Protein AF-A0A7C3E659-F1 (afdb_monomer_lite)

Foldseek 3Di:
DVPVVVVVVVVVDDDDDDDDDDAAFEAEEEDEDEQVCPDDPPPLQQPVVVCVRRVPDPDDPDYDYDYAHAPDPAWAWDWAAPDVQKIKIKIAGQDPDDVPDDPPPQKDDDPFKIKGWPDDDNVRSITMIMIGTDCVRRVRGPYYFYWYDRLAAIAGNVRDGPPVPQVVQQFWAKFQQFKAKPPFAFAAAWDCPLLDTDGDPVRVPGDRDDDQQDKMKIWTKIFGLGNAWWQWWKKFKDWLNHTQDIDIDHTAGHGGMDIDIGMDGDDQAFIKIKMAIRPVPPGDHQFRQRRMDIGTPQAFEEEEEEEPLLQVLQLVAQAQRSGRGPSVLCCVQAQVVLQVQQQLLDDPLRNRGARHGHGHHYYHYDNADDPCPVVVDPCSSGLYYDYHGNVCNVVSRSCRHHHDLVVNLVRLQSLQEALQCLQWAQLVQEPPRSDTDAAPCAESSRHAHSDPGDPNHHHLLSRLQSRLLPSHRTNHHQLLLLQFAQKEKEQEDEPNQGLAFWWKFKWWQDLPPRHTDDGGLDTDTAHPRNIDIQFFAAQFDCPPDDVPRNDDPPPPDQWDADPSGRIRHGDNQHHARSNQNGQKMWMWIQGPNFIWIDMDGSSVRSSCVSSVNRHYDYHYDHTGGD

Structure (mmCIF, N/CA/C/O backbone):
data_AF-A0A7C3E659-F1
#
_entry.id   AF-A0A7C3E659-F1
#
loop_
_atom_site.group_PDB
_atom_site.id
_atom_site.type_symbol
_atom_site.label_atom_id
_atom_site.label_alt_id
_atom_site.label_comp_id
_atom_site.label_asym_id
_atom_site.label_entity_id
_atom_site.label_seq_id
_atom_site.pdbx_PDB_ins_code
_atom_site.Cartn_x
_atom_site.Cartn_y
_atom_site.Cartn_z
_atom_site.occupancy
_atom_site.B_iso_or_equiv
_atom_site.auth_seq_id
_atom_site.auth_comp_id
_atom_site.auth_asym_id
_atom_site.auth_atom_id
_atom_site.pdbx_PDB_model_num
ATOM 1 N N . MET A 1 1 ? -46.452 -7.196 33.146 1.00 40.09 1 MET A N 1
ATOM 2 C CA . MET A 1 1 ? -45.922 -7.590 31.820 1.00 40.09 1 MET A CA 1
ATOM 3 C C . MET A 1 1 ? -46.922 -8.238 30.856 1.00 40.09 1 MET A C 1
ATOM 5 O O . MET A 1 1 ? -46.860 -7.879 29.694 1.00 40.09 1 MET A O 1
ATOM 9 N N . ARG A 1 2 ? -47.847 -9.146 31.237 1.00 34.19 2 ARG A N 1
ATOM 10 C CA . ARG A 1 2 ? -48.834 -9.702 30.265 1.00 34.19 2 ARG A CA 1
ATOM 11 C C . ARG A 1 2 ? -50.147 -8.916 30.109 1.00 34.19 2 ARG A C 1
ATOM 13 O O . ARG A 1 2 ? -50.860 -9.147 29.143 1.00 34.19 2 ARG A O 1
ATOM 20 N N . LYS A 1 3 ? -50.465 -7.994 31.025 1.00 30.64 3 LYS A N 1
ATOM 21 C CA . LYS A 1 3 ? -51.720 -7.219 30.995 1.00 30.64 3 LYS A CA 1
ATOM 22 C C . LYS A 1 3 ? -51.609 -5.940 30.147 1.00 30.64 3 LYS A C 1
ATOM 24 O O . LYS A 1 3 ? -52.456 -5.705 29.303 1.00 30.64 3 LYS A O 1
ATOM 29 N N . GLU A 1 4 ? -50.487 -5.224 30.243 1.00 35.94 4 GLU A N 1
ATOM 30 C CA . GLU A 1 4 ? -50.241 -3.978 29.488 1.00 35.94 4 GLU A CA 1
ATOM 31 C C . GLU A 1 4 ? -50.156 -4.189 27.965 1.00 35.94 4 GLU A C 1
ATOM 33 O O . GLU A 1 4 ? -50.593 -3.335 27.201 1.00 35.94 4 GLU A O 1
ATOM 38 N N . LEU A 1 5 ? -49.670 -5.351 27.506 1.00 34.53 5 LEU A N 1
ATOM 39 C CA . LEU A 1 5 ? -49.639 -5.694 26.078 1.00 34.53 5 LEU A CA 1
ATOM 40 C C . LEU A 1 5 ? -51.034 -6.062 25.540 1.00 34.53 5 LEU A C 1
ATOM 42 O O . LEU A 1 5 ? -51.356 -5.767 24.395 1.00 34.53 5 LEU A O 1
ATOM 46 N N . ALA A 1 6 ? -51.878 -6.681 26.371 1.00 33.44 6 ALA A N 1
ATOM 47 C CA . ALA A 1 6 ? -53.247 -7.029 25.997 1.00 33.44 6 ALA A CA 1
ATOM 48 C C . ALA A 1 6 ? -54.164 -5.794 25.966 1.00 33.44 6 ALA A C 1
ATOM 50 O O . ALA A 1 6 ? -55.054 -5.720 25.119 1.00 33.44 6 ALA A O 1
ATOM 51 N N . ASP A 1 7 ? -53.922 -4.817 26.843 1.00 35.72 7 ASP A N 1
ATOM 52 C CA . ASP A 1 7 ? -54.676 -3.561 26.889 1.00 35.72 7 ASP A CA 1
ATOM 53 C C . ASP A 1 7 ? -54.293 -2.623 25.721 1.00 35.72 7 ASP A C 1
ATOM 55 O O . ASP A 1 7 ? -55.166 -1.960 25.163 1.00 35.72 7 ASP A O 1
ATOM 59 N N . ALA A 1 8 ? -53.033 -2.655 25.257 1.00 35.81 8 ALA A N 1
ATOM 60 C CA . ALA A 1 8 ? -52.576 -1.935 24.058 1.00 35.81 8 ALA A CA 1
ATOM 61 C C . ALA A 1 8 ? -53.114 -2.515 22.733 1.00 35.81 8 ALA A C 1
ATOM 63 O O . ALA A 1 8 ? -53.212 -1.801 21.740 1.00 35.81 8 ALA A O 1
ATOM 64 N N . ILE A 1 9 ? -53.471 -3.805 22.709 1.00 35.28 9 ILE A N 1
ATOM 65 C CA . ILE A 1 9 ? -54.057 -4.466 21.531 1.00 35.28 9 ILE A CA 1
ATOM 66 C C . ILE A 1 9 ? -55.580 -4.258 21.486 1.00 35.28 9 ILE A C 1
ATOM 68 O O . ILE A 1 9 ? -56.143 -4.078 20.409 1.00 35.28 9 ILE A O 1
ATOM 72 N N . ARG A 1 10 ? -56.264 -4.204 22.641 1.00 35.50 10 ARG A N 1
ATOM 73 C CA . ARG A 1 10 ? -57.715 -3.930 22.698 1.00 35.50 10 ARG A CA 1
ATOM 74 C C . ARG A 1 10 ? -58.087 -2.499 22.306 1.00 35.50 10 ARG A C 1
ATOM 76 O O . ARG A 1 10 ? -59.191 -2.296 21.810 1.00 35.50 10 ARG A O 1
ATOM 83 N N . SER A 1 11 ? -57.196 -1.521 22.487 1.00 33.25 11 SER A N 1
ATOM 84 C CA . SER A 1 11 ? -57.446 -0.124 22.092 1.00 33.25 11 SER A CA 1
ATOM 85 C C . SER A 1 11 ? -57.416 0.115 20.575 1.00 33.25 11 SER A C 1
ATOM 87 O O . SER A 1 11 ? -57.802 1.193 20.129 1.00 33.25 11 SER A O 1
ATOM 89 N N . LEU A 1 12 ? -57.004 -0.882 19.782 1.00 33.12 12 LEU A N 1
ATOM 90 C CA . LEU A 1 12 ? -56.896 -0.795 18.322 1.00 33.12 12 LEU A CA 1
ATOM 91 C C . LEU A 1 12 ? -58.041 -1.480 17.559 1.00 33.12 12 LEU A C 1
ATOM 93 O O . LEU A 1 12 ? -57.966 -1.568 16.341 1.00 33.12 12 LEU A O 1
ATOM 97 N N . GLY A 1 13 ? -59.110 -1.902 18.247 1.00 31.86 13 GLY A N 1
ATOM 98 C CA . GLY A 1 13 ? -60.388 -2.276 17.628 1.00 31.86 13 GLY A CA 1
ATOM 99 C C . GLY A 1 13 ? -60.304 -3.397 16.584 1.00 31.86 13 GLY A C 1
ATOM 100 O O . GLY A 1 13 ? -60.205 -3.141 15.390 1.00 31.86 13 GLY A O 1
ATOM 101 N N . GLY A 1 14 ? -60.433 -4.650 17.020 1.00 30.55 14 GLY A N 1
ATOM 102 C CA . GLY A 1 14 ? -60.622 -5.785 16.114 1.00 30.55 14 GLY A CA 1
ATOM 103 C C . GLY A 1 14 ? -60.819 -7.090 16.877 1.00 30.55 14 GLY A C 1
ATOM 104 O O . GLY A 1 14 ? -59.927 -7.537 17.594 1.00 30.55 14 GLY A O 1
ATOM 105 N N . GLU A 1 15 ? -62.011 -7.670 16.763 1.00 31.94 15 GLU A N 1
ATOM 106 C CA . GLU A 1 15 ? -62.431 -8.894 17.444 1.00 31.94 15 GLU A CA 1
ATOM 107 C C . GLU A 1 15 ? -61.746 -10.158 16.882 1.00 31.94 15 GLU A C 1
ATOM 109 O O . GLU A 1 15 ? -61.698 -10.382 15.680 1.00 31.94 15 GLU A O 1
ATOM 114 N N . CYS A 1 16 ? -61.227 -10.973 17.807 1.00 28.27 16 CYS A N 1
ATOM 115 C CA . CYS A 1 16 ? -61.310 -12.438 17.908 1.00 28.27 16 CYS A CA 1
ATOM 116 C C . CYS A 1 16 ? -61.356 -13.309 16.620 1.00 28.27 16 CYS A C 1
ATOM 118 O O . CYS A 1 16 ? -62.343 -13.294 15.898 1.00 28.27 16 CYS A O 1
ATOM 120 N N . LEU A 1 17 ? -60.417 -14.259 16.456 1.00 28.39 17 LEU A N 1
ATOM 121 C CA . LEU A 1 17 ? -60.602 -15.677 16.845 1.00 28.39 17 LEU A CA 1
ATOM 122 C C . LEU A 1 17 ? -59.466 -16.604 16.363 1.00 28.39 17 LEU A C 1
ATOM 124 O O . LEU A 1 17 ? -58.655 -16.298 15.499 1.00 28.39 17 LEU A O 1
ATOM 128 N N . SER A 1 18 ? -59.429 -17.743 17.041 1.00 29.52 18 SER A N 1
ATOM 129 C CA . SER A 1 18 ? -58.435 -18.805 17.138 1.00 29.52 18 SER A CA 1
ATOM 130 C C . SER A 1 18 ? -58.222 -19.712 15.917 1.00 29.52 18 SER A C 1
ATOM 132 O O . SER A 1 18 ? -59.144 -19.960 15.151 1.00 29.52 18 SER A O 1
ATOM 134 N N . ALA A 1 19 ? -57.067 -20.392 15.978 1.00 28.95 19 ALA A N 1
ATOM 135 C CA . ALA A 1 19 ? -56.712 -21.708 15.425 1.00 28.95 19 ALA A CA 1
ATOM 136 C C . ALA A 1 19 ? -56.002 -21.742 14.054 1.00 28.95 19 ALA A C 1
ATOM 138 O O . ALA A 1 19 ? -56.523 -21.327 13.028 1.00 28.95 19 ALA A O 1
ATOM 139 N N . SER A 1 20 ? -54.808 -22.355 14.083 1.00 28.73 20 SER A N 1
ATOM 140 C CA . SER A 1 20 ? -53.802 -22.543 13.022 1.00 28.73 20 SER A CA 1
ATOM 141 C C . SER A 1 20 ? -53.059 -21.266 12.596 1.00 28.73 20 SER A C 1
ATOM 143 O O . SER A 1 20 ? -53.609 -20.358 11.994 1.00 28.73 20 SER A O 1
ATOM 145 N N . CYS A 1 21 ? -51.782 -21.187 12.972 1.00 27.91 21 CYS A N 1
ATOM 146 C CA . CYS A 1 21 ? -50.899 -20.048 12.731 1.00 27.91 21 CYS A CA 1
ATOM 147 C C . CYS A 1 21 ? -50.283 -20.146 11.317 1.00 27.91 21 CYS A C 1
ATOM 149 O O . CYS A 1 21 ? -49.530 -21.098 11.089 1.00 27.91 21 CYS A O 1
ATOM 151 N N . PRO A 1 22 ? -50.544 -19.218 10.372 1.00 32.50 22 PRO A N 1
ATOM 152 C CA . PRO A 1 22 ? -49.800 -19.132 9.121 1.00 32.50 22 PRO A CA 1
ATOM 153 C C . PRO A 1 22 ? -48.551 -18.260 9.312 1.00 32.50 22 PRO A C 1
ATOM 155 O O . PRO A 1 22 ? -48.605 -17.192 9.920 1.00 32.50 22 PRO A O 1
ATOM 158 N N . ALA A 1 23 ? -47.422 -18.724 8.776 1.00 35.28 23 ALA A N 1
ATOM 159 C CA . ALA A 1 23 ? -46.165 -17.984 8.714 1.00 35.28 23 ALA A CA 1
ATOM 160 C C . ALA A 1 23 ? -46.336 -16.604 8.031 1.00 35.28 23 ALA A C 1
ATOM 162 O O . ALA A 1 23 ? -47.146 -16.439 7.122 1.00 35.28 23 ALA A O 1
ATOM 163 N N . SER A 1 24 ? -45.571 -15.615 8.500 1.00 42.47 24 SER A N 1
ATOM 164 C CA . SER A 1 24 ? -45.672 -14.172 8.221 1.00 42.47 24 SER A CA 1
ATOM 165 C C . SER A 1 24 ? -45.795 -13.774 6.739 1.00 42.47 24 SER A C 1
ATOM 167 O O . SER A 1 24 ? -44.925 -14.085 5.931 1.00 42.47 24 SER A O 1
ATOM 169 N N . SER A 1 25 ? -46.821 -12.989 6.402 1.00 46.47 25 SER A N 1
ATOM 170 C CA . SER A 1 25 ? -47.197 -12.596 5.033 1.00 46.47 25 SER A CA 1
ATOM 171 C C . SER A 1 25 ? -46.901 -11.118 4.720 1.00 46.47 25 SER A C 1
ATOM 173 O O . SER A 1 25 ? -47.822 -10.312 4.589 1.00 46.47 25 SER A O 1
ATOM 175 N N . SER A 1 26 ? -45.631 -10.741 4.587 1.00 43.00 26 SER A N 1
ATOM 176 C CA . SER A 1 26 ? -45.222 -9.380 4.190 1.00 43.00 26 SER A CA 1
ATOM 177 C C . SER A 1 26 ? -44.296 -9.418 2.967 1.00 43.00 26 SER A C 1
ATOM 179 O O . SER A 1 26 ? -43.478 -10.326 2.859 1.00 43.00 26 SER A O 1
ATOM 181 N N . ALA A 1 27 ? -44.401 -8.437 2.065 1.00 45.00 27 ALA A N 1
ATOM 182 C CA . ALA A 1 27 ? -43.519 -8.249 0.908 1.00 45.00 27 ALA A CA 1
ATOM 183 C C . ALA A 1 27 ? -42.834 -6.872 0.938 1.00 45.00 27 ALA A C 1
ATOM 185 O O . ALA A 1 27 ? -43.450 -5.876 1.321 1.00 45.00 27 ALA A O 1
ATOM 186 N N . PHE A 1 28 ? -41.575 -6.810 0.494 1.00 49.12 28 PHE A N 1
ATOM 187 C CA . PHE A 1 28 ? -40.779 -5.581 0.394 1.00 49.12 28 PHE A CA 1
ATOM 188 C C . PHE A 1 28 ? -40.398 -5.320 -1.065 1.00 49.12 28 PHE A C 1
ATOM 190 O O . PHE A 1 28 ? -39.848 -6.188 -1.740 1.00 49.12 28 PHE A O 1
ATOM 197 N N . VAL A 1 29 ? -40.685 -4.117 -1.555 1.00 54.53 29 VAL A N 1
ATOM 198 C CA . VAL A 1 29 ? -40.465 -3.711 -2.946 1.00 54.53 29 VAL A CA 1
ATOM 199 C C . VAL A 1 29 ? -39.544 -2.497 -2.966 1.00 54.53 29 VAL A C 1
ATOM 201 O O . VAL A 1 29 ? -39.902 -1.437 -2.453 1.00 54.53 29 VAL A O 1
ATOM 204 N N . PHE A 1 30 ? -38.371 -2.636 -3.582 1.00 55.94 30 PHE A N 1
ATOM 205 C CA . PHE A 1 30 ? -37.431 -1.533 -3.762 1.00 55.94 30 PHE A CA 1
ATOM 206 C C . PHE A 1 30 ? -37.589 -0.948 -5.169 1.00 55.94 30 PHE A C 1
ATOM 208 O O . PHE A 1 30 ? -37.721 -1.671 -6.152 1.00 55.94 30 PHE A O 1
ATOM 215 N N . LEU A 1 31 ? -37.638 0.377 -5.280 1.00 52.12 31 LEU A N 1
ATOM 216 C CA . LEU A 1 31 ? -37.867 1.039 -6.568 1.00 52.12 31 LEU A CA 1
ATOM 217 C C . LEU A 1 31 ? -36.585 1.594 -7.209 1.00 52.12 31 LEU A C 1
ATOM 219 O O . LEU A 1 31 ? -36.635 1.915 -8.387 1.00 52.12 31 LEU A O 1
ATOM 223 N N . CYS A 1 32 ? -35.461 1.707 -6.479 1.00 51.00 32 CYS A N 1
ATOM 224 C CA . CYS A 1 32 ? -34.195 2.303 -6.956 1.00 51.00 32 CYS A CA 1
ATOM 225 C C . CYS A 1 32 ? -32.981 1.954 -6.077 1.00 51.00 32 CYS A C 1
ATOM 227 O O . CYS A 1 32 ? -33.106 2.080 -4.859 1.00 51.00 32 CYS A O 1
ATOM 229 N N . LEU A 1 33 ? -31.813 1.637 -6.672 1.00 45.50 33 LEU A N 1
ATOM 230 C CA . LEU A 1 33 ? -30.503 1.564 -5.994 1.00 45.50 33 LEU A CA 1
ATOM 231 C C . LEU A 1 33 ? -29.329 2.094 -6.865 1.00 45.50 33 LEU A C 1
ATOM 233 O O . LEU A 1 33 ? -29.355 1.944 -8.087 1.00 45.50 33 LEU A O 1
ATOM 237 N N . PRO A 1 34 ? -28.252 2.650 -6.271 1.00 41.44 34 PRO A N 1
ATOM 238 C CA . PRO A 1 34 ? -27.010 2.974 -6.991 1.00 41.44 34 PRO A CA 1
ATOM 239 C C . PRO A 1 34 ? -26.211 1.716 -7.402 1.00 41.44 34 PRO A C 1
ATOM 241 O O . PRO A 1 34 ? -26.138 0.754 -6.639 1.00 41.44 34 PRO A O 1
ATOM 244 N N . SER A 1 35 ? -25.536 1.720 -8.564 1.00 37.41 35 SER A N 1
ATOM 245 C CA . SER A 1 35 ? -24.742 0.562 -9.053 1.00 37.41 35 SER A CA 1
ATOM 246 C C . SER A 1 35 ? -23.475 0.219 -8.272 1.00 37.41 35 SER A C 1
ATOM 248 O O . SER A 1 35 ? -22.944 -0.870 -8.472 1.00 37.41 35 SER A O 1
ATOM 250 N N . HIS A 1 36 ? -22.983 1.098 -7.397 1.00 38.22 36 HIS A N 1
ATOM 251 C CA . HIS A 1 36 ? -21.741 0.862 -6.645 1.00 38.22 36 HIS A CA 1
ATOM 252 C C . HIS A 1 36 ? -21.895 -0.178 -5.527 1.00 38.22 36 HIS A C 1
ATOM 254 O O . HIS A 1 36 ? -20.909 -0.555 -4.900 1.00 38.22 36 HIS A O 1
ATOM 260 N N . PHE A 1 37 ? -23.119 -0.644 -5.259 1.00 38.12 37 PHE A N 1
ATOM 261 C CA . PHE A 1 37 ? -23.380 -1.722 -4.312 1.00 38.12 37 PHE A CA 1
ATOM 262 C C . PHE A 1 37 ? -23.001 -3.074 -4.933 1.00 38.12 37 PHE A C 1
ATOM 264 O O . PHE A 1 37 ? -23.842 -3.844 -5.384 1.00 38.12 37 PHE A O 1
ATOM 271 N N . THR A 1 38 ? -21.706 -3.386 -4.940 1.00 31.25 38 THR A N 1
ATOM 272 C CA . THR A 1 38 ? -21.191 -4.728 -5.261 1.00 31.25 38 THR A CA 1
ATOM 273 C C . THR A 1 38 ? -21.311 -5.708 -4.084 1.00 31.25 38 THR A C 1
ATOM 275 O O . THR A 1 38 ? -20.723 -6.788 -4.128 1.00 31.25 38 THR A O 1
ATOM 278 N N . HIS A 1 39 ? -22.032 -5.361 -3.010 1.00 33.66 39 HIS A N 1
ATOM 279 C CA . HIS A 1 39 ? -22.240 -6.207 -1.831 1.00 33.66 39 HIS A CA 1
ATOM 280 C C . HIS A 1 39 ? -23.728 -6.411 -1.539 1.00 33.66 39 HIS A C 1
ATOM 282 O O . HIS A 1 39 ? -24.534 -5.489 -1.647 1.00 33.66 39 HIS A O 1
ATOM 288 N N . ASP A 1 40 ? -24.058 -7.653 -1.182 1.00 36.53 40 ASP A N 1
ATOM 289 C CA . ASP A 1 40 ? -25.395 -8.129 -0.842 1.00 36.53 40 ASP A CA 1
ATOM 290 C C . ASP A 1 40 ? -26.035 -7.244 0.242 1.00 36.53 40 ASP A C 1
ATOM 292 O O . ASP A 1 40 ? -25.496 -7.096 1.344 1.00 36.53 40 ASP A O 1
ATOM 296 N N . LEU A 1 41 ? -27.205 -6.680 -0.079 1.00 35.94 41 LEU A N 1
ATOM 297 C CA . LEU A 1 41 ? -28.032 -5.844 0.797 1.00 35.94 41 LEU A CA 1
ATOM 298 C C . LEU A 1 41 ? -28.316 -6.519 2.155 1.00 35.94 41 LEU A C 1
ATOM 300 O O . LEU A 1 41 ? -28.600 -5.841 3.142 1.00 35.94 41 LEU A O 1
ATOM 304 N N . PHE A 1 42 ? -28.227 -7.851 2.206 1.00 35.94 42 PHE A N 1
ATOM 305 C CA . PHE A 1 42 ? -28.505 -8.678 3.375 1.00 35.94 42 PHE A CA 1
ATOM 306 C C . PHE A 1 42 ? -27.253 -9.141 4.137 1.00 35.94 42 PHE A C 1
ATOM 308 O O . PHE A 1 42 ? -27.387 -9.620 5.260 1.00 35.94 42 PHE A O 1
ATOM 315 N N . ALA A 1 43 ? -26.039 -8.969 3.597 1.00 32.97 43 ALA A N 1
ATOM 316 C CA . ALA A 1 43 ? -24.800 -9.399 4.266 1.00 32.97 43 ALA A CA 1
ATOM 317 C C . ALA A 1 43 ? -24.342 -8.445 5.392 1.00 32.97 43 ALA A C 1
ATOM 319 O O . ALA A 1 43 ? -23.609 -8.847 6.307 1.00 32.97 43 ALA A O 1
ATOM 320 N N . ASN A 1 44 ? -24.783 -7.183 5.337 1.00 33.91 44 ASN A N 1
ATOM 321 C CA . ASN A 1 44 ? -24.423 -6.126 6.292 1.00 33.91 44 ASN A CA 1
ATOM 322 C C . ASN A 1 44 ? -25.614 -5.544 7.058 1.00 33.91 44 ASN A C 1
ATOM 324 O O . ASN A 1 44 ? -25.424 -4.717 7.945 1.00 33.91 44 ASN A O 1
ATOM 328 N N . ALA A 1 45 ? -26.829 -6.024 6.787 1.00 32.28 45 ALA A N 1
ATOM 329 C CA . ALA A 1 45 ? -27.926 -5.826 7.715 1.00 32.28 45 ALA A CA 1
ATOM 330 C C . ALA A 1 45 ? -27.538 -6.501 9.051 1.00 32.28 45 ALA A C 1
ATOM 332 O O . ALA A 1 45 ? -27.037 -7.630 9.020 1.00 32.28 45 ALA A O 1
ATOM 333 N N . PRO A 1 46 ? -27.730 -5.852 10.218 1.00 33.50 46 PRO A N 1
ATOM 334 C CA . PRO A 1 46 ? -27.542 -6.503 11.511 1.00 33.50 46 PRO A CA 1
ATOM 335 C C . PRO A 1 46 ? -28.229 -7.868 11.489 1.00 33.50 46 PRO A C 1
ATOM 337 O O . PRO A 1 46 ? -29.318 -7.987 10.932 1.00 33.50 46 PRO A O 1
ATOM 340 N N . GLU A 1 47 ? -27.639 -8.897 12.091 1.00 30.94 47 GLU A N 1
ATOM 341 C CA . GLU A 1 47 ? -28.156 -10.278 12.049 1.00 30.94 47 GLU A CA 1
ATOM 342 C C . GLU A 1 47 ? -29.624 -10.382 12.539 1.00 30.94 47 GLU A C 1
ATOM 344 O O . GLU A 1 47 ? -30.329 -11.331 12.217 1.00 30.94 47 GLU A O 1
ATOM 349 N N . ALA A 1 48 ? -30.117 -9.363 13.259 1.00 30.39 48 ALA A N 1
ATOM 350 C CA . ALA A 1 48 ? -31.508 -9.188 13.686 1.00 30.39 48 ALA A CA 1
ATOM 351 C C . ALA A 1 48 ? -32.453 -8.532 12.648 1.00 30.39 48 ALA A C 1
ATOM 353 O O . ALA A 1 48 ? -33.669 -8.693 12.747 1.00 30.39 48 ALA A O 1
ATOM 354 N N . ALA A 1 49 ? -31.940 -7.814 11.649 1.00 30.67 49 ALA A N 1
ATOM 355 C CA . ALA A 1 49 ? -32.730 -7.155 10.609 1.00 30.67 49 ALA A CA 1
ATOM 356 C C . ALA A 1 49 ? -33.261 -8.152 9.563 1.00 30.67 49 ALA A C 1
ATOM 358 O O . ALA A 1 49 ? -34.408 -8.030 9.141 1.00 30.67 49 ALA A O 1
ATOM 359 N N . VAL A 1 50 ? -32.497 -9.195 9.218 1.00 31.98 50 VAL A N 1
ATOM 360 C CA . VAL A 1 50 ? -32.952 -10.243 8.284 1.00 31.98 50 VAL A CA 1
ATOM 361 C C . VAL A 1 50 ? -34.127 -11.053 8.870 1.00 31.98 50 VAL A C 1
ATOM 363 O O . VAL A 1 50 ? -35.146 -11.177 8.188 1.00 31.98 50 VAL A O 1
ATOM 366 N N . PRO A 1 51 ? -34.099 -11.516 10.139 1.00 30.45 51 PRO A N 1
ATOM 367 C CA . PRO A 1 51 ? -35.257 -12.107 10.810 1.00 30.45 51 PRO A CA 1
ATOM 368 C C . PRO A 1 51 ? -36.419 -11.136 11.031 1.00 30.45 51 PRO A C 1
ATOM 370 O O . PRO A 1 51 ? -37.565 -11.563 10.983 1.00 30.45 51 PRO A O 1
ATOM 373 N N . PHE A 1 52 ? -36.163 -9.842 11.245 1.00 32.38 52 PHE A N 1
ATOM 374 C CA . PHE A 1 52 ? -37.228 -8.838 11.358 1.00 32.38 52 PHE A CA 1
ATOM 375 C C . PHE A 1 52 ? -37.960 -8.625 10.022 1.00 32.38 52 PHE A C 1
ATOM 377 O O . PHE A 1 52 ? -39.176 -8.450 10.007 1.00 32.38 52 PHE A O 1
ATOM 384 N N . TRP A 1 53 ? -37.247 -8.697 8.893 1.00 32.97 53 TRP A N 1
ATOM 385 C CA . TRP A 1 53 ? -37.825 -8.521 7.554 1.00 32.97 53 TRP A CA 1
ATOM 386 C C . TRP A 1 53 ? -38.482 -9.801 7.019 1.00 32.97 53 TRP A C 1
ATOM 388 O O . TRP A 1 53 ? -39.344 -9.730 6.149 1.00 32.97 53 TRP A O 1
ATOM 398 N N . THR A 1 54 ? -38.101 -10.973 7.537 1.00 33.16 54 THR A N 1
ATOM 399 C CA . THR A 1 54 ? -38.505 -12.285 6.987 1.00 33.16 54 THR A CA 1
ATOM 400 C C . THR A 1 54 ? -39.127 -13.245 8.009 1.00 33.16 54 THR A C 1
ATOM 402 O O . THR A 1 54 ? -39.428 -14.388 7.680 1.00 33.16 54 THR A O 1
ATOM 405 N N . GLY A 1 55 ? -39.302 -12.823 9.263 1.00 31.97 55 GLY A N 1
ATOM 406 C CA . GLY A 1 55 ? -39.805 -13.678 10.344 1.00 31.97 55 GLY A CA 1
ATOM 407 C C . GLY A 1 55 ? -38.834 -14.775 10.811 1.00 31.97 55 GLY A C 1
ATOM 408 O O . GLY A 1 55 ? -39.263 -15.720 11.465 1.00 31.97 55 GLY A O 1
ATOM 409 N N . GLY A 1 56 ? -37.538 -14.682 10.493 1.00 30.17 56 GLY A N 1
ATOM 410 C CA . GLY A 1 56 ? -36.522 -15.669 10.901 1.00 30.17 56 GLY A CA 1
ATOM 411 C C . GLY A 1 56 ? -36.371 -16.870 9.961 1.00 30.17 56 GLY A C 1
ATOM 412 O O . GLY A 1 56 ? -35.631 -17.800 10.272 1.00 30.17 56 GLY A O 1
ATOM 413 N N . THR A 1 57 ? -37.019 -16.840 8.796 1.00 30.72 57 THR A N 1
ATOM 414 C CA . THR A 1 57 ? -36.871 -17.829 7.721 1.00 30.72 57 THR A CA 1
ATOM 415 C C . THR A 1 57 ? -36.849 -17.105 6.378 1.00 30.72 57 THR A C 1
ATOM 417 O O . THR A 1 57 ? -37.850 -16.504 5.999 1.00 30.72 57 THR A O 1
ATOM 420 N N . SER A 1 58 ? -35.750 -17.165 5.617 1.00 29.23 58 SER A N 1
ATOM 421 C CA . SER A 1 58 ? -35.704 -16.606 4.257 1.00 29.23 58 SER A CA 1
ATOM 422 C C . SER A 1 58 ? -36.493 -17.480 3.270 1.00 29.23 58 SER A C 1
ATOM 424 O O . SER A 1 58 ? -35.952 -18.254 2.486 1.00 29.23 58 SER A O 1
ATOM 426 N N . ARG A 1 59 ? -37.820 -17.367 3.314 1.00 32.97 59 ARG A N 1
ATOM 427 C CA . ARG A 1 59 ? -38.737 -17.821 2.260 1.00 32.97 59 ARG A CA 1
ATOM 428 C C . ARG A 1 59 ? -39.798 -16.745 2.033 1.00 32.97 59 ARG A C 1
ATOM 430 O O . ARG A 1 59 ? -40.962 -16.927 2.362 1.00 32.97 59 ARG A O 1
ATOM 437 N N . GLY A 1 60 ? -39.360 -15.593 1.530 1.00 31.98 60 GLY A N 1
ATOM 438 C CA . GLY A 1 60 ? -40.230 -14.560 0.970 1.00 31.98 60 GLY A CA 1
ATOM 439 C C . GLY A 1 60 ? -40.012 -14.486 -0.539 1.00 31.98 60 GLY A C 1
ATOM 440 O O . GLY A 1 60 ? -38.889 -14.268 -0.989 1.00 31.98 60 GLY A O 1
ATOM 441 N N . ASP A 1 61 ? -41.069 -14.689 -1.320 1.00 31.44 61 ASP A N 1
ATOM 442 C CA . ASP A 1 61 ? -41.011 -14.620 -2.779 1.00 31.44 61 ASP A CA 1
ATOM 443 C C . ASP A 1 61 ? -41.022 -13.151 -3.262 1.00 31.44 61 ASP A C 1
ATOM 445 O O . ASP A 1 61 ? -42.078 -12.541 -3.445 1.00 31.44 61 ASP A O 1
ATOM 449 N N . SER A 1 62 ? -39.811 -12.654 -3.540 1.00 34.22 62 SER A N 1
ATOM 450 C CA . SER A 1 62 ? -39.423 -11.557 -4.454 1.00 34.22 62 SER A CA 1
ATOM 451 C C . SER A 1 62 ? -39.264 -10.110 -3.952 1.00 34.22 62 SER A C 1
ATOM 453 O O . SER A 1 62 ? -40.095 -9.543 -3.248 1.00 34.22 62 SER A O 1
ATOM 455 N N . VAL A 1 63 ? -38.177 -9.537 -4.496 1.00 41.56 63 VAL A N 1
ATOM 456 C CA . VAL A 1 63 ? -37.523 -8.216 -4.412 1.00 41.56 63 VAL A CA 1
ATOM 457 C C . VAL A 1 63 ? -37.424 -7.663 -5.851 1.00 41.56 63 VAL A C 1
ATOM 459 O O . VAL A 1 63 ? -37.286 -8.471 -6.766 1.00 41.56 63 VAL A O 1
ATOM 462 N N . PHE A 1 64 ? -37.422 -6.339 -6.081 1.00 38.09 64 PHE A N 1
ATOM 463 C CA . PHE A 1 64 ? -36.943 -5.750 -7.354 1.00 38.09 64 PHE A CA 1
ATOM 464 C C . PHE A 1 64 ? -36.012 -4.551 -7.117 1.00 38.09 64 PHE A C 1
ATOM 466 O O . PHE A 1 64 ? -36.170 -3.868 -6.116 1.00 38.09 64 PHE A O 1
ATOM 473 N N . PHE A 1 65 ? -35.030 -4.338 -8.008 1.00 46.25 65 PHE A N 1
ATOM 474 C CA . PHE A 1 65 ? -33.990 -3.293 -7.967 1.00 46.25 65 PHE A CA 1
ATOM 475 C C . PHE A 1 65 ? -33.831 -2.619 -9.345 1.00 46.25 65 PHE A C 1
ATOM 477 O O . PHE A 1 65 ? -34.053 -3.261 -10.370 1.00 46.25 65 PHE A O 1
ATOM 484 N N . PHE A 1 66 ? -33.361 -1.368 -9.373 1.00 38.09 66 PHE A N 1
ATOM 485 C CA . PHE A 1 66 ? -32.725 -0.752 -10.549 1.00 38.09 66 PHE A CA 1
ATOM 486 C C . PHE A 1 66 ? -31.236 -0.582 -10.254 1.00 38.09 66 PHE A C 1
ATOM 488 O O . PHE A 1 66 ? -30.893 -0.228 -9.131 1.00 38.09 66 PHE A O 1
ATOM 495 N N . GLN A 1 67 ? -30.379 -0.814 -11.249 1.00 36.00 67 GLN A N 1
ATOM 496 C CA . GLN A 1 67 ? -28.938 -0.572 -11.183 1.00 36.00 67 GLN A CA 1
ATOM 497 C C . GLN A 1 67 ? -28.593 0.500 -12.233 1.00 36.00 67 GLN A C 1
ATOM 499 O O . GLN A 1 67 ? -28.883 0.308 -13.412 1.00 36.00 67 GLN A O 1
ATOM 504 N N . TRP A 1 68 ? -28.002 1.632 -11.833 1.00 41.59 68 TRP A N 1
ATOM 505 C CA . TRP A 1 68 ? -27.453 2.639 -12.762 1.00 41.59 68 TRP A CA 1
ATOM 506 C C . TRP A 1 68 ? -26.032 3.028 -12.372 1.00 41.59 68 TRP A C 1
ATOM 508 O O . TRP A 1 68 ? -25.726 3.128 -11.183 1.00 41.59 68 TRP A O 1
ATOM 518 N N . ALA A 1 69 ? -25.175 3.307 -13.352 1.00 35.34 69 ALA A N 1
ATOM 519 C CA . ALA A 1 69 ? -23.874 3.940 -13.140 1.00 35.34 69 ALA A CA 1
ATOM 520 C C . ALA A 1 69 ? -24.041 5.468 -13.153 1.00 35.34 69 ALA A C 1
ATOM 522 O O . ALA A 1 69 ? -24.350 6.021 -14.211 1.00 35.34 69 ALA A O 1
ATOM 523 N N . PRO A 1 70 ? -23.887 6.175 -12.019 1.00 37.28 70 PRO A N 1
ATOM 524 C CA . PRO A 1 70 ? -23.856 7.625 -12.039 1.00 37.28 70 PRO A CA 1
ATOM 525 C C . PRO A 1 70 ? -22.460 8.112 -12.453 1.00 37.28 70 PRO A C 1
ATOM 527 O O . PRO A 1 70 ? -21.455 7.729 -11.862 1.00 37.28 70 PRO A O 1
ATOM 530 N N . LEU A 1 71 ? -22.416 8.991 -13.456 1.00 38.44 71 LEU A N 1
ATOM 531 C CA . LEU A 1 71 ? -21.256 9.837 -13.775 1.00 38.44 71 LEU A CA 1
ATOM 532 C C . LEU A 1 71 ? -21.400 11.258 -13.186 1.00 38.44 71 LEU A C 1
ATOM 534 O O . LEU A 1 71 ? -20.546 12.109 -13.421 1.00 38.44 71 LEU A O 1
ATOM 538 N N . ARG A 1 72 ? -22.454 11.533 -12.397 1.00 38.66 72 ARG A N 1
ATOM 539 C CA . ARG A 1 72 ? -22.679 12.836 -11.741 1.00 38.66 72 ARG A CA 1
ATOM 540 C C . ARG A 1 72 ? -22.840 12.723 -10.230 1.00 38.66 72 ARG A C 1
ATOM 542 O O . ARG A 1 72 ? -23.386 11.746 -9.730 1.00 38.66 72 ARG A O 1
ATOM 549 N N . LYS A 1 73 ? -22.411 13.791 -9.547 1.00 39.34 73 LYS A N 1
ATOM 550 C CA . LYS A 1 73 ? -22.507 14.012 -8.094 1.00 39.34 73 LYS A CA 1
ATOM 551 C C . LYS A 1 73 ? -23.941 14.164 -7.561 1.00 39.34 73 LYS A C 1
ATOM 553 O O . LYS A 1 73 ? -24.144 13.912 -6.382 1.00 39.34 73 LYS A O 1
ATOM 558 N N . ASP A 1 74 ? -24.913 14.499 -8.414 1.00 45.66 74 ASP A N 1
ATOM 559 C CA . ASP A 1 74 ? -26.278 14.850 -7.996 1.00 45.66 74 ASP A CA 1
ATOM 560 C C . ASP A 1 74 ? -27.311 13.930 -8.670 1.00 45.66 74 ASP A C 1
ATOM 562 O O . ASP A 1 74 ? -27.881 14.248 -9.719 1.00 45.66 74 ASP A O 1
ATOM 566 N N . VAL A 1 75 ? -27.533 12.744 -8.099 1.00 46.97 75 VAL A N 1
ATOM 567 C CA . VAL A 1 75 ? -28.620 11.850 -8.528 1.00 46.97 75 VAL A CA 1
ATOM 568 C C . VAL A 1 75 ? -29.864 12.185 -7.715 1.00 46.97 75 VAL A C 1
ATOM 570 O O . VAL A 1 75 ? -29.900 11.954 -6.513 1.00 46.97 75 VAL A O 1
ATOM 573 N N . HIS A 1 76 ? -30.904 12.700 -8.370 1.00 52.75 76 HIS A N 1
ATOM 574 C CA . HIS A 1 76 ? -32.203 12.925 -7.737 1.00 52.75 76 HIS A CA 1
ATOM 575 C C . HIS A 1 76 ? -33.194 11.859 -8.180 1.00 52.75 76 HIS A C 1
ATOM 577 O O . HIS A 1 76 ? -33.527 11.774 -9.364 1.00 52.75 76 HIS A O 1
ATOM 583 N N . VAL A 1 77 ? -33.687 11.074 -7.222 1.00 50.19 77 VAL A N 1
ATOM 584 C CA . VAL A 1 77 ? -34.759 10.096 -7.427 1.00 50.19 77 VAL A CA 1
ATOM 585 C C . VAL A 1 77 ? -35.963 10.512 -6.607 1.00 50.19 77 VAL A C 1
ATOM 587 O O . VAL A 1 77 ? -35.873 10.721 -5.401 1.00 50.19 77 VAL A O 1
ATOM 590 N N . ASN A 1 78 ? -37.108 10.611 -7.269 1.00 55.03 78 ASN A N 1
ATOM 591 C CA . ASN A 1 78 ? -38.373 10.941 -6.638 1.00 55.03 78 ASN A CA 1
ATOM 592 C C . ASN A 1 78 ? -39.409 9.877 -6.991 1.00 55.03 78 ASN A C 1
ATOM 594 O O . ASN A 1 78 ? -39.757 9.721 -8.164 1.00 55.03 78 ASN A O 1
ATOM 598 N N . ALA A 1 79 ? -39.910 9.167 -5.985 1.00 53.50 79 ALA A N 1
ATOM 599 C CA . ALA A 1 79 ? -40.986 8.203 -6.137 1.00 53.50 79 ALA A CA 1
ATOM 600 C C . ALA A 1 79 ? -42.235 8.691 -5.397 1.00 53.50 79 ALA A C 1
ATOM 602 O O . ALA A 1 79 ? -42.198 9.009 -4.214 1.00 53.50 79 ALA A O 1
ATOM 603 N N . ILE A 1 80 ? -43.362 8.728 -6.099 1.00 56.66 80 ILE A N 1
ATOM 604 C CA . ILE A 1 80 ? -44.646 9.174 -5.563 1.00 56.66 80 ILE A CA 1
ATOM 605 C C . ILE A 1 80 ? -45.657 8.057 -5.777 1.00 56.66 80 ILE A C 1
ATOM 607 O O . ILE A 1 80 ? -45.734 7.469 -6.856 1.00 56.66 80 ILE A O 1
ATOM 611 N N . LYS A 1 81 ? -46.463 7.758 -4.760 1.00 53.09 81 LYS A N 1
ATOM 612 C CA . LYS A 1 81 ? -47.588 6.835 -4.910 1.00 53.09 81 LYS A CA 1
ATOM 613 C C . LYS A 1 81 ? -48.689 7.506 -5.737 1.00 53.09 81 LYS A C 1
ATOM 615 O O . LYS A 1 81 ? -49.245 8.512 -5.316 1.00 53.09 81 LYS A O 1
ATOM 620 N N . GLU A 1 82 ? -48.998 6.944 -6.900 1.00 62.09 82 GLU A N 1
ATOM 621 C CA . GLU A 1 82 ? -50.081 7.426 -7.771 1.00 62.09 82 GLU A CA 1
ATOM 622 C C . GLU A 1 82 ? -51.431 6.868 -7.310 1.00 62.09 82 GLU A C 1
ATOM 624 O O . GLU A 1 82 ? -52.419 7.588 -7.223 1.00 62.09 82 GLU A O 1
ATOM 629 N N . ALA A 1 83 ? -51.462 5.573 -6.989 1.00 62.72 83 ALA A N 1
ATOM 630 C CA . ALA A 1 83 ? -52.645 4.855 -6.532 1.00 62.72 83 ALA A CA 1
ATOM 631 C 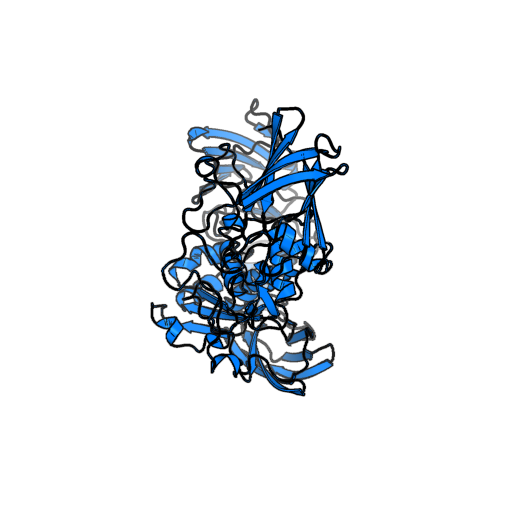C . ALA A 1 83 ? -52.229 3.638 -5.690 1.00 62.72 83 ALA A C 1
ATOM 633 O O . ALA A 1 83 ? -51.041 3.374 -5.477 1.00 62.72 83 ALA A O 1
ATOM 634 N N . PHE A 1 84 ? -53.195 2.868 -5.184 1.00 58.25 84 PHE A N 1
ATOM 635 C CA . PHE A 1 84 ? -52.883 1.592 -4.541 1.00 58.25 84 PHE A CA 1
ATOM 636 C C . PHE A 1 84 ? -52.058 0.718 -5.503 1.00 58.25 84 PHE A C 1
ATOM 638 O O . PHE A 1 84 ? -52.449 0.524 -6.653 1.00 58.25 84 PHE A O 1
ATOM 645 N N . LYS A 1 85 ? -50.878 0.266 -5.052 1.00 62.19 85 LYS A N 1
ATOM 646 C CA . LYS A 1 85 ? -49.931 -0.553 -5.832 1.00 62.19 85 LYS A CA 1
ATOM 647 C C . LYS A 1 85 ? -49.403 0.084 -7.129 1.00 62.19 85 LYS A C 1
ATOM 649 O O . LYS A 1 85 ? -48.808 -0.613 -7.944 1.00 62.19 85 LYS A O 1
ATOM 654 N N . THR A 1 86 ? -49.560 1.397 -7.306 1.00 61.84 86 THR A N 1
ATOM 655 C CA . THR A 1 86 ? -49.065 2.128 -8.480 1.00 61.84 86 THR A CA 1
ATOM 656 C C . THR A 1 86 ? -48.226 3.329 -8.063 1.00 61.84 86 THR A C 1
ATOM 658 O O . THR A 1 86 ? -48.648 4.127 -7.227 1.00 61.84 86 THR A O 1
ATOM 661 N N . TYR A 1 87 ? -47.048 3.475 -8.663 1.00 61.88 87 TYR A N 1
ATOM 662 C CA . TYR A 1 87 ? -46.032 4.451 -8.278 1.00 61.88 87 TYR A CA 1
ATOM 663 C C . TYR A 1 87 ? -45.481 5.166 -9.506 1.00 61.88 87 TYR A C 1
ATOM 665 O O . TYR A 1 87 ? -45.245 4.538 -10.532 1.00 61.88 87 TYR A O 1
ATOM 673 N N . ILE A 1 88 ? -45.241 6.468 -9.400 1.00 65.94 88 ILE A N 1
ATOM 674 C CA . ILE A 1 88 ? -44.494 7.249 -10.382 1.00 65.94 88 ILE A CA 1
ATOM 675 C C . ILE A 1 88 ? -43.085 7.455 -9.856 1.00 65.94 88 ILE A C 1
ATOM 677 O O . ILE A 1 88 ? -42.921 8.035 -8.790 1.00 65.94 88 ILE A O 1
ATOM 681 N N . VAL A 1 89 ? -42.081 7.038 -10.618 1.00 63.81 89 VAL A N 1
ATOM 682 C CA . VAL A 1 89 ? -40.667 7.237 -10.299 1.00 63.81 89 VAL A CA 1
ATOM 683 C C . VAL A 1 89 ? -40.058 8.165 -11.339 1.00 63.81 89 VAL A C 1
ATOM 685 O O . VAL A 1 89 ? -40.201 7.935 -12.537 1.00 63.81 89 VAL A O 1
ATOM 688 N N . SER A 1 90 ? -39.404 9.228 -10.887 1.00 66.88 90 SER A N 1
ATOM 689 C CA . SER A 1 90 ? -38.630 10.147 -11.724 1.00 66.88 90 SER A CA 1
ATOM 690 C C . SER A 1 90 ? -37.172 10.121 -11.287 1.00 66.88 90 SER A C 1
ATOM 692 O O . SER A 1 90 ? -36.911 10.136 -10.086 1.00 66.88 90 SER A O 1
ATOM 694 N N . PHE A 1 91 ? -36.238 10.090 -12.232 1.00 64.56 91 PHE A N 1
ATOM 695 C CA . PHE A 1 91 ? -34.807 10.026 -11.937 1.00 64.56 91 PHE A CA 1
ATOM 696 C C . PHE A 1 91 ? -33.956 10.699 -13.019 1.00 64.56 91 PHE A C 1
ATOM 698 O O . PHE A 1 91 ? -34.393 10.853 -14.162 1.00 64.56 91 PHE A O 1
ATOM 705 N N . HIS A 1 92 ? -32.736 11.091 -12.644 1.00 62.81 92 HIS A N 1
ATOM 706 C CA . HIS A 1 92 ? -31.717 11.631 -13.546 1.00 62.81 92 HIS A CA 1
ATOM 707 C C . HIS A 1 92 ? -30.544 10.643 -13.704 1.00 62.81 92 HIS A C 1
ATOM 709 O O . HIS A 1 92 ? -29.943 10.248 -12.709 1.00 62.81 92 HIS A O 1
ATOM 715 N N . THR A 1 93 ? -30.211 10.241 -14.935 1.00 54.81 93 THR A N 1
ATOM 716 C CA . THR A 1 93 ? -29.087 9.352 -15.279 1.00 54.81 93 THR A CA 1
ATOM 717 C C . THR A 1 93 ? -28.533 9.643 -16.683 1.00 54.81 93 THR A C 1
ATOM 719 O O . THR A 1 93 ? -29.290 9.858 -17.629 1.00 54.81 93 THR A O 1
ATOM 722 N N . ASP A 1 94 ? -27.203 9.612 -16.831 1.00 47.59 94 ASP A N 1
ATOM 723 C CA . ASP A 1 94 ? -26.508 9.764 -18.122 1.00 47.59 94 ASP A CA 1
ATOM 724 C C . ASP A 1 94 ? -26.446 8.439 -18.916 1.00 47.59 94 ASP A C 1
ATOM 726 O O . ASP A 1 94 ? -26.183 8.437 -20.118 1.00 47.59 94 ASP A O 1
ATOM 730 N N . THR A 1 95 ? -26.737 7.301 -18.271 1.00 44.50 95 THR A N 1
ATOM 731 C CA . THR A 1 95 ? -26.942 6.016 -18.952 1.00 44.50 95 THR A CA 1
ATOM 732 C C . THR A 1 95 ? -28.443 5.747 -19.082 1.00 44.50 95 THR A C 1
ATOM 734 O O . THR A 1 95 ? -29.121 5.611 -18.059 1.00 44.50 95 THR A O 1
ATOM 737 N N . PRO A 1 96 ? -29.009 5.647 -20.301 1.00 40.41 96 PRO A N 1
ATOM 738 C CA . PRO A 1 96 ? -30.353 5.114 -20.468 1.00 40.41 96 PRO A CA 1
ATOM 739 C C . PRO A 1 96 ? -30.298 3.629 -20.103 1.00 40.41 96 PRO A C 1
ATOM 741 O O . PRO A 1 96 ? -29.967 2.799 -20.948 1.00 40.41 96 PRO A O 1
ATOM 744 N N . PHE A 1 97 ? -30.560 3.258 -18.847 1.00 46.03 97 PHE A N 1
ATOM 745 C CA . PHE A 1 97 ? -30.647 1.837 -18.539 1.00 46.03 97 PHE A CA 1
ATOM 746 C C . PHE A 1 97 ? -31.942 1.285 -19.116 1.00 46.03 97 PHE A C 1
ATOM 748 O O . PHE A 1 97 ? -33.032 1.454 -18.568 1.00 46.03 97 PHE A O 1
ATOM 755 N N . VAL A 1 98 ? -31.775 0.593 -20.238 1.00 40.12 98 VAL A N 1
ATOM 756 C CA . VAL A 1 98 ? -32.732 -0.363 -20.757 1.00 40.12 98 VAL A CA 1
ATOM 757 C C . VAL A 1 98 ? -31.999 -1.649 -21.147 1.00 40.12 98 VAL A C 1
ATOM 759 O O . VAL A 1 98 ? -31.820 -1.958 -22.317 1.00 40.12 98 VAL A O 1
ATOM 762 N N . ALA A 1 99 ? -31.587 -2.435 -20.156 1.00 34.31 99 ALA A N 1
ATOM 763 C CA . ALA A 1 99 ? -31.592 -3.889 -20.306 1.00 34.31 99 ALA A CA 1
ATOM 764 C C . ALA A 1 99 ? -32.858 -4.362 -19.576 1.00 34.31 99 ALA A C 1
ATOM 766 O O . ALA A 1 99 ? -32.844 -4.561 -18.371 1.00 34.31 99 ALA A O 1
ATOM 767 N N . GLN A 1 100 ? -34.052 -4.308 -20.171 1.00 38.97 100 GLN A N 1
ATOM 768 C CA . GLN A 1 100 ? -34.603 -5.416 -20.966 1.00 38.97 100 GLN A CA 1
ATOM 769 C C . GLN A 1 100 ? -35.814 -5.007 -21.842 1.00 38.97 100 GLN A C 1
ATOM 771 O O . GLN A 1 100 ? -36.413 -5.861 -22.488 1.00 38.97 100 GLN A O 1
ATOM 776 N N . ALA A 1 101 ? -36.200 -3.728 -21.904 1.00 35.16 101 ALA A N 1
ATOM 777 C CA . ALA A 1 101 ? -37.252 -3.273 -22.818 1.00 35.16 101 ALA A CA 1
ATOM 778 C C . ALA A 1 101 ? -36.640 -2.803 -24.149 1.00 35.16 101 ALA A C 1
ATOM 780 O O . ALA A 1 101 ? -35.854 -1.866 -24.205 1.00 35.16 101 ALA A O 1
ATOM 781 N N . ARG A 1 102 ? -36.990 -3.420 -25.276 1.00 36.78 102 ARG A N 1
ATOM 782 C CA . ARG A 1 102 ? -36.687 -2.788 -26.569 1.00 36.78 102 ARG A CA 1
ATOM 783 C C . ARG A 1 102 ? -37.409 -1.433 -26.587 1.00 36.78 102 ARG A C 1
ATOM 785 O O . ARG A 1 102 ? -38.597 -1.380 -26.286 1.00 36.78 102 ARG A O 1
ATOM 792 N N . ILE A 1 103 ? -36.698 -0.354 -26.926 1.00 44.28 103 ILE A N 1
ATOM 793 C CA . ILE A 1 103 ? -37.138 1.063 -26.892 1.00 44.28 103 ILE A CA 1
ATOM 794 C C . ILE A 1 103 ? -38.416 1.354 -27.723 1.00 44.28 103 ILE A C 1
ATOM 796 O O . ILE A 1 103 ? -38.929 2.469 -27.716 1.00 44.28 103 ILE A O 1
ATOM 800 N N . ASN A 1 104 ? -39.009 0.357 -28.375 1.00 48.44 104 ASN A N 1
ATOM 801 C CA . ASN A 1 104 ? -40.140 0.550 -29.272 1.00 48.44 104 ASN A CA 1
ATOM 802 C C . ASN A 1 104 ? -41.510 0.588 -28.566 1.00 48.44 10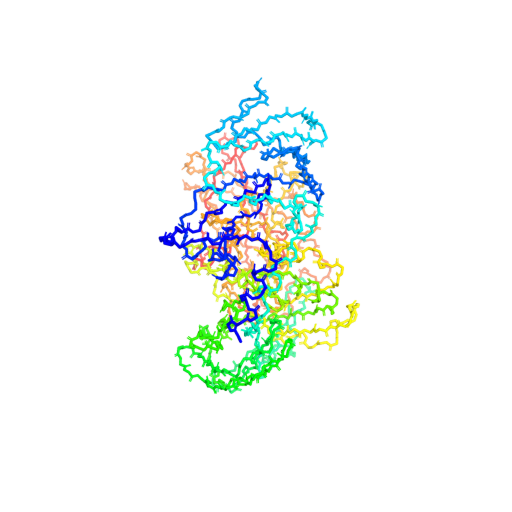4 ASN A C 1
ATOM 804 O O . ASN A 1 104 ? -42.384 1.304 -29.044 1.00 48.44 104 ASN A O 1
ATOM 808 N N . ASP A 1 105 ? -41.693 -0.061 -27.404 1.00 54.59 105 ASP A N 1
ATOM 809 C CA . ASP A 1 105 ? -43.054 -0.299 -26.872 1.00 54.59 105 ASP A CA 1
ATOM 810 C C . ASP A 1 105 ? -43.433 0.497 -25.609 1.00 54.59 105 ASP A C 1
ATOM 812 O O . ASP A 1 105 ? -44.535 0.332 -25.089 1.00 54.59 105 ASP A O 1
ATOM 816 N N . ARG A 1 106 ? -42.557 1.382 -25.100 1.00 64.88 106 ARG A N 1
ATOM 817 C CA . ARG A 1 106 ? -42.780 2.259 -23.914 1.00 64.88 106 ARG A CA 1
ATOM 818 C C . ARG A 1 106 ? -43.267 1.554 -22.630 1.00 64.88 106 ARG A C 1
ATOM 820 O O . ARG A 1 106 ? -43.526 2.225 -21.632 1.00 64.88 106 ARG A O 1
ATOM 827 N N . LYS A 1 107 ? -43.368 0.225 -22.619 1.00 66.88 107 LYS A N 1
ATOM 828 C CA . LYS A 1 107 ? -43.932 -0.582 -21.539 1.00 66.88 107 LYS A CA 1
ATOM 829 C C . LYS A 1 107 ? -43.149 -1.889 -21.398 1.00 66.88 107 LYS A C 1
ATOM 831 O O . LYS A 1 107 ? -42.907 -2.586 -22.376 1.00 66.88 107 LYS A O 1
ATOM 836 N N . LEU A 1 108 ? -42.781 -2.222 -20.168 1.00 60.91 108 LEU A N 1
ATOM 837 C CA . LEU A 1 108 ? -42.254 -3.511 -19.740 1.00 60.91 108 LEU A CA 1
ATOM 838 C C . LEU A 1 108 ? -43.322 -4.213 -18.908 1.00 60.91 108 LEU A C 1
ATOM 840 O O . LEU A 1 108 ? -43.939 -3.611 -18.026 1.00 60.91 108 LEU A O 1
ATOM 844 N N . GLU A 1 109 ? -43.507 -5.500 -19.154 1.00 67.25 109 GLU A N 1
ATOM 845 C CA . GLU A 1 109 ? -44.464 -6.319 -18.430 1.00 67.25 109 GLU A CA 1
ATOM 846 C C . GLU A 1 109 ? -43.771 -7.560 -17.867 1.00 67.25 109 GLU A C 1
ATOM 848 O O . GLU A 1 109 ? -43.104 -8.298 -18.584 1.00 67.25 109 GLU A O 1
ATOM 853 N N . SER A 1 110 ? -43.914 -7.755 -16.560 1.00 56.94 110 SER A N 1
ATOM 854 C CA . SER A 1 110 ? -43.417 -8.892 -15.789 1.00 56.94 110 SER A CA 1
ATOM 855 C C . SER A 1 110 ? -44.601 -9.638 -15.169 1.00 56.94 110 SER A C 1
ATOM 857 O O . SER A 1 110 ? -45.731 -9.137 -15.130 1.00 56.94 110 SER A O 1
ATOM 859 N N . THR A 1 111 ? -44.353 -10.840 -14.655 1.00 56.38 111 THR A N 1
ATOM 860 C CA . THR A 1 111 ? -45.321 -11.620 -13.874 1.00 56.38 111 THR A CA 1
ATOM 861 C C . THR A 1 111 ? -45.747 -10.886 -12.599 1.00 56.38 111 THR A C 1
ATOM 863 O O . THR A 1 111 ? -46.886 -11.026 -12.170 1.00 56.38 111 THR A O 1
ATOM 866 N N . ALA A 1 112 ? -44.865 -10.064 -12.019 1.00 52.62 112 ALA A N 1
ATOM 867 C CA . ALA A 1 112 ? -45.126 -9.361 -10.763 1.00 52.62 112 ALA A CA 1
ATOM 868 C C . ALA A 1 112 ? -45.496 -7.877 -10.946 1.00 52.62 112 ALA A C 1
ATOM 870 O O . ALA A 1 112 ? -46.193 -7.310 -10.113 1.00 52.62 112 ALA A O 1
ATOM 871 N N . TYR A 1 113 ? -45.079 -7.209 -12.022 1.00 67.19 113 TYR A N 1
ATOM 872 C CA . TYR A 1 113 ? -45.301 -5.765 -12.181 1.00 67.19 113 TYR A CA 1
ATOM 873 C C . TYR A 1 113 ? -45.309 -5.330 -13.646 1.00 67.19 113 TYR A C 1
ATOM 875 O O . TYR A 1 113 ? -44.950 -6.084 -14.547 1.00 67.19 113 TYR A O 1
ATOM 883 N N . THR A 1 114 ? -45.691 -4.080 -13.889 1.00 67.81 114 THR A N 1
ATOM 884 C CA . THR A 1 114 ? -45.514 -3.399 -15.174 1.00 67.81 114 THR A CA 1
ATOM 885 C C . THR A 1 114 ? -44.764 -2.093 -14.973 1.00 67.81 114 THR A C 1
ATOM 887 O O . THR A 1 114 ? -45.065 -1.378 -14.019 1.00 67.81 114 THR A O 1
ATOM 890 N N . VAL A 1 115 ? -43.860 -1.750 -15.887 1.00 69.50 115 VAL A N 1
ATOM 891 C CA . VAL A 1 115 ? -43.206 -0.436 -15.951 1.00 69.50 115 VAL A CA 1
ATOM 892 C C . VAL A 1 115 ? -43.629 0.247 -17.243 1.00 69.50 115 VAL A C 1
ATOM 894 O O . VAL A 1 115 ? -43.467 -0.316 -18.313 1.00 69.50 115 VAL A O 1
ATOM 897 N N . GLU A 1 116 ? -44.167 1.452 -17.164 1.00 76.81 116 GLU A N 1
ATOM 898 C CA . GLU A 1 116 ? -44.588 2.264 -18.303 1.00 76.81 116 GLU A CA 1
ATOM 899 C C . GLU A 1 116 ? -43.777 3.559 -18.298 1.00 76.81 116 GLU A C 1
ATOM 901 O O . GLU A 1 116 ? -43.809 4.312 -17.327 1.00 76.81 116 GLU A O 1
ATOM 906 N N . LEU A 1 117 ? -43.033 3.834 -19.364 1.00 70.94 117 LEU A N 1
ATOM 907 C CA . LEU A 1 117 ? -42.252 5.059 -19.476 1.00 70.94 117 LEU A CA 1
ATOM 908 C C . LEU A 1 117 ? -43.183 6.226 -19.833 1.00 70.94 117 LEU A C 1
ATOM 910 O O . LEU A 1 117 ? -43.782 6.253 -20.905 1.00 70.94 117 LEU A O 1
ATOM 914 N N . LEU A 1 118 ? -43.295 7.197 -18.926 1.00 79.31 118 LEU A N 1
ATOM 915 C CA . LEU A 1 118 ? -44.177 8.358 -19.059 1.00 79.31 118 LEU A CA 1
ATOM 916 C C . LEU A 1 118 ? -43.501 9.543 -19.747 1.00 79.31 118 LEU A C 1
ATOM 918 O O . LEU A 1 118 ? -44.159 10.284 -20.472 1.00 79.31 118 LEU A O 1
ATOM 922 N N . ALA A 1 119 ? -42.210 9.754 -19.490 1.00 77.38 119 ALA A N 1
ATOM 923 C CA . ALA A 1 119 ? -41.423 10.809 -20.119 1.00 77.38 119 ALA A CA 1
ATOM 924 C C . ALA A 1 119 ? -39.934 10.457 -20.109 1.00 77.38 119 ALA A C 1
ATOM 926 O O . ALA A 1 119 ? -39.459 9.779 -19.195 1.00 77.38 119 ALA A O 1
ATOM 927 N N . TRP A 1 120 ? -39.196 10.956 -21.098 1.00 73.69 120 TRP A N 1
ATOM 928 C CA . TRP A 1 120 ? -37.739 10.937 -21.091 1.00 73.69 120 TRP A CA 1
ATOM 929 C C . TRP A 1 120 ? -37.170 12.155 -21.826 1.00 73.69 120 TRP A C 1
ATOM 931 O O . TRP A 1 120 ? -37.704 12.586 -22.847 1.00 73.69 120 TRP A O 1
ATOM 941 N N . ASP A 1 121 ? -36.073 12.697 -21.310 1.00 72.50 121 ASP A N 1
ATOM 942 C CA . ASP A 1 121 ? -35.241 13.709 -21.954 1.00 72.50 121 ASP A CA 1
ATOM 943 C C . ASP A 1 121 ? -33.796 13.217 -21.897 1.00 72.50 121 ASP A C 1
ATOM 945 O O . ASP A 1 121 ? -33.101 13.374 -20.892 1.00 72.50 121 ASP A O 1
ATOM 949 N N . VAL A 1 122 ? -33.357 12.603 -22.996 1.00 64.94 122 VAL A N 1
ATOM 950 C CA . VAL A 1 122 ? -32.023 11.998 -23.105 1.00 64.94 122 VAL A CA 1
ATOM 951 C C . VAL A 1 122 ? -30.922 13.043 -22.920 1.00 64.94 122 VAL A C 1
ATOM 953 O O . VAL A 1 122 ? -29.895 12.745 -22.322 1.00 64.94 122 VAL A O 1
ATOM 956 N N . LYS A 1 123 ? -31.132 14.288 -23.375 1.00 65.44 123 LYS A N 1
ATOM 957 C CA . LYS A 1 123 ? -30.124 15.356 -23.261 1.00 65.44 123 LYS A CA 1
ATOM 958 C C . LYS A 1 123 ? -29.944 15.823 -21.819 1.00 65.44 123 LYS A C 1
ATOM 960 O O . LYS A 1 123 ? -28.857 16.259 -21.452 1.00 65.44 123 LYS A O 1
ATOM 965 N N . ARG A 1 124 ? -31.007 15.754 -21.014 1.00 67.62 124 ARG A N 1
ATOM 966 C CA . ARG A 1 124 ? -30.989 16.096 -19.581 1.00 67.62 124 ARG A CA 1
ATOM 967 C C . ARG A 1 124 ? -30.841 14.879 -18.665 1.00 67.62 124 ARG A C 1
ATOM 969 O O . ARG A 1 124 ? -30.888 15.041 -17.445 1.00 67.62 124 ARG A O 1
ATOM 976 N N . GLY A 1 125 ? -30.717 13.683 -19.242 1.00 63.75 125 GLY A N 1
ATOM 977 C CA . GLY A 1 125 ? -30.704 12.419 -18.512 1.00 63.75 125 GLY A CA 1
ATOM 978 C C . GLY A 1 125 ? -31.969 12.172 -17.686 1.00 63.75 125 GLY A C 1
ATOM 979 O O . GLY A 1 125 ? -31.922 11.403 -16.741 1.00 63.75 125 GLY A O 1
ATOM 980 N N . TYR A 1 126 ? -33.088 12.843 -17.967 1.00 74.62 126 TYR A N 1
ATOM 981 C CA . TYR A 1 126 ? -34.297 12.752 -17.145 1.00 74.62 126 TYR A CA 1
ATOM 982 C C . TYR A 1 126 ? -35.210 11.636 -17.639 1.00 74.62 126 TYR A C 1
ATOM 984 O O . TYR A 1 126 ? -35.502 11.559 -18.831 1.00 74.62 126 TYR A O 1
ATOM 992 N N . TYR A 1 127 ? -35.732 10.828 -16.722 1.00 69.62 127 TYR A N 1
ATOM 993 C CA . TYR A 1 127 ? -36.693 9.773 -17.021 1.00 69.62 127 TYR A CA 1
ATOM 994 C C . TYR A 1 127 ? -37.806 9.769 -15.981 1.00 69.62 127 TYR A C 1
ATOM 996 O O . TYR A 1 127 ? -37.578 10.020 -14.798 1.00 69.62 127 TYR A O 1
ATOM 1004 N N . LYS A 1 128 ? -39.023 9.458 -16.427 1.00 75.81 128 LYS A N 1
ATOM 1005 C CA . LYS A 1 128 ? -40.206 9.300 -15.584 1.00 75.81 128 LYS A CA 1
ATOM 1006 C C . LYS A 1 128 ? -40.940 8.037 -15.990 1.00 75.81 128 LYS A C 1
ATOM 1008 O O . LYS A 1 128 ? -41.325 7.904 -17.149 1.00 75.81 128 LYS A O 1
ATOM 1013 N N . ALA A 1 129 ? -41.173 7.138 -15.046 1.00 73.06 129 ALA A N 1
ATOM 1014 C CA . ALA A 1 129 ? -41.852 5.871 -15.270 1.00 73.06 129 ALA A CA 1
ATOM 1015 C C . ALA A 1 129 ? -42.978 5.654 -14.257 1.00 73.06 129 ALA A C 1
ATOM 1017 O O . ALA A 1 129 ? -42.900 6.089 -13.112 1.00 73.06 129 ALA A O 1
ATOM 1018 N N . ARG A 1 130 ? -44.025 4.955 -14.681 1.00 78.44 130 ARG A N 1
ATOM 1019 C CA . ARG A 1 130 ? -45.087 4.422 -13.837 1.00 78.44 130 ARG A CA 1
ATOM 1020 C C . ARG A 1 130 ? -44.835 2.945 -13.605 1.00 78.44 130 ARG A C 1
ATOM 1022 O O . ARG A 1 130 ? -44.691 2.187 -14.554 1.00 78.44 130 ARG A O 1
ATOM 1029 N N . ILE A 1 131 ? -44.840 2.525 -12.353 1.00 71.19 131 ILE A N 1
ATOM 1030 C CA . ILE A 1 131 ? -44.682 1.138 -11.936 1.00 71.19 131 ILE A CA 1
ATOM 1031 C C . ILE A 1 131 ? -45.996 0.689 -11.306 1.00 71.19 131 ILE A C 1
ATOM 1033 O O . ILE A 1 131 ? -46.457 1.308 -10.350 1.00 71.19 131 ILE A O 1
ATOM 1037 N N . ARG A 1 132 ? -46.604 -0.380 -11.824 1.00 71.62 132 ARG A N 1
ATOM 1038 C CA . ARG A 1 132 ? -47.794 -1.016 -11.234 1.00 71.62 132 ARG A CA 1
ATOM 1039 C C . ARG A 1 132 ? -47.433 -2.405 -10.747 1.00 71.62 132 ARG A C 1
ATOM 1041 O O . ARG A 1 132 ? -46.943 -3.209 -11.532 1.00 71.62 132 ARG A O 1
ATOM 1048 N N . LEU A 1 133 ? -47.690 -2.690 -9.479 1.00 66.88 133 LEU A N 1
ATOM 1049 C CA . LEU A 1 133 ? -47.560 -4.024 -8.906 1.00 66.88 133 LEU A CA 1
ATOM 1050 C C . LEU A 1 133 ? -48.839 -4.813 -9.200 1.00 66.88 133 LEU A C 1
ATOM 1052 O O . LEU A 1 133 ? -49.940 -4.320 -8.955 1.00 66.88 133 LEU A O 1
ATOM 1056 N N . LYS A 1 134 ? -48.694 -6.027 -9.731 1.00 68.81 134 LYS A N 1
ATOM 1057 C CA . LYS A 1 134 ? -49.810 -6.875 -10.156 1.00 68.81 134 LYS A CA 1
ATOM 1058 C C . LYS A 1 134 ? -50.525 -7.487 -8.939 1.00 68.81 134 LYS A C 1
ATOM 1060 O O . LYS A 1 134 ? -49.865 -8.171 -8.146 1.00 68.81 134 LYS A O 1
ATOM 1065 N N . PRO A 1 135 ? -51.833 -7.230 -8.735 1.00 64.94 135 PRO A N 1
ATOM 1066 C CA . PRO A 1 135 ? -52.587 -7.753 -7.592 1.00 64.94 135 PRO A CA 1
ATOM 1067 C C . PRO A 1 135 ? -52.501 -9.276 -7.474 1.00 64.94 135 PRO A C 1
ATOM 1069 O O . PRO A 1 135 ? -52.304 -9.792 -6.379 1.00 64.94 135 PRO A O 1
ATOM 1072 N N . GLU A 1 136 ? -52.490 -9.982 -8.606 1.00 66.50 136 GLU A N 1
ATOM 1073 C CA . GLU A 1 136 ? -52.426 -11.446 -8.687 1.00 66.50 136 GLU A CA 1
ATOM 1074 C C . GLU A 1 136 ? -51.168 -12.017 -8.016 1.00 66.50 136 GLU A C 1
ATOM 1076 O O . GLU A 1 136 ? -51.178 -13.140 -7.514 1.00 66.50 136 GLU A O 1
ATOM 1081 N N . TYR A 1 137 ? -50.085 -11.234 -7.975 1.00 59.06 137 TYR A N 1
ATOM 1082 C CA . TYR A 1 137 ? -48.842 -11.613 -7.312 1.00 59.06 137 TYR A CA 1
ATOM 1083 C C . TYR A 1 137 ? -48.767 -11.123 -5.862 1.00 59.06 137 TYR A C 1
ATOM 1085 O O . TYR A 1 137 ? -48.213 -11.811 -5.001 1.00 59.06 137 TYR A O 1
ATOM 1093 N N . TYR A 1 138 ? -49.305 -9.928 -5.585 1.00 58.16 138 TYR A N 1
ATOM 1094 C CA . TYR A 1 138 ? -49.065 -9.217 -4.328 1.00 58.16 138 TYR A CA 1
ATOM 1095 C C . TYR A 1 138 ? -50.247 -9.189 -3.342 1.00 58.16 138 TYR A C 1
ATOM 1097 O O . TYR A 1 138 ? -50.062 -8.738 -2.217 1.00 58.16 138 TYR A O 1
ATOM 1105 N N . ASP A 1 139 ? -51.457 -9.611 -3.719 1.00 64.69 139 ASP A N 1
ATOM 1106 C CA . ASP A 1 139 ? -52.622 -9.684 -2.809 1.00 64.69 139 ASP A CA 1
ATOM 1107 C C . ASP A 1 139 ? -52.499 -10.821 -1.786 1.00 64.69 139 ASP A C 1
ATOM 1109 O O . ASP A 1 139 ? -53.134 -10.786 -0.736 1.00 64.69 139 ASP A O 1
ATOM 1113 N N . ARG A 1 140 ? -51.620 -11.800 -2.044 1.00 56.03 140 ARG A N 1
ATOM 1114 C CA . ARG A 1 140 ? -51.300 -12.876 -1.092 1.00 56.03 140 ARG A CA 1
ATOM 1115 C C . ARG A 1 140 ? -50.501 -12.411 0.133 1.00 56.03 140 ARG A C 1
ATOM 1117 O O . ARG A 1 140 ? -50.319 -13.193 1.062 1.00 56.03 140 ARG A O 1
ATOM 1124 N N . PHE A 1 141 ? -50.001 -11.173 0.138 1.00 50.06 141 PHE A N 1
ATOM 1125 C CA . PHE A 1 141 ? -49.263 -10.601 1.265 1.00 50.06 141 PHE A CA 1
ATOM 1126 C C . PHE A 1 141 ? -50.171 -9.658 2.064 1.00 50.06 141 PHE A C 1
ATOM 1128 O O . PHE A 1 141 ? -50.759 -8.737 1.505 1.00 50.06 141 PHE A O 1
ATOM 1135 N N . GLN A 1 142 ? -50.245 -9.855 3.383 1.00 47.56 142 GLN A N 1
ATOM 1136 C CA . GLN A 1 142 ? -50.964 -8.970 4.309 1.00 47.56 142 GLN A CA 1
ATOM 1137 C C . GLN A 1 142 ? -50.368 -7.556 4.348 1.00 47.56 142 GLN A C 1
ATOM 1139 O O . GLN A 1 142 ? -51.110 -6.598 4.542 1.00 47.56 142 GLN A O 1
ATOM 1144 N N . ASN A 1 143 ? -49.052 -7.406 4.148 1.00 42.75 143 ASN A N 1
ATOM 1145 C CA . ASN A 1 143 ? -48.387 -6.100 4.093 1.00 42.75 143 ASN A CA 1
ATOM 1146 C C . ASN A 1 143 ? -47.464 -6.000 2.872 1.00 42.75 143 ASN A C 1
ATOM 1148 O O . ASN A 1 143 ? -46.716 -6.932 2.588 1.00 42.75 143 ASN A O 1
ATOM 1152 N N . VAL A 1 144 ? -47.465 -4.856 2.179 1.00 48.78 144 VAL A N 1
ATOM 1153 C CA . VAL A 1 144 ? -46.526 -4.559 1.082 1.00 48.78 144 VAL A CA 1
ATOM 1154 C C . VAL A 1 144 ? -45.841 -3.221 1.360 1.00 48.78 144 VAL A C 1
ATOM 1156 O O . VAL A 1 144 ? -46.484 -2.172 1.311 1.00 48.78 144 VAL A O 1
ATOM 1159 N N . PHE A 1 145 ? -44.541 -3.256 1.652 1.00 47.59 145 PHE A N 1
ATOM 1160 C CA . PHE A 1 145 ? -43.721 -2.076 1.932 1.00 47.59 145 PHE A CA 1
ATOM 1161 C C . PHE A 1 145 ? -42.954 -1.664 0.680 1.00 47.59 145 PHE A C 1
ATOM 1163 O O . PHE A 1 145 ? -42.295 -2.494 0.060 1.00 47.59 145 PHE A O 1
ATOM 1170 N N . VAL A 1 146 ? -43.031 -0.385 0.308 1.00 50.41 146 VAL A N 1
ATOM 1171 C CA . VAL A 1 146 ? -42.358 0.148 -0.884 1.00 50.41 146 VAL A CA 1
ATOM 1172 C C . VAL A 1 146 ? -41.339 1.199 -0.467 1.00 50.41 146 VAL A C 1
ATOM 1174 O O . VAL A 1 146 ? -41.686 2.133 0.254 1.00 50.41 146 VAL A O 1
ATOM 1177 N N . MET A 1 147 ? -40.091 1.018 -0.896 1.00 51.41 147 MET A N 1
ATOM 1178 C CA . MET A 1 147 ? -38.930 1.791 -0.447 1.00 51.41 147 MET A CA 1
ATOM 1179 C C . MET A 1 147 ? -38.080 2.243 -1.639 1.00 51.41 147 MET A C 1
ATOM 1181 O O . MET A 1 147 ? -38.029 1.575 -2.674 1.00 51.41 147 MET A O 1
ATOM 1185 N N . TRP A 1 148 ? -37.372 3.361 -1.495 1.00 48.44 148 TRP A N 1
ATOM 1186 C CA . TRP A 1 148 ? -36.314 3.775 -2.419 1.00 48.44 148 TRP A CA 1
ATOM 1187 C C . TRP A 1 148 ? -35.185 4.475 -1.657 1.00 48.44 148 TRP A C 1
ATOM 1189 O O . TRP A 1 148 ? -35.364 4.892 -0.512 1.00 48.44 148 TRP A O 1
ATOM 1199 N N . HIS A 1 149 ? -34.023 4.557 -2.298 1.00 45.22 149 HIS A N 1
ATOM 1200 C CA . HIS A 1 149 ? -32.833 5.223 -1.781 1.00 45.22 149 HIS A CA 1
ATOM 1201 C C . HIS A 1 149 ? -32.622 6.529 -2.552 1.00 45.22 149 HIS A C 1
ATOM 1203 O O . HIS A 1 149 ? -32.599 6.511 -3.785 1.00 45.22 149 HIS A O 1
ATOM 1209 N N . ASP A 1 150 ? -32.492 7.654 -1.852 1.00 44.25 150 ASP A N 1
ATOM 1210 C CA . ASP A 1 150 ? -32.293 8.977 -2.467 1.00 44.25 150 ASP A CA 1
ATOM 1211 C C . ASP A 1 150 ? -30.820 9.300 -2.774 1.00 44.25 150 ASP A C 1
ATOM 1213 O O . ASP A 1 150 ? -30.530 10.279 -3.454 1.00 44.25 150 ASP A O 1
ATOM 1217 N N . GLY A 1 151 ? -29.900 8.454 -2.308 1.00 37.69 151 GLY A N 1
ATOM 1218 C CA . GLY A 1 151 ? -28.454 8.663 -2.396 1.00 37.69 151 GLY A CA 1
ATOM 1219 C C . GLY A 1 151 ? -27.777 8.779 -1.028 1.00 37.69 151 GLY A C 1
ATOM 1220 O O . GLY A 1 151 ? -26.562 8.629 -0.973 1.00 37.69 151 GLY A O 1
ATOM 1221 N N . VAL A 1 152 ? -28.547 8.950 0.056 1.00 36.59 152 VAL A N 1
ATOM 1222 C CA . VAL A 1 152 ? -28.055 9.139 1.431 1.00 36.59 152 VAL A CA 1
ATOM 1223 C C . VAL A 1 152 ? -28.804 8.261 2.450 1.00 36.59 152 VAL A C 1
ATOM 1225 O O . VAL A 1 152 ? -28.166 7.680 3.324 1.00 36.59 152 VAL A O 1
ATOM 1228 N N . GLU A 1 153 ? -30.132 8.114 2.347 1.00 41.34 153 GLU A N 1
ATOM 1229 C CA . GLU A 1 153 ? -30.934 7.285 3.263 1.00 41.34 153 GLU A CA 1
ATOM 1230 C C . GLU A 1 153 ? -32.180 6.651 2.602 1.00 41.34 153 GLU A C 1
ATOM 1232 O O . GLU A 1 153 ? -32.569 6.975 1.477 1.00 41.34 153 GLU A O 1
ATOM 1237 N N . PHE A 1 154 ? -32.819 5.691 3.288 1.00 45.66 154 PHE A N 1
ATOM 1238 C CA . PHE A 1 154 ? -34.098 5.125 2.840 1.00 45.66 154 PHE A CA 1
ATOM 1239 C C . PHE A 1 154 ? -35.260 6.050 3.215 1.00 45.66 154 PHE A C 1
ATOM 1241 O O . PHE A 1 154 ? -35.469 6.369 4.391 1.00 45.66 154 PHE A O 1
ATOM 1248 N N . VAL A 1 155 ? -36.067 6.403 2.215 1.00 43.25 155 VAL A N 1
ATOM 1249 C CA . VAL A 1 155 ? -37.211 7.315 2.345 1.00 43.25 155 VAL A CA 1
ATOM 1250 C C . VAL A 1 155 ? -38.510 6.544 2.072 1.00 43.25 155 VAL A C 1
ATOM 1252 O O . VAL A 1 155 ? -38.586 5.744 1.135 1.00 43.25 155 VAL A O 1
ATOM 1255 N N . SER A 1 156 ? -39.532 6.720 2.915 1.00 46.62 156 SER A N 1
ATOM 1256 C CA . SER A 1 156 ? -40.853 6.097 2.726 1.00 46.62 156 SER A CA 1
ATOM 1257 C C . SER A 1 156 ? -41.697 6.835 1.686 1.00 46.62 156 SER A C 1
ATOM 1259 O O . SER A 1 156 ? -41.425 7.982 1.351 1.00 46.62 156 SER A O 1
ATOM 1261 N N . THR A 1 157 ? -42.794 6.212 1.223 1.00 44.12 157 THR A N 1
ATOM 1262 C CA . THR A 1 157 ? -43.746 6.772 0.231 1.00 44.12 157 THR A CA 1
ATOM 1263 C C . THR A 1 157 ? -44.341 8.143 0.565 1.00 44.12 157 THR A C 1
ATOM 1265 O O . THR A 1 157 ? -44.939 8.762 -0.309 1.00 44.12 157 THR A O 1
ATOM 1268 N N . ASP A 1 158 ? -44.209 8.608 1.806 1.00 48.88 158 ASP A N 1
ATOM 1269 C CA . ASP A 1 158 ? -44.616 9.936 2.272 1.00 48.88 158 ASP A CA 1
ATOM 1270 C C . ASP A 1 158 ? -43.451 10.947 2.362 1.00 48.88 158 ASP A C 1
ATOM 1272 O O . ASP A 1 158 ? -43.625 12.026 2.923 1.00 48.88 158 ASP A O 1
ATOM 1276 N N . GLY A 1 159 ? -42.275 10.622 1.813 1.00 38.28 159 GLY A N 1
ATOM 1277 C CA . GLY A 1 159 ? -41.124 11.526 1.732 1.00 38.28 159 GLY A CA 1
ATOM 1278 C C . GLY A 1 159 ? -40.363 11.707 3.047 1.00 38.28 159 GLY A C 1
ATOM 1279 O O . GLY A 1 159 ? -39.582 12.648 3.168 1.00 38.28 159 GLY A O 1
ATOM 1280 N N . LYS A 1 160 ? -40.596 10.848 4.047 1.00 43.28 160 LYS A N 1
ATOM 1281 C CA . LYS A 1 160 ? -39.916 10.922 5.345 1.00 43.28 160 LYS A CA 1
ATOM 1282 C C . LYS A 1 160 ? -38.764 9.922 5.441 1.00 43.28 160 LYS A C 1
ATOM 1284 O O . LYS A 1 160 ? -38.902 8.795 4.959 1.00 43.28 160 LYS A O 1
ATOM 1289 N N . PRO A 1 161 ? -37.679 10.279 6.148 1.00 41.59 161 PRO A N 1
ATOM 1290 C CA . PRO A 1 161 ? -36.663 9.319 6.548 1.00 41.59 161 PRO A CA 1
ATOM 1291 C C . PRO A 1 161 ? -37.294 8.183 7.352 1.00 41.59 161 PRO A C 1
ATOM 1293 O O . PRO A 1 161 ? -38.057 8.413 8.300 1.00 41.59 161 PRO A O 1
ATOM 1296 N N . VAL A 1 162 ? -36.972 6.947 6.990 1.00 40.62 162 VAL A N 1
ATOM 1297 C CA . VAL A 1 162 ? -37.454 5.739 7.665 1.00 40.62 162 VAL A CA 1
ATOM 1298 C C . VAL A 1 162 ? -36.714 5.601 9.009 1.00 40.62 162 VAL A C 1
ATOM 1300 O O . VAL A 1 162 ? -35.767 4.840 9.157 1.00 40.62 162 VAL A O 1
ATOM 1303 N N . LYS A 1 163 ? -37.147 6.355 10.032 1.00 36.62 163 LYS A N 1
ATOM 1304 C CA . LYS A 1 163 ? -36.503 6.434 11.367 1.00 36.62 163 LYS A CA 1
ATOM 1305 C C . LYS A 1 163 ? -36.643 5.180 12.247 1.00 36.62 163 LYS A C 1
ATOM 1307 O O . LYS A 1 163 ? -36.116 5.145 13.357 1.00 36.62 163 LYS A O 1
ATOM 1312 N N . TRP A 1 164 ? -37.338 4.142 11.787 1.00 36.41 164 TRP A N 1
ATOM 1313 C CA . TRP A 1 164 ? -37.673 2.951 12.587 1.00 36.41 164 TRP A CA 1
ATOM 1314 C C . TRP A 1 164 ? -36.490 1.988 12.802 1.00 36.41 164 TRP A C 1
ATOM 1316 O O . TRP A 1 164 ? -36.635 0.988 13.499 1.00 36.41 164 TRP A O 1
ATOM 1326 N N . TRP A 1 165 ? -35.318 2.285 12.233 1.00 47.12 165 TRP A N 1
ATOM 1327 C CA . TRP A 1 165 ? -34.132 1.437 12.344 1.00 47.12 165 TRP A CA 1
ATOM 1328 C C . TRP A 1 165 ? -33.380 1.630 13.677 1.00 47.12 165 TRP A C 1
ATOM 1330 O O . TRP A 1 165 ? -33.087 0.646 14.352 1.00 47.12 165 TRP A O 1
ATOM 1340 N N . LEU A 1 166 ? -33.184 2.864 14.160 1.00 42.50 166 LEU A N 1
ATOM 1341 C CA . LEU A 1 166 ? -32.411 3.137 15.391 1.00 42.50 166 LEU A CA 1
ATOM 1342 C C . LEU A 1 166 ? -33.085 2.650 16.689 1.00 42.50 166 LEU A C 1
ATOM 1344 O O . LEU A 1 166 ? -32.399 2.244 17.625 1.00 42.50 166 LEU A O 1
ATOM 1348 N N . SER A 1 167 ? -34.421 2.627 16.765 1.00 34.81 167 SER A N 1
ATOM 1349 C CA . SER A 1 167 ? -35.128 2.142 17.965 1.00 34.81 167 SER A CA 1
ATOM 1350 C C . SER A 1 167 ? -34.998 0.625 18.152 1.00 34.81 167 SER A C 1
ATOM 1352 O O . SER A 1 167 ? -34.945 0.153 19.289 1.00 34.81 167 SER A O 1
ATOM 1354 N N . SER A 1 168 ? -34.871 -0.130 17.052 1.00 46.38 168 SER A N 1
ATOM 1355 C CA . SER A 1 168 ? -34.574 -1.571 17.059 1.00 46.38 168 SER A CA 1
ATOM 1356 C C . SER A 1 168 ? -33.107 -1.886 17.403 1.00 46.38 168 SER A C 1
ATOM 1358 O O . SER A 1 168 ? -32.792 -2.990 17.849 1.00 46.38 168 SER A O 1
ATOM 1360 N N . LEU A 1 169 ? -32.228 -0.885 17.278 1.00 62.28 169 LEU A N 1
ATOM 1361 C CA . LEU A 1 169 ? -30.793 -0.953 17.562 1.00 62.28 169 LEU A CA 1
ATOM 1362 C C . LEU A 1 169 ? -30.421 -0.462 18.959 1.00 62.28 169 LEU A C 1
ATOM 1364 O O . LEU A 1 169 ? -29.241 -0.339 19.258 1.00 62.28 169 LEU A O 1
ATOM 1368 N N . ASN A 1 170 ? -31.396 -0.197 19.834 1.00 77.25 170 ASN A N 1
ATOM 1369 C CA . ASN A 1 170 ? -31.166 0.274 21.200 1.00 77.25 170 ASN A CA 1
ATOM 1370 C C . ASN A 1 170 ? -30.561 -0.830 22.105 1.00 77.25 170 ASN A C 1
ATOM 1372 O O . ASN A 1 170 ? -31.206 -1.329 23.039 1.00 77.25 170 ASN A O 1
ATOM 1376 N N . LYS A 1 171 ? -29.326 -1.221 21.783 1.00 87.19 171 LYS A N 1
ATOM 1377 C CA . LYS A 1 171 ? -28.501 -2.311 22.311 1.00 87.19 171 LYS A CA 1
ATOM 1378 C C . LYS A 1 171 ? -27.066 -1.802 22.551 1.00 87.19 171 LYS A C 1
ATOM 1380 O O . LYS A 1 171 ? -26.700 -0.753 22.011 1.00 87.19 171 LYS A O 1
ATOM 1385 N N . PRO A 1 172 ? -26.268 -2.483 23.391 1.00 94.69 172 PRO A N 1
ATOM 1386 C CA . PRO A 1 172 ? -24.825 -2.257 23.429 1.00 94.69 172 PRO A CA 1
ATOM 1387 C C . PRO A 1 172 ? -24.148 -2.723 22.132 1.00 94.69 172 PRO A C 1
ATOM 1389 O O . PRO A 1 172 ? -24.744 -3.461 21.348 1.00 94.69 172 PRO A O 1
ATOM 1392 N N . ASP A 1 173 ? -22.914 -2.283 21.920 1.00 94.25 173 ASP A N 1
ATOM 1393 C CA . ASP A 1 173 ? -22.052 -2.715 20.814 1.00 94.25 173 ASP A CA 1
ATOM 1394 C C . ASP A 1 173 ? -20.594 -2.549 21.261 1.00 94.25 173 ASP A C 1
ATOM 1396 O O . ASP A 1 173 ? -20.081 -1.431 21.298 1.00 94.25 173 ASP A O 1
ATOM 1400 N N . LEU A 1 174 ? -19.960 -3.616 21.743 1.00 98.06 174 LEU A N 1
ATOM 1401 C CA . LEU A 1 174 ? -18.577 -3.591 22.205 1.00 98.06 174 LEU A CA 1
ATOM 1402 C C . LEU A 1 174 ? -17.614 -3.808 21.039 1.00 98.06 174 LEU A C 1
ATOM 1404 O O . LEU A 1 174 ? -17.437 -4.921 20.558 1.00 98.06 174 LEU A O 1
ATOM 1408 N N . SER A 1 175 ? -16.872 -2.765 20.682 1.00 97.94 175 SER A N 1
ATOM 1409 C CA . SER A 1 175 ? -15.788 -2.861 19.709 1.00 97.94 175 SER A CA 1
ATOM 1410 C C . SER A 1 175 ? -14.424 -2.976 20.389 1.00 97.94 175 SER A C 1
ATOM 1412 O O . SER A 1 175 ? -14.133 -2.267 21.358 1.00 97.94 175 SER A O 1
ATOM 1414 N N . VAL A 1 176 ? -13.559 -3.835 19.844 1.00 98.38 176 VAL A N 1
ATOM 1415 C CA . VAL A 1 176 ? -12.108 -3.784 20.081 1.00 98.38 176 VAL A CA 1
ATOM 1416 C C . VAL A 1 176 ? -11.499 -2.901 18.995 1.00 98.38 176 VAL A C 1
ATOM 1418 O O . VAL A 1 176 ? -11.206 -3.367 17.895 1.00 98.38 176 VAL A O 1
ATOM 1421 N N . THR A 1 177 ? -11.363 -1.609 19.272 1.00 96.81 177 THR A N 1
ATOM 1422 C CA . THR A 1 177 ? -11.213 -0.577 18.237 1.00 96.81 177 THR A CA 1
ATOM 1423 C C . THR A 1 177 ? -9.817 -0.575 17.608 1.00 96.81 177 THR A C 1
ATOM 1425 O O . THR A 1 177 ? -9.671 -0.812 16.409 1.00 96.81 177 THR A O 1
ATOM 1428 N N . TRP A 1 178 ? -8.778 -0.344 18.410 1.00 97.62 178 TRP A N 1
ATOM 1429 C CA . TRP A 1 178 ? -7.380 -0.265 17.973 1.00 97.62 178 TRP A CA 1
ATOM 1430 C C . TRP A 1 178 ? -6.418 -0.656 19.102 1.00 97.62 178 TRP A C 1
ATOM 1432 O O . TRP A 1 178 ? -6.835 -0.915 20.236 1.00 97.62 178 TRP A O 1
ATOM 1442 N N . ALA A 1 179 ? -5.123 -0.747 18.784 1.00 98.06 179 ALA A N 1
ATOM 1443 C CA . ALA A 1 179 ? -4.097 -1.050 19.775 1.00 98.06 179 ALA A CA 1
ATOM 1444 C C . ALA A 1 179 ? -2.837 -0.202 19.580 1.00 98.06 179 ALA A C 1
ATOM 1446 O O . ALA A 1 179 ? -2.323 -0.108 18.469 1.00 98.06 179 ALA A O 1
ATOM 1447 N N . GLU A 1 180 ? -2.286 0.346 20.658 1.00 97.31 180 GLU A N 1
ATOM 1448 C CA . GLU A 1 180 ? -1.007 1.068 20.663 1.00 97.31 180 GLU A CA 1
ATOM 1449 C C . GLU A 1 180 ? 0.119 0.167 21.164 1.00 97.31 180 GLU A C 1
ATOM 1451 O O . GLU A 1 180 ? -0.122 -0.655 22.038 1.00 97.31 180 GLU A O 1
ATOM 1456 N N . GLN A 1 181 ? 1.344 0.307 20.649 1.00 97.00 181 GLN A N 1
ATOM 1457 C CA . GLN A 1 181 ? 2.501 -0.469 21.117 1.00 97.00 181 GLN A CA 1
ATOM 1458 C C . GLN A 1 181 ? 3.438 0.403 21.948 1.00 97.00 181 GLN A C 1
ATOM 1460 O O . GLN A 1 181 ? 3.869 1.442 21.465 1.00 97.00 181 GLN A O 1
ATOM 1465 N N . PHE A 1 182 ? 3.868 -0.083 23.112 1.00 97.31 182 PHE A N 1
ATOM 1466 C CA . PHE A 1 182 ? 4.856 0.579 23.959 1.00 97.31 182 PHE A CA 1
ATOM 1467 C C . PHE A 1 182 ? 6.075 -0.317 24.253 1.00 97.31 182 PHE A C 1
ATOM 1469 O O . PHE A 1 182 ? 5.891 -1.502 24.544 1.00 97.31 182 PHE A O 1
ATOM 1476 N N . PRO A 1 183 ? 7.304 0.240 24.269 1.00 96.69 183 PRO A N 1
ATOM 1477 C CA . PRO A 1 183 ? 7.626 1.622 23.914 1.00 96.69 183 PRO A CA 1
ATOM 1478 C C . PRO A 1 183 ? 7.468 1.879 22.406 1.00 96.69 183 PRO A C 1
ATOM 1480 O O . PRO A 1 183 ? 7.317 0.960 21.595 1.00 96.69 183 PRO A O 1
ATOM 1483 N N . HIS A 1 184 ? 7.473 3.159 22.050 1.00 94.94 184 HIS A N 1
ATOM 1484 C CA . HIS A 1 184 ? 7.415 3.597 20.665 1.00 94.94 184 HIS A CA 1
ATOM 1485 C C . HIS A 1 184 ? 8.794 3.560 20.032 1.00 94.94 184 HIS A C 1
ATOM 1487 O O . HIS A 1 184 ? 9.779 3.974 20.643 1.00 94.94 184 HIS A O 1
ATOM 1493 N N . TYR A 1 185 ? 8.834 3.140 18.775 1.00 95.00 185 TYR A N 1
ATOM 1494 C CA . TYR A 1 185 ? 10.030 3.228 17.955 1.00 95.00 185 TYR A CA 1
ATOM 1495 C C . TYR A 1 185 ? 9.719 4.135 16.767 1.00 95.00 185 TYR A C 1
ATOM 1497 O O . TYR A 1 185 ? 8.630 4.016 16.199 1.00 95.00 185 TYR A O 1
ATOM 1505 N N . PRO A 1 186 ? 10.607 5.065 16.404 1.00 95.75 186 PRO A N 1
ATOM 1506 C CA . PRO A 1 186 ? 10.361 5.972 15.298 1.00 95.75 186 PRO A CA 1
ATOM 1507 C C . PRO A 1 186 ? 10.529 5.270 13.947 1.00 95.75 186 PRO A C 1
ATOM 1509 O O . PRO A 1 186 ? 11.348 4.360 13.801 1.00 95.75 186 PRO A O 1
ATOM 1512 N N . ARG A 1 187 ? 9.802 5.740 12.936 1.00 95.81 187 ARG A N 1
ATOM 1513 C CA . ARG A 1 187 ? 10.140 5.511 11.529 1.00 95.81 187 ARG A CA 1
ATOM 1514 C C . ARG A 1 187 ? 11.417 6.267 11.139 1.00 95.81 187 ARG A C 1
ATOM 1516 O O . ARG A 1 187 ? 11.889 7.100 11.911 1.00 95.81 187 ARG A O 1
ATOM 1523 N N . TYR A 1 188 ? 11.966 5.990 9.959 1.00 96.44 188 TYR A N 1
ATOM 1524 C CA . TYR A 1 188 ? 13.134 6.715 9.463 1.00 96.44 188 TYR A CA 1
ATOM 1525 C C . TYR A 1 188 ? 12.784 8.158 9.091 1.00 96.44 188 TYR A C 1
ATOM 1527 O O . TYR A 1 188 ? 11.750 8.434 8.477 1.00 96.44 188 TYR A O 1
ATOM 1535 N N . THR A 1 189 ? 13.690 9.074 9.413 1.00 94.88 189 THR A N 1
ATOM 1536 C CA . THR A 1 189 ? 13.711 10.448 8.901 1.00 94.88 189 THR A CA 1
ATOM 1537 C C . THR A 1 189 ? 14.739 10.541 7.779 1.00 94.88 189 THR A C 1
ATOM 1539 O O . THR A 1 189 ? 15.941 10.550 8.037 1.00 94.88 189 THR A O 1
ATOM 1542 N N . VAL A 1 190 ? 14.266 10.589 6.534 1.00 93.44 190 VAL A N 1
ATOM 1543 C CA . VAL A 1 190 ? 15.114 10.555 5.331 1.00 93.44 190 VAL A CA 1
ATOM 1544 C C . VAL A 1 190 ? 15.224 11.952 4.717 1.00 93.44 190 VAL A C 1
ATOM 1546 O O . VAL A 1 190 ? 14.213 12.638 4.556 1.00 93.44 190 VAL A O 1
ATOM 1549 N N . ASP A 1 191 ? 16.441 12.372 4.371 1.00 89.69 191 ASP A N 1
ATOM 1550 C CA . ASP A 1 191 ? 16.715 13.592 3.604 1.00 89.69 191 ASP A CA 1
ATOM 1551 C C . ASP A 1 191 ? 16.855 13.249 2.109 1.00 89.69 191 ASP A C 1
ATOM 1553 O O . ASP A 1 191 ? 17.491 12.260 1.757 1.00 89.69 191 ASP A O 1
ATOM 1557 N N . TYR A 1 192 ? 16.265 14.075 1.242 1.00 85.50 192 TYR A N 1
ATOM 1558 C CA . TYR A 1 192 ? 16.304 13.945 -0.222 1.00 85.50 192 TYR A CA 1
ATOM 1559 C C . TYR A 1 192 ? 16.948 15.160 -0.916 1.00 85.50 192 TYR A C 1
ATOM 1561 O O . TYR A 1 192 ? 16.888 15.276 -2.141 1.00 85.50 192 TYR A O 1
ATOM 1569 N N . LYS A 1 193 ? 17.564 16.099 -0.178 1.00 77.50 193 LYS A N 1
ATOM 1570 C CA . LYS A 1 193 ? 18.157 17.332 -0.748 1.00 77.50 193 LYS A CA 1
ATOM 1571 C C . LYS A 1 193 ? 19.187 17.067 -1.844 1.00 77.50 193 LYS A C 1
ATOM 1573 O O . LYS A 1 193 ? 19.277 17.844 -2.794 1.00 77.50 193 LYS A O 1
ATOM 1578 N N . ASN A 1 194 ? 19.937 15.975 -1.730 1.00 69.00 194 ASN A N 1
ATOM 1579 C CA . ASN A 1 194 ? 20.959 15.578 -2.698 1.00 69.00 194 ASN A CA 1
ATOM 1580 C C . ASN A 1 194 ? 20.408 14.677 -3.813 1.00 69.00 194 ASN A C 1
ATOM 1582 O O . ASN A 1 194 ? 21.181 14.049 -4.525 1.00 69.00 194 ASN A O 1
ATOM 1586 N N . ILE A 1 195 ? 19.080 14.614 -3.980 1.00 75.62 195 ILE A N 1
ATOM 1587 C CA . ILE A 1 195 ? 18.360 13.741 -4.922 1.00 75.62 195 ILE A CA 1
ATOM 1588 C C . ILE A 1 195 ? 18.470 12.234 -4.578 1.00 75.62 195 ILE A C 1
ATOM 1590 O O . ILE A 1 195 ? 17.761 11.412 -5.152 1.00 75.62 195 ILE A O 1
ATOM 1594 N N . TYR A 1 196 ? 19.288 11.848 -3.597 1.00 80.50 196 TYR A N 1
ATOM 1595 C CA . TYR A 1 196 ? 19.327 10.498 -3.028 1.00 80.50 196 TYR A CA 1
ATOM 1596 C C . TYR A 1 196 ? 18.710 10.477 -1.631 1.00 80.50 196 TYR A C 1
ATOM 1598 O O . TYR A 1 196 ? 18.814 11.480 -0.924 1.00 80.50 196 TYR A O 1
ATOM 1606 N N . PRO A 1 197 ? 18.128 9.341 -1.211 1.00 89.75 197 PRO A N 1
ATOM 1607 C CA . PRO A 1 197 ? 17.692 9.160 0.162 1.00 89.75 197 PRO A CA 1
ATOM 1608 C C . PRO A 1 197 ? 18.901 8.968 1.089 1.00 89.75 197 PRO A C 1
ATOM 1610 O O . PRO A 1 197 ? 19.640 7.989 0.970 1.00 89.75 197 PRO A O 1
ATOM 1613 N N . GLU A 1 198 ? 19.081 9.878 2.043 1.00 87.75 198 GLU A N 1
ATOM 1614 C CA . GLU A 1 198 ? 20.172 9.849 3.019 1.00 87.75 198 GLU A CA 1
ATOM 1615 C C . GLU A 1 198 ? 19.641 9.924 4.456 1.00 87.75 198 GLU A C 1
ATOM 1617 O O . GLU A 1 198 ? 18.679 10.631 4.760 1.00 87.75 198 GLU A O 1
ATOM 1622 N N . LEU A 1 199 ? 20.295 9.197 5.365 1.00 92.06 199 LEU A N 1
ATOM 1623 C CA . LEU A 1 199 ? 20.049 9.294 6.804 1.00 92.06 199 LEU A CA 1
ATOM 1624 C C . LEU A 1 199 ? 21.169 10.096 7.464 1.00 92.06 199 LEU A C 1
ATOM 1626 O O . LEU A 1 199 ? 22.347 9.831 7.201 1.00 92.06 199 LEU A O 1
ATOM 1630 N N . SER A 1 200 ? 20.825 11.005 8.383 1.00 91.19 200 SER A N 1
ATOM 1631 C CA . SER A 1 200 ? 21.842 11.678 9.200 1.00 91.19 200 SER A CA 1
ATOM 1632 C C . SER A 1 200 ? 22.604 10.667 10.075 1.00 91.19 200 SER A C 1
ATOM 1634 O O . SER A 1 200 ? 22.063 9.608 10.415 1.00 91.19 200 SER A O 1
ATOM 1636 N N . PRO A 1 201 ? 23.844 10.972 10.503 1.00 92.12 201 PRO A N 1
ATOM 1637 C CA . PRO A 1 201 ? 24.575 10.113 11.431 1.00 92.12 201 PRO A CA 1
ATOM 1638 C C . PRO A 1 201 ? 23.846 9.869 12.761 1.00 92.12 201 PRO A C 1
ATOM 1640 O O . PRO A 1 201 ? 24.067 8.828 13.382 1.00 92.12 201 PRO A O 1
ATOM 1643 N N . GLU A 1 202 ? 23.003 10.803 13.227 1.00 94.31 202 GLU A N 1
ATOM 1644 C CA . GLU A 1 202 ? 22.157 10.555 14.401 1.00 94.31 202 GLU A CA 1
ATOM 1645 C C . GLU A 1 202 ? 21.023 9.582 14.082 1.00 94.31 202 GLU A C 1
ATOM 1647 O O . GLU A 1 202 ? 20.760 8.684 14.878 1.00 94.31 202 GLU A O 1
ATOM 1652 N N . GLU A 1 203 ? 20.371 9.737 12.928 1.00 94.81 203 GLU A N 1
ATOM 1653 C CA . GLU A 1 203 ? 19.269 8.872 12.505 1.00 94.81 203 GLU A CA 1
ATOM 1654 C C . GLU A 1 203 ? 19.718 7.416 12.353 1.00 94.81 203 GLU A C 1
ATOM 1656 O O . GLU A 1 203 ? 19.060 6.519 12.865 1.00 94.81 203 GLU A O 1
ATOM 1661 N N . GLN A 1 204 ? 20.891 7.174 11.761 1.00 92.38 204 GLN A N 1
ATOM 1662 C CA . GLN A 1 204 ? 21.450 5.824 11.589 1.00 92.38 204 GLN A CA 1
ATOM 1663 C C . GLN A 1 204 ? 21.683 5.075 12.913 1.00 92.38 204 GLN A C 1
ATOM 1665 O O . GLN A 1 204 ? 21.754 3.847 12.923 1.00 92.38 204 GLN A O 1
ATOM 1670 N N . LYS A 1 205 ? 21.820 5.797 14.033 1.00 93.94 205 LYS A N 1
ATOM 1671 C CA . LYS A 1 205 ? 22.030 5.218 15.370 1.00 93.94 205 LYS A CA 1
ATOM 1672 C C . LYS A 1 205 ? 20.723 4.968 16.124 1.00 93.94 205 LYS A C 1
ATOM 1674 O O . LYS A 1 205 ? 20.763 4.397 17.215 1.00 93.94 205 LYS A O 1
ATOM 1679 N N . LYS A 1 206 ? 19.575 5.419 15.603 1.00 95.38 206 LYS A N 1
ATOM 1680 C CA . LYS A 1 206 ? 18.283 5.241 16.271 1.00 95.38 206 LYS A CA 1
ATOM 1681 C C . LYS A 1 206 ? 17.805 3.797 16.155 1.00 95.38 206 LYS A C 1
ATOM 1683 O O . LYS A 1 206 ? 18.011 3.104 15.162 1.00 95.38 206 LYS A O 1
ATOM 1688 N N . LYS A 1 207 ? 17.115 3.351 17.201 1.00 94.75 207 LYS A N 1
ATOM 1689 C CA . LYS A 1 207 ? 16.438 2.059 17.230 1.00 94.75 207 LYS A CA 1
ATOM 1690 C C . LYS A 1 207 ? 15.032 2.208 16.653 1.00 94.75 207 LYS A C 1
ATOM 1692 O O . LYS A 1 207 ? 14.211 2.915 17.227 1.00 94.75 207 LYS A O 1
ATOM 1697 N N . HIS A 1 208 ? 14.763 1.530 15.541 1.00 94.00 208 HIS A N 1
ATOM 1698 C CA . HIS A 1 208 ? 13.505 1.652 14.788 1.00 94.00 208 HIS A CA 1
ATOM 1699 C C . HIS A 1 208 ? 12.506 0.505 15.039 1.00 94.00 208 HIS A C 1
ATOM 1701 O O . HIS A 1 208 ? 11.316 0.633 14.751 1.00 94.00 208 HIS A O 1
ATOM 1707 N N . TRP A 1 209 ? 12.965 -0.595 15.637 1.00 92.31 209 TRP A N 1
ATOM 1708 C CA . TRP A 1 209 ? 12.150 -1.745 16.035 1.00 92.31 209 TRP A CA 1
ATOM 1709 C C . TRP A 1 209 ? 12.582 -2.255 17.413 1.00 92.31 209 TRP A C 1
ATOM 1711 O O . TRP A 1 209 ? 13.736 -2.028 17.787 1.00 92.31 209 TRP A O 1
ATOM 1721 N N . PRO A 1 210 ? 11.708 -2.961 18.153 1.00 95.19 210 PRO A N 1
ATOM 1722 C CA . PRO A 1 210 ? 12.132 -3.679 19.342 1.00 95.19 210 PRO A CA 1
ATOM 1723 C C . PRO A 1 210 ? 13.166 -4.760 18.998 1.00 95.19 210 PRO A C 1
ATOM 1725 O O . PRO A 1 210 ? 13.129 -5.362 17.919 1.00 95.19 210 PRO A O 1
ATOM 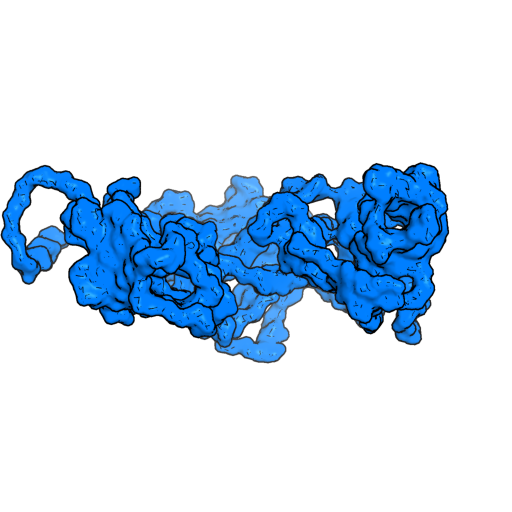1728 N N . ASP A 1 211 ? 14.067 -5.023 19.940 1.00 95.19 211 ASP A N 1
ATOM 1729 C CA . ASP A 1 211 ? 15.028 -6.120 19.841 1.00 95.19 211 ASP A CA 1
ATOM 1730 C C . ASP A 1 211 ? 14.341 -7.451 20.176 1.00 95.19 211 ASP A C 1
ATOM 1732 O O . ASP A 1 211 ? 13.361 -7.501 20.925 1.00 95.19 211 ASP A O 1
ATOM 1736 N N . GLU A 1 212 ? 14.865 -8.558 19.646 1.00 95.94 212 GLU A N 1
ATOM 1737 C CA . GLU A 1 212 ? 14.388 -9.899 20.000 1.00 95.94 212 GLU A CA 1
ATOM 1738 C C . GLU A 1 212 ? 14.416 -10.097 21.528 1.00 95.94 212 GLU A C 1
ATOM 1740 O O . GLU A 1 212 ? 15.438 -9.889 22.183 1.00 95.94 212 GLU A O 1
ATOM 1745 N N . GLY A 1 213 ? 13.285 -10.506 22.105 1.00 97.31 213 GLY A N 1
ATOM 1746 C CA . GLY A 1 213 ? 13.127 -10.734 23.541 1.00 97.31 213 GLY A CA 1
ATOM 1747 C C . GLY A 1 213 ? 12.851 -9.484 24.385 1.00 97.31 213 GLY A C 1
ATOM 1748 O O . GLY A 1 213 ? 12.620 -9.628 25.590 1.00 97.31 213 GLY A O 1
ATOM 1749 N N . GLU A 1 214 ? 12.832 -8.286 23.796 1.00 98.06 214 GLU A N 1
ATOM 1750 C CA . GLU A 1 214 ? 12.503 -7.051 24.509 1.00 98.06 214 GLU A CA 1
ATOM 1751 C C . GLU A 1 214 ? 11.071 -7.082 25.056 1.00 98.06 214 GLU A C 1
ATOM 1753 O O . GLU A 1 214 ? 10.139 -7.565 24.409 1.00 98.06 214 GLU A O 1
ATOM 1758 N N . ASN A 1 215 ? 10.881 -6.575 26.277 1.00 98.12 215 ASN A N 1
ATOM 1759 C CA . ASN A 1 215 ? 9.549 -6.482 26.861 1.00 98.12 215 ASN A CA 1
ATOM 1760 C C . ASN A 1 215 ? 8.813 -5.290 26.254 1.00 98.12 215 ASN A C 1
ATOM 1762 O O . ASN A 1 215 ? 9.198 -4.143 26.478 1.00 98.12 215 ASN A O 1
ATOM 1766 N N . ILE A 1 216 ? 7.719 -5.577 25.562 1.00 97.94 216 ILE A N 1
ATOM 1767 C CA . ILE A 1 216 ? 6.780 -4.577 25.074 1.00 97.94 216 ILE A CA 1
ATOM 1768 C C . ILE A 1 216 ? 5.389 -4.843 25.654 1.00 97.94 216 ILE A C 1
ATOM 1770 O O . ILE A 1 216 ? 5.121 -5.881 26.271 1.00 97.94 216 ILE A O 1
ATOM 1774 N N . TYR A 1 217 ? 4.468 -3.913 25.459 1.00 98.31 217 TYR A N 1
ATOM 1775 C CA . TYR A 1 217 ? 3.052 -4.181 25.671 1.00 98.31 217 TYR A CA 1
ATOM 1776 C C . TYR A 1 217 ? 2.200 -3.443 24.653 1.00 98.31 217 TYR A C 1
ATOM 1778 O O . TYR A 1 217 ? 2.605 -2.408 24.127 1.00 98.31 217 TYR A O 1
ATOM 1786 N N . TYR A 1 218 ? 1.008 -3.980 24.408 1.00 98.62 218 TYR A N 1
ATOM 1787 C CA . TYR A 1 218 ? -0.030 -3.281 23.672 1.00 98.62 218 TYR A CA 1
ATOM 1788 C C . TYR A 1 218 ? -1.074 -2.710 24.631 1.00 98.62 218 TYR A C 1
ATOM 1790 O O . TYR A 1 218 ? -1.508 -3.400 25.557 1.00 98.62 218 TYR A O 1
ATOM 1798 N N . GLU A 1 219 ? -1.497 -1.471 24.409 1.00 98.69 219 GLU A N 1
ATOM 1799 C CA . GLU A 1 219 ? -2.723 -0.923 24.989 1.00 98.69 219 GLU A CA 1
ATOM 1800 C C . GLU A 1 219 ? -3.861 -1.170 24.008 1.00 98.69 219 GLU A C 1
ATOM 1802 O O . GLU A 1 219 ? -3.880 -0.594 22.929 1.00 98.69 219 GLU A O 1
ATOM 1807 N N . VAL A 1 220 ? -4.766 -2.090 24.347 1.00 98.75 220 VAL A N 1
ATOM 1808 C CA . VAL A 1 220 ? -5.907 -2.452 23.496 1.00 98.75 220 VAL A CA 1
ATOM 1809 C C . VAL A 1 220 ? -7.137 -1.690 23.962 1.00 98.75 220 VAL A C 1
ATOM 1811 O O . VAL A 1 220 ? -7.548 -1.841 25.115 1.00 98.75 220 VAL A O 1
ATOM 1814 N N . HIS A 1 221 ? -7.732 -0.913 23.063 1.00 98.62 221 HIS A N 1
ATOM 1815 C CA . HIS A 1 221 ? -8.889 -0.073 23.348 1.00 98.62 221 HIS A CA 1
ATOM 1816 C C . HIS A 1 221 ? -10.185 -0.856 23.117 1.00 98.62 221 HIS A C 1
ATOM 1818 O O . HIS A 1 221 ? -10.393 -1.465 22.065 1.00 98.62 221 HIS A O 1
ATOM 1824 N N . VAL A 1 222 ? -11.050 -0.871 24.131 1.00 98.69 222 VAL A N 1
ATOM 1825 C CA . VAL A 1 222 ? -12.368 -1.511 24.098 1.00 98.69 222 VAL A CA 1
ATOM 1826 C C . VAL A 1 222 ? -13.417 -0.459 24.409 1.00 98.69 222 VAL A C 1
ATOM 1828 O O . VAL A 1 222 ? -13.436 0.090 25.510 1.00 98.69 222 VAL A O 1
ATOM 1831 N N . LYS A 1 223 ? -14.315 -0.204 23.462 1.00 98.31 223 LYS A N 1
ATOM 1832 C CA . LYS A 1 223 ? -15.305 0.872 23.547 1.00 98.31 223 LYS A CA 1
ATOM 1833 C C . LYS A 1 223 ? -16.700 0.327 23.310 1.00 98.31 223 LYS A C 1
ATOM 1835 O O . LYS A 1 223 ? -16.901 -0.511 22.437 1.00 98.31 223 LYS A O 1
ATOM 1840 N N . ASN A 1 224 ? -17.677 0.827 24.059 1.00 98.00 224 ASN A N 1
ATOM 1841 C CA . ASN A 1 224 ? -19.073 0.603 23.712 1.00 98.00 224 ASN A CA 1
ATOM 1842 C C . ASN A 1 224 ? -19.521 1.655 22.692 1.00 98.00 224 ASN A C 1
ATOM 1844 O O . ASN A 1 224 ? -19.785 2.801 23.046 1.00 98.00 224 ASN A O 1
ATOM 1848 N N . VAL A 1 225 ? -19.600 1.268 21.426 1.00 94.31 225 VAL A N 1
ATOM 1849 C CA . VAL A 1 225 ? -20.022 2.122 20.307 1.00 94.31 225 VAL A CA 1
ATOM 1850 C C . VAL A 1 225 ? -21.537 2.067 20.067 1.00 94.31 225 VAL A C 1
ATOM 1852 O O . VAL A 1 225 ? -22.046 2.697 19.142 1.00 94.31 225 VAL A O 1
ATOM 1855 N N . GLY A 1 226 ? -22.267 1.353 20.929 1.00 91.06 226 GLY A N 1
ATOM 1856 C CA . GLY A 1 226 ? -23.713 1.180 20.852 1.00 91.06 226 GLY A CA 1
ATOM 1857 C C . GLY A 1 226 ? -24.494 2.241 21.618 1.00 91.06 226 GLY A C 1
ATOM 1858 O O . GLY A 1 226 ? -23.949 3.202 22.164 1.00 91.06 226 GLY A O 1
ATOM 1859 N N . PHE A 1 227 ? -25.811 2.049 21.687 1.00 88.69 227 PHE A N 1
ATOM 1860 C CA . PHE A 1 227 ? -26.746 3.031 22.251 1.00 88.69 227 PHE A CA 1
ATOM 1861 C C . PHE A 1 227 ? -27.207 2.698 23.680 1.00 88.69 227 PHE A C 1
ATOM 1863 O O . PHE A 1 227 ? -27.836 3.530 24.335 1.00 88.69 227 PHE A O 1
ATOM 1870 N N . LYS A 1 228 ? -26.866 1.512 24.205 1.00 94.00 228 LYS A N 1
ATOM 1871 C CA . LYS A 1 228 ? -27.091 1.131 25.613 1.00 94.00 228 LYS A CA 1
ATOM 1872 C C . LYS A 1 228 ? -25.819 0.732 26.321 1.00 94.00 228 LYS A C 1
ATOM 1874 O O . LYS A 1 228 ? -24.894 0.232 25.701 1.00 94.00 228 LYS A O 1
ATOM 1879 N N . THR A 1 229 ? -25.835 0.852 27.646 1.00 97.38 229 THR A N 1
ATOM 1880 C CA . THR A 1 229 ? -24.800 0.294 28.517 1.00 97.38 229 THR A CA 1
ATOM 1881 C C . THR A 1 229 ? -24.627 -1.208 28.277 1.00 97.38 229 THR A C 1
ATOM 1883 O O . THR A 1 229 ? -25.609 -1.957 28.279 1.00 97.38 229 THR A O 1
ATOM 1886 N N . SER A 1 230 ? -23.383 -1.647 28.092 1.00 97.69 230 SER A N 1
ATOM 1887 C CA . SER A 1 230 ? -23.035 -3.059 27.954 1.00 97.69 230 SER A CA 1
ATOM 1888 C C . SER A 1 230 ? -23.132 -3.793 29.289 1.00 97.69 230 SER A C 1
ATOM 1890 O O . SER A 1 230 ? -23.136 -3.200 30.371 1.00 97.69 230 SER A O 1
ATOM 1892 N N . LYS A 1 231 ? -23.201 -5.123 29.232 1.00 96.94 231 LYS A N 1
ATOM 1893 C CA . LYS A 1 231 ? -22.972 -5.943 30.424 1.00 96.94 231 LYS A CA 1
ATOM 1894 C C . LYS A 1 231 ? -21.470 -6.134 30.612 1.00 96.94 231 LYS A C 1
ATOM 1896 O O . LYS A 1 231 ? -20.713 -6.142 29.647 1.00 96.94 231 LYS A O 1
ATOM 1901 N N . LYS A 1 232 ? -21.057 -6.366 31.858 1.00 97.88 232 LYS A N 1
ATOM 1902 C CA . LYS A 1 232 ? -19.717 -6.878 32.165 1.00 97.88 232 LYS A CA 1
ATOM 1903 C C . LYS A 1 232 ? -19.466 -8.151 31.347 1.00 97.88 232 LYS A C 1
ATOM 1905 O O . LYS A 1 232 ? -20.317 -9.041 31.350 1.00 97.88 232 LYS A O 1
ATOM 1910 N N . THR A 1 233 ? -18.318 -8.239 30.684 1.00 98.00 233 THR A N 1
ATOM 1911 C CA . THR A 1 233 ? -17.977 -9.358 29.795 1.00 98.00 233 THR A CA 1
ATOM 1912 C C . THR A 1 233 ? -16.502 -9.735 29.894 1.00 98.00 233 THR A C 1
ATOM 1914 O O . THR A 1 233 ? -15.722 -9.073 30.581 1.00 98.00 233 THR A O 1
ATOM 1917 N N . ASP A 1 234 ? -16.108 -10.832 29.264 1.00 98.31 234 ASP A N 1
ATOM 1918 C CA . ASP A 1 234 ? -14.730 -11.296 29.237 1.00 98.31 234 ASP A CA 1
ATOM 1919 C C . ASP A 1 234 ? -13.939 -10.728 28.049 1.00 98.31 234 ASP A C 1
ATOM 1921 O O . ASP A 1 234 ? -14.492 -10.340 27.022 1.00 98.31 234 ASP A O 1
ATOM 1925 N N . PHE A 1 235 ? -12.620 -10.673 28.223 1.00 98.69 235 PHE A N 1
ATOM 1926 C CA . PHE A 1 235 ? -11.650 -10.320 27.194 1.00 98.69 235 PHE A CA 1
ATOM 1927 C C . PHE A 1 235 ? -10.541 -11.364 27.160 1.00 98.69 235 PHE A C 1
ATOM 1929 O O . PHE A 1 235 ? -10.003 -11.750 28.206 1.00 98.69 235 PHE A O 1
ATOM 1936 N N . VAL A 1 236 ? -10.152 -11.773 25.957 1.00 98.75 236 VAL A N 1
ATOM 1937 C CA . VAL A 1 236 ? -9.007 -12.653 25.725 1.00 98.75 236 VAL A CA 1
ATOM 1938 C C . VAL A 1 236 ? -8.163 -12.082 24.597 1.00 98.75 236 VAL A C 1
ATOM 1940 O O . VAL A 1 236 ? -8.683 -11.739 23.539 1.00 98.75 236 VAL A O 1
ATOM 1943 N N . CYS A 1 237 ? -6.851 -12.029 24.813 1.00 98.81 237 CYS A N 1
ATOM 1944 C CA . CYS A 1 237 ? -5.889 -11.763 23.757 1.00 98.81 237 CYS A CA 1
ATOM 1945 C C . CYS A 1 237 ? -4.945 -12.951 23.580 1.00 98.81 237 CYS A C 1
ATOM 1947 O O . CYS A 1 237 ? -4.401 -13.484 24.558 1.00 98.81 237 CYS A O 1
ATOM 1949 N N . THR A 1 238 ? -4.752 -13.342 22.324 1.00 98.69 238 THR A N 1
ATOM 1950 C CA . THR A 1 238 ? -3.771 -14.334 21.900 1.00 98.69 238 THR A CA 1
ATOM 1951 C C . THR A 1 238 ? -2.739 -13.709 20.978 1.00 98.69 238 THR A C 1
ATOM 1953 O O . THR A 1 238 ? -3.098 -12.939 20.090 1.00 98.69 238 THR A O 1
ATOM 1956 N N . ILE A 1 239 ? -1.482 -14.110 21.142 1.00 98.31 239 ILE A N 1
ATOM 1957 C CA . ILE A 1 239 ? -0.420 -13.857 20.169 1.00 98.31 239 ILE A CA 1
ATOM 1958 C C . ILE A 1 239 ? 0.127 -15.217 19.757 1.00 98.31 239 ILE A C 1
ATOM 1960 O O . ILE A 1 239 ? 0.451 -16.030 20.626 1.00 98.31 239 ILE A O 1
ATOM 1964 N N . ASP A 1 240 ? 0.185 -15.482 18.451 1.00 95.69 240 ASP A N 1
ATOM 1965 C CA . ASP A 1 240 ? 0.630 -16.775 17.905 1.00 95.69 240 ASP A CA 1
ATOM 1966 C C . ASP A 1 240 ? -0.193 -17.962 18.458 1.00 95.69 240 ASP A C 1
ATOM 1968 O O . ASP A 1 240 ? 0.329 -18.977 18.920 1.00 95.69 240 ASP A O 1
ATOM 1972 N N . GLY A 1 241 ? -1.515 -17.772 18.555 1.00 96.25 241 GLY A N 1
ATOM 1973 C CA . GLY A 1 241 ? -2.458 -18.755 19.109 1.00 96.25 241 GLY A CA 1
ATOM 1974 C C . GLY A 1 241 ? -2.354 -18.993 20.625 1.00 96.25 241 GLY A C 1
ATOM 1975 O O . GLY A 1 241 ? -3.186 -19.700 21.193 1.00 96.25 241 GLY A O 1
ATOM 1976 N N . LYS A 1 242 ? -1.378 -18.391 21.316 1.00 97.56 242 LYS A N 1
ATOM 1977 C CA . LYS A 1 242 ? -1.184 -18.537 22.766 1.00 97.56 242 LYS A CA 1
ATOM 1978 C C . LYS A 1 242 ? -1.868 -17.405 23.507 1.00 97.56 242 LYS A C 1
ATOM 1980 O O . LYS A 1 242 ? -1.667 -16.240 23.181 1.00 97.56 242 LYS A O 1
ATOM 1985 N N . ILE A 1 243 ? -2.638 -17.735 24.540 1.00 98.31 243 ILE A N 1
ATOM 1986 C CA . ILE A 1 243 ? -3.278 -16.729 25.394 1.00 98.31 243 ILE A CA 1
ATOM 1987 C C . ILE A 1 243 ? -2.198 -15.958 26.156 1.00 98.31 243 ILE A C 1
ATOM 1989 O O . ILE A 1 243 ? -1.522 -16.520 27.015 1.00 98.31 243 ILE A O 1
ATOM 1993 N N . VAL A 1 244 ? -2.075 -14.665 25.862 1.00 98.00 244 VAL A N 1
ATOM 1994 C CA . VAL A 1 244 ? -1.145 -13.741 26.533 1.00 98.00 244 VAL A CA 1
ATOM 1995 C C . VAL A 1 244 ? -1.847 -12.881 27.580 1.00 98.00 244 VAL A C 1
ATOM 1997 O O . VAL A 1 244 ? -1.224 -12.425 28.538 1.00 98.00 244 VAL A O 1
ATOM 2000 N N . LYS A 1 245 ? -3.165 -12.682 27.440 1.00 98.50 245 LYS A N 1
ATOM 2001 C CA . LYS A 1 245 ? -3.964 -11.918 28.399 1.00 98.50 245 LYS A CA 1
ATOM 2002 C C . LYS A 1 245 ? -5.385 -12.458 28.495 1.00 98.50 245 LYS A C 1
ATOM 2004 O O . LYS A 1 245 ? -6.032 -12.718 27.484 1.00 98.50 245 LYS A O 1
ATOM 2009 N N . LYS A 1 246 ? -5.883 -12.545 29.728 1.00 98.56 246 LYS A N 1
ATOM 2010 C CA . LYS A 1 246 ? -7.313 -12.583 30.046 1.00 98.56 246 LYS A CA 1
ATOM 2011 C C . LYS A 1 246 ? -7.641 -11.380 30.918 1.00 98.56 246 LYS A C 1
ATOM 2013 O O . LYS A 1 246 ? -6.832 -10.997 31.767 1.00 98.56 246 LYS A O 1
ATOM 2018 N N . ALA A 1 247 ? -8.797 -10.781 30.698 1.00 98.19 247 ALA A N 1
ATOM 2019 C CA . ALA A 1 247 ? -9.294 -9.680 31.506 1.00 98.19 247 ALA A CA 1
ATOM 2020 C C . ALA A 1 247 ? -10.821 -9.729 31.575 1.00 98.19 247 ALA A C 1
ATOM 2022 O O . ALA A 1 247 ? -11.476 -10.510 30.884 1.00 98.19 247 ALA A O 1
ATOM 2023 N N . THR A 1 248 ? -11.384 -8.890 32.432 1.00 98.12 248 THR A N 1
ATOM 2024 C CA . THR A 1 248 ? -12.823 -8.682 32.503 1.00 98.12 248 THR A CA 1
ATOM 2025 C C . THR A 1 248 ? -13.114 -7.229 32.186 1.00 98.12 248 THR A C 1
ATOM 2027 O O . THR A 1 248 ? -12.590 -6.340 32.852 1.00 98.12 248 THR A O 1
ATOM 2030 N N . ILE A 1 249 ? -13.941 -7.007 31.173 1.00 98.31 249 ILE A N 1
ATOM 2031 C CA . ILE A 1 249 ? -14.390 -5.686 30.750 1.00 98.31 249 ILE A CA 1
ATOM 2032 C C . ILE A 1 249 ? -15.592 -5.306 31.620 1.00 98.31 249 ILE A C 1
ATOM 2034 O O . ILE A 1 249 ? -16.537 -6.101 31.719 1.00 98.31 249 ILE A O 1
ATOM 2038 N N . PRO A 1 250 ? -15.572 -4.150 32.309 1.00 98.00 250 PRO A N 1
ATOM 2039 C CA . PRO A 1 250 ? -16.720 -3.689 33.081 1.00 98.00 250 PRO A CA 1
ATOM 2040 C C . PRO A 1 250 ? -17.916 -3.380 32.166 1.00 98.00 250 PRO A C 1
ATOM 2042 O O . PRO A 1 250 ? -17.806 -3.380 30.944 1.00 98.00 250 PRO A O 1
ATOM 2045 N N . ALA A 1 251 ? -19.080 -3.124 32.761 1.00 98.12 251 ALA A N 1
ATOM 2046 C CA . ALA A 1 251 ? -20.178 -2.518 32.015 1.00 98.12 251 ALA A CA 1
ATOM 2047 C C . ALA A 1 251 ? -19.739 -1.123 31.546 1.00 98.12 251 ALA A C 1
ATOM 2049 O O . ALA A 1 251 ? -19.288 -0.330 32.369 1.00 98.12 251 ALA A O 1
ATOM 2050 N N . LEU A 1 252 ? -19.874 -0.844 30.253 1.00 98.56 252 LEU A N 1
ATOM 2051 C CA . LEU A 1 252 ? -19.491 0.422 29.634 1.00 98.56 252 LEU A CA 1
ATOM 2052 C C . LEU A 1 252 ? -20.754 1.135 29.165 1.00 98.56 252 LEU A C 1
ATOM 2054 O O . LEU A 1 252 ? -21.569 0.543 28.455 1.00 98.56 252 LEU A O 1
ATOM 2058 N N . LYS A 1 253 ? -20.946 2.394 29.549 1.00 98.44 253 LYS A N 1
ATOM 2059 C CA . LYS A 1 253 ? -21.990 3.273 29.004 1.00 98.44 253 LYS A CA 1
ATOM 2060 C C . LYS A 1 253 ? -21.748 3.524 27.508 1.00 98.44 253 LYS A C 1
ATOM 2062 O O . LYS A 1 253 ? -20.639 3.294 27.030 1.00 98.44 253 LYS A O 1
ATOM 2067 N N . PRO A 1 254 ? -22.752 4.001 26.753 1.00 96.06 254 PRO A N 1
ATOM 2068 C CA . PRO A 1 254 ? -22.534 4.449 25.381 1.00 96.06 254 PRO A CA 1
ATOM 2069 C C . PRO A 1 254 ? -21.335 5.398 25.286 1.00 96.06 254 PRO A C 1
ATOM 2071 O O . PRO A 1 254 ? -21.231 6.340 26.073 1.00 96.06 254 PRO A O 1
ATOM 2074 N N . ARG A 1 255 ? -20.444 5.130 24.330 1.00 94.44 255 ARG A N 1
ATOM 2075 C CA . ARG A 1 255 ? -19.178 5.835 24.063 1.00 94.44 255 ARG A CA 1
ATOM 2076 C C . ARG A 1 255 ? -18.121 5.754 25.168 1.00 94.44 255 ARG A C 1
ATOM 2078 O O . ARG A 1 255 ? -17.055 6.340 25.006 1.00 94.44 255 ARG A O 1
ATOM 2085 N N . GLU A 1 256 ? -18.370 5.017 26.249 1.00 98.12 256 GLU A N 1
ATOM 2086 C CA . GLU A 1 256 ? -17.363 4.757 27.277 1.00 98.12 256 GLU A CA 1
ATOM 2087 C C . GLU A 1 256 ? -16.334 3.741 26.765 1.00 98.12 256 GLU A C 1
ATOM 2089 O O . GLU A 1 256 ? -16.679 2.746 26.119 1.00 98.12 256 GLU A O 1
ATOM 2094 N N . GLU A 1 257 ? -15.066 4.009 27.066 1.00 98.00 257 GLU A N 1
ATOM 2095 C CA . GLU A 1 257 ? -13.917 3.202 26.668 1.00 98.00 257 GLU A CA 1
ATOM 2096 C C . GLU A 1 257 ? -13.160 2.701 27.902 1.00 98.00 257 GLU A C 1
ATOM 2098 O O . GLU A 1 257 ? -13.072 3.373 28.930 1.00 98.00 257 GLU A O 1
ATOM 2103 N N . THR A 1 258 ? -12.583 1.509 27.787 1.00 98.50 258 THR A N 1
ATOM 2104 C CA . THR A 1 258 ? -11.581 0.985 28.708 1.00 98.50 258 THR A CA 1
ATOM 2105 C C . THR A 1 258 ? -10.378 0.453 27.935 1.00 98.50 258 THR A C 1
ATOM 2107 O O . THR A 1 258 ? -10.488 0.080 26.768 1.00 98.50 258 THR A O 1
ATOM 2110 N N . VAL A 1 259 ? -9.225 0.384 28.598 1.00 98.62 259 VAL A N 1
ATOM 2111 C CA . VAL A 1 259 ? -7.960 -0.038 27.990 1.00 98.62 259 VAL A CA 1
ATOM 2112 C C . VAL A 1 259 ? -7.436 -1.284 28.691 1.00 98.62 259 VAL A C 1
ATOM 2114 O O . VAL A 1 259 ? -7.329 -1.334 29.920 1.00 98.62 259 VAL A O 1
ATOM 2117 N N . VAL A 1 260 ? -7.062 -2.298 27.911 1.00 98.75 260 VAL A N 1
ATOM 2118 C CA . VAL A 1 260 ? -6.434 -3.524 28.413 1.00 98.75 260 VAL A CA 1
ATOM 2119 C C . VAL A 1 260 ? -4.961 -3.551 28.020 1.00 98.75 260 VAL A C 1
ATOM 2121 O O . VAL A 1 260 ? -4.627 -3.645 26.842 1.00 98.75 260 VAL A O 1
ATOM 2124 N N . LYS A 1 261 ? -4.065 -3.551 29.016 1.00 98.69 261 LYS A N 1
ATOM 2125 C CA . LYS A 1 261 ? -2.625 -3.753 28.788 1.00 98.69 261 LYS A CA 1
ATOM 2126 C C . LYS A 1 261 ? -2.309 -5.233 28.552 1.00 98.69 261 LYS A C 1
ATOM 2128 O O . LYS A 1 261 ? -2.519 -6.072 29.443 1.00 98.69 261 LYS A O 1
ATOM 2133 N N . VAL A 1 262 ? -1.785 -5.541 27.369 1.00 98.75 262 VAL A N 1
ATOM 2134 C CA . VAL A 1 262 ? -1.386 -6.878 26.914 1.00 98.75 262 VAL A CA 1
ATOM 2135 C C . VAL A 1 262 ? 0.144 -6.956 26.852 1.00 98.75 262 VAL A C 1
ATOM 2137 O O . VAL A 1 262 ? 0.733 -6.376 25.942 1.00 98.75 262 VAL A O 1
ATOM 2140 N N . PRO A 1 263 ? 0.814 -7.642 27.796 1.00 98.12 263 PRO A N 1
ATOM 2141 C CA . PRO A 1 263 ? 2.267 -7.768 27.780 1.00 98.12 263 PRO A CA 1
ATOM 2142 C C . PRO A 1 263 ? 2.722 -8.757 26.705 1.00 98.12 263 PRO A C 1
ATOM 2144 O O . PRO A 1 263 ? 2.070 -9.778 26.477 1.00 98.12 263 PRO A O 1
ATOM 2147 N N . TRP A 1 264 ? 3.881 -8.503 26.102 1.00 97.75 264 TRP A N 1
ATOM 2148 C CA . TRP A 1 264 ? 4.505 -9.444 25.182 1.00 97.75 264 TRP A CA 1
ATOM 2149 C C . TRP A 1 264 ? 6.031 -9.314 25.194 1.00 97.75 264 TRP A C 1
ATOM 2151 O O . TRP A 1 264 ? 6.581 -8.223 25.310 1.00 97.75 264 TRP A O 1
ATOM 2161 N N . LYS A 1 265 ? 6.726 -10.448 25.079 1.00 96.88 265 LYS A N 1
ATOM 2162 C CA . LYS A 1 265 ? 8.158 -10.460 24.773 1.00 96.88 265 LYS A CA 1
ATOM 2163 C C . LYS A 1 265 ? 8.294 -10.478 23.265 1.00 96.88 265 LYS A C 1
ATOM 2165 O O . LYS A 1 265 ? 7.877 -11.462 22.652 1.00 96.88 265 LYS A O 1
ATOM 2170 N N . TRP A 1 266 ? 8.823 -9.394 22.712 1.00 96.44 266 TRP A N 1
ATOM 2171 C CA . TRP A 1 266 ? 8.916 -9.199 21.277 1.00 96.44 266 TRP A CA 1
ATOM 2172 C C . TRP A 1 266 ? 9.635 -10.368 20.618 1.00 96.44 266 TRP A C 1
ATOM 2174 O O . TRP A 1 266 ? 10.669 -10.837 21.097 1.00 96.44 266 TRP A O 1
ATOM 2184 N N . LYS A 1 267 ? 9.065 -10.817 19.505 1.00 95.12 267 LYS A N 1
ATOM 2185 C CA . LYS A 1 267 ? 9.707 -11.735 18.577 1.00 95.12 267 LYS A CA 1
ATOM 2186 C C . LYS A 1 267 ? 9.633 -11.128 17.197 1.00 95.12 267 LYS A C 1
ATOM 2188 O O . LYS A 1 267 ? 8.557 -10.711 16.769 1.00 95.12 267 LYS A O 1
ATOM 2193 N N . LYS A 1 268 ? 10.753 -11.117 16.487 1.00 91.69 268 LYS A N 1
ATOM 2194 C CA . LYS A 1 268 ? 10.801 -10.614 15.122 1.00 91.69 268 LYS A CA 1
ATOM 2195 C C . LYS A 1 268 ? 9.932 -11.487 14.213 1.00 91.69 268 LYS A C 1
ATOM 2197 O O . LYS A 1 268 ? 10.110 -12.704 14.156 1.00 91.69 268 LYS A O 1
ATOM 2202 N N . GLY A 1 269 ? 9.024 -10.845 13.485 1.00 91.50 269 GLY A N 1
ATOM 2203 C CA . GLY A 1 269 ? 8.191 -11.469 12.461 1.00 91.50 269 GLY A CA 1
ATOM 2204 C C . GLY A 1 269 ? 6.687 -11.227 12.640 1.00 91.50 269 GLY A C 1
ATOM 2205 O O . GLY A 1 269 ? 6.264 -10.581 13.606 1.00 91.50 269 GLY A O 1
ATOM 2206 N N . PRO A 1 270 ? 5.880 -11.767 11.712 1.00 94.12 270 PRO A N 1
ATOM 2207 C CA . PRO A 1 270 ? 4.452 -11.505 11.628 1.00 94.12 270 PRO A CA 1
ATOM 2208 C C . PRO A 1 270 ? 3.678 -12.535 12.451 1.00 94.12 270 PRO A C 1
ATOM 2210 O O . PRO A 1 270 ? 3.161 -13.520 11.922 1.00 94.12 270 PRO A O 1
ATOM 2213 N N . TYR A 1 271 ? 3.635 -12.347 13.770 1.00 96.50 271 TYR A N 1
ATOM 2214 C CA . TYR A 1 271 ? 2.834 -13.204 14.639 1.00 96.50 271 TYR A CA 1
ATOM 2215 C C . TYR A 1 271 ? 1.393 -12.683 14.697 1.00 96.50 271 TYR A C 1
ATOM 2217 O O . TYR A 1 271 ? 1.191 -11.493 14.957 1.00 96.50 271 TYR A O 1
ATOM 2225 N N . PRO A 1 272 ? 0.373 -13.545 14.522 1.00 97.19 272 PRO A N 1
ATOM 2226 C CA . PRO A 1 272 ? -1.015 -13.117 14.621 1.00 97.19 272 PRO A CA 1
ATOM 2227 C C . PRO A 1 272 ? -1.337 -12.617 16.031 1.00 97.19 272 PRO A C 1
ATOM 2229 O O . PRO A 1 272 ? -1.288 -13.388 16.993 1.00 97.19 272 PRO A O 1
ATOM 2232 N N . PHE A 1 273 ? -1.697 -11.342 16.144 1.00 98.44 273 PHE A N 1
ATOM 2233 C CA . PHE A 1 273 ? -2.284 -10.726 17.327 1.00 98.44 273 PHE A CA 1
ATOM 2234 C C . PHE A 1 273 ? -3.803 -10.739 17.178 1.00 98.44 273 PHE A C 1
ATOM 2236 O O . PHE A 1 273 ? -4.328 -10.214 16.198 1.00 98.44 273 PHE A O 1
ATOM 2243 N N . ILE A 1 274 ? -4.513 -11.316 18.146 1.00 98.62 274 ILE A N 1
ATOM 2244 C CA . ILE A 1 274 ? -5.979 -11.360 18.159 1.00 98.62 274 ILE A CA 1
ATOM 2245 C C . ILE A 1 274 ? -6.456 -10.953 19.548 1.00 98.62 274 ILE A C 1
ATOM 2247 O O . ILE A 1 274 ? -6.114 -11.604 20.535 1.00 98.62 274 ILE A O 1
ATOM 2251 N N . ALA A 1 275 ? -7.256 -9.897 19.637 1.00 98.69 275 ALA A N 1
ATOM 2252 C CA . ALA A 1 275 ? -7.922 -9.471 20.864 1.00 98.69 275 ALA A CA 1
ATOM 2253 C C . ALA A 1 275 ? -9.437 -9.556 20.680 1.00 98.69 275 ALA A C 1
ATOM 2255 O O . ALA A 1 275 ? -9.960 -9.055 19.689 1.00 98.69 275 ALA A O 1
ATOM 2256 N N . LYS A 1 276 ? -10.133 -10.200 21.620 1.00 98.62 276 LYS A N 1
ATOM 2257 C CA . LYS A 1 276 ? -11.572 -10.475 21.543 1.00 98.62 276 LYS A CA 1
ATOM 2258 C C . LYS A 1 276 ? -12.286 -10.116 22.843 1.00 98.62 276 LYS A C 1
ATOM 2260 O O . LYS A 1 276 ? -11.796 -10.465 23.918 1.00 98.62 276 LYS A O 1
ATOM 2265 N N . VAL A 1 277 ? -13.464 -9.507 22.728 1.00 98.44 277 VAL A N 1
ATOM 2266 C CA . VAL A 1 277 ? -14.442 -9.309 23.817 1.00 98.44 277 VAL A CA 1
ATOM 2267 C C . VAL A 1 277 ? -15.689 -10.161 23.606 1.00 98.44 277 VAL A C 1
ATOM 2269 O O . VAL A 1 277 ? -15.947 -10.597 22.485 1.00 98.44 277 VAL A O 1
ATOM 2272 N N . ASP A 1 278 ? -16.432 -10.431 24.688 1.00 97.12 278 ASP A N 1
ATOM 2273 C CA . ASP A 1 278 ? -17.561 -11.378 24.695 1.00 97.12 278 ASP A CA 1
ATOM 2274 C C . ASP A 1 278 ? -17.186 -12.673 23.975 1.00 97.12 278 ASP A C 1
ATOM 2276 O O . ASP A 1 278 ? -17.697 -13.021 22.906 1.00 97.12 278 ASP A O 1
ATOM 2280 N N . THR A 1 279 ? -16.216 -13.399 24.534 1.00 93.69 279 THR A N 1
ATOM 2281 C CA . THR A 1 279 ? -15.637 -14.538 23.813 1.00 93.69 279 THR A CA 1
ATOM 2282 C C . THR A 1 279 ? -16.662 -15.640 23.567 1.00 93.69 279 THR A C 1
ATOM 2284 O O . THR A 1 279 ? -16.550 -16.358 22.567 1.00 93.69 279 THR A O 1
ATOM 2287 N N . SER A 1 280 ? -17.684 -15.699 24.429 1.00 88.38 280 SER A N 1
ATOM 2288 C CA . SER A 1 280 ? -18.841 -16.586 24.337 1.00 88.38 280 SER A CA 1
ATOM 2289 C C . SER A 1 280 ? -19.869 -16.182 23.275 1.00 88.38 280 SER A C 1
ATOM 2291 O O . SER A 1 280 ? -20.706 -17.011 22.918 1.00 88.38 280 SER A O 1
ATOM 2293 N N . GLY A 1 281 ? -19.825 -14.938 22.784 1.00 88.88 281 GLY A N 1
ATOM 2294 C CA . GLY A 1 281 ? -20.774 -14.389 21.815 1.00 88.88 281 GLY A CA 1
ATOM 2295 C C . GLY A 1 281 ? -22.214 -14.334 22.333 1.00 88.88 281 GLY A C 1
ATOM 2296 O O . GLY A 1 281 ? -23.149 -14.438 21.535 1.00 88.88 281 GLY A O 1
ATOM 2297 N N . LYS A 1 282 ? -22.415 -14.264 23.654 1.00 88.75 282 LYS A N 1
ATOM 2298 C CA . LYS A 1 282 ? -23.743 -14.341 24.286 1.00 88.75 282 LYS A CA 1
ATOM 2299 C C . LYS A 1 282 ? -24.386 -12.977 24.489 1.00 88.75 282 LYS A C 1
ATOM 2301 O O . LYS A 1 282 ? -25.582 -12.930 24.788 1.00 88.75 282 LYS A O 1
ATOM 2306 N N . MET A 1 283 ? -23.629 -11.886 24.388 1.00 90.75 283 MET A N 1
ATOM 2307 C CA . MET A 1 283 ? -24.203 -10.553 24.475 1.00 90.75 283 MET A CA 1
ATOM 2308 C C . MET A 1 283 ? -25.081 -10.299 23.244 1.00 90.75 283 MET A C 1
ATOM 2310 O O . MET A 1 283 ? -24.756 -10.693 22.123 1.00 90.75 283 MET A O 1
ATOM 2314 N N . ASP A 1 284 ? -26.252 -9.708 23.478 1.00 88.44 284 ASP A N 1
ATOM 2315 C CA . ASP A 1 284 ? -27.116 -9.230 22.403 1.00 88.44 284 ASP A CA 1
ATOM 2316 C C . ASP A 1 284 ? -26.687 -7.804 22.055 1.00 88.44 284 ASP A C 1
ATOM 2318 O O . ASP A 1 284 ? -26.965 -6.865 22.806 1.00 88.44 284 ASP A O 1
ATOM 2322 N N . GLU A 1 285 ? -25.957 -7.683 20.953 1.00 86.06 285 GLU A N 1
ATOM 2323 C CA . GLU A 1 285 ? -25.297 -6.459 2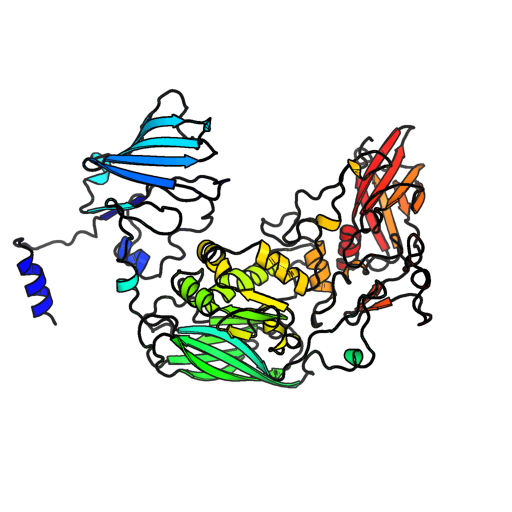0.506 1.00 86.06 285 GLU A CA 1
ATOM 2324 C C . GLU A 1 285 ? -25.860 -6.002 19.157 1.00 86.06 285 GLU A C 1
ATOM 2326 O O . GLU A 1 285 ? -26.589 -6.742 18.489 1.00 86.06 285 GLU A O 1
ATOM 2331 N N . ILE A 1 286 ? -25.553 -4.764 18.763 1.00 81.31 286 ILE A N 1
ATOM 2332 C CA . ILE A 1 286 ? -25.866 -4.261 17.415 1.00 81.31 286 ILE A CA 1
ATOM 2333 C C . ILE A 1 286 ? -25.183 -5.137 16.360 1.00 81.31 286 ILE A C 1
ATOM 2335 O O . ILE A 1 286 ? -25.829 -5.616 15.426 1.00 81.31 286 ILE A O 1
ATOM 2339 N N . THR A 1 287 ? -23.889 -5.381 16.543 1.00 81.69 287 THR A N 1
ATOM 2340 C CA . THR A 1 287 ? -23.073 -6.282 15.736 1.00 81.69 287 THR A CA 1
ATOM 2341 C C . THR A 1 287 ? -22.079 -7.000 16.644 1.00 81.69 287 THR A C 1
ATOM 2343 O O . THR A 1 287 ? -21.844 -6.584 17.771 1.00 81.69 287 THR A O 1
ATOM 2346 N N . LYS A 1 288 ? -21.543 -8.123 16.164 1.00 86.00 288 LYS A N 1
ATOM 2347 C CA . LYS A 1 288 ? -20.444 -8.858 16.813 1.00 86.00 288 LYS A CA 1
ATOM 2348 C C . LYS A 1 288 ? -19.181 -8.875 15.955 1.00 86.00 288 LYS A C 1
ATOM 2350 O O . LYS A 1 288 ? -18.171 -9.461 16.344 1.00 86.00 288 LYS A O 1
ATOM 2355 N N . LYS A 1 289 ? -19.243 -8.294 14.747 1.00 85.38 289 LYS A N 1
ATOM 2356 C CA . LYS A 1 289 ? -18.150 -8.321 13.761 1.00 85.38 289 LYS A CA 1
ATOM 2357 C C . LYS A 1 289 ? -16.941 -7.501 14.234 1.00 85.38 289 LYS A C 1
ATOM 2359 O O . LYS A 1 289 ? -15.820 -7.794 13.838 1.00 85.38 289 LYS A O 1
ATOM 2364 N N . ASN A 1 290 ? -17.173 -6.500 15.080 1.00 91.44 290 ASN A N 1
ATOM 2365 C CA . ASN A 1 290 ? -16.186 -5.588 15.665 1.00 91.44 290 ASN A CA 1
ATOM 2366 C C . ASN A 1 290 ? -15.695 -6.011 17.066 1.00 91.44 290 ASN A C 1
ATOM 2368 O O . ASN A 1 290 ? -14.774 -5.387 17.597 1.00 91.44 290 ASN A O 1
ATOM 2372 N N . ASN A 1 291 ? -16.215 -7.106 17.636 1.00 97.31 291 ASN A N 1
ATOM 2373 C CA . ASN A 1 291 ? -15.756 -7.657 18.920 1.00 97.31 291 ASN A CA 1
ATOM 2374 C C . ASN A 1 291 ? -14.332 -8.240 18.852 1.00 97.31 291 ASN A C 1
ATOM 2376 O O . ASN A 1 291 ? -13.829 -8.757 19.855 1.00 97.31 291 ASN A O 1
ATOM 2380 N N . VAL A 1 292 ? -13.697 -8.235 17.675 1.00 96.19 292 VAL A N 1
ATOM 2381 C CA . VAL A 1 292 ? -12.375 -8.808 17.427 1.00 96.19 292 VAL A CA 1
ATOM 2382 C C . VAL A 1 292 ? -11.494 -7.800 16.695 1.00 96.19 292 VAL A C 1
ATOM 2384 O O . VAL A 1 292 ? -11.864 -7.293 15.641 1.00 96.19 292 VAL A O 1
ATOM 2387 N N . LEU A 1 293 ? -10.285 -7.589 17.213 1.00 97.94 293 LEU A N 1
ATOM 2388 C CA . LEU A 1 293 ? -9.193 -6.898 16.530 1.00 97.94 293 LEU A CA 1
ATOM 2389 C C . LEU A 1 293 ? -8.126 -7.917 16.134 1.00 97.94 293 LEU A C 1
ATOM 2391 O O . LEU A 1 293 ? -7.687 -8.697 16.981 1.00 97.94 293 LEU A O 1
ATOM 2395 N N . THR A 1 294 ? -7.701 -7.902 14.867 1.00 96.62 294 THR A N 1
ATOM 2396 C CA . THR A 1 294 ? -6.650 -8.790 14.345 1.00 96.62 294 THR A CA 1
ATOM 2397 C C . THR A 1 294 ? -5.614 -8.015 13.540 1.00 96.62 294 THR A C 1
ATOM 2399 O O . THR A 1 294 ? -5.975 -7.226 12.673 1.00 96.62 294 THR A O 1
ATOM 2402 N N . PHE A 1 295 ? -4.328 -8.265 13.790 1.00 97.19 295 PHE A N 1
ATOM 2403 C CA . PHE A 1 295 ? -3.217 -7.761 12.973 1.00 97.19 295 PHE A CA 1
ATOM 2404 C C . PHE A 1 295 ? -1.963 -8.636 13.145 1.00 97.19 295 PHE A C 1
ATOM 2406 O O . PHE A 1 295 ? -1.934 -9.520 13.999 1.00 97.19 295 PHE A O 1
ATOM 2413 N N . GLN A 1 296 ? -0.928 -8.407 12.331 1.00 96.12 296 GLN A N 1
ATOM 2414 C CA . GLN A 1 296 ? 0.396 -9.022 12.518 1.00 96.12 296 GLN A CA 1
ATOM 2415 C C . GLN A 1 296 ? 1.258 -8.143 13.420 1.00 96.12 296 GLN A C 1
ATOM 2417 O O . GLN A 1 296 ? 1.254 -6.927 13.262 1.00 96.12 296 GLN A O 1
ATOM 2422 N N . THR A 1 297 ? 1.999 -8.721 14.362 1.00 96.00 297 THR A N 1
ATOM 2423 C CA . THR A 1 297 ? 2.772 -7.958 15.363 1.00 96.00 297 THR A CA 1
ATOM 2424 C C . THR A 1 297 ? 3.779 -6.963 14.781 1.00 96.00 297 THR A C 1
ATOM 2426 O O . THR A 1 297 ? 4.071 -5.957 15.422 1.00 96.00 297 THR A O 1
ATOM 2429 N N . ASP A 1 298 ? 4.272 -7.214 13.571 1.00 94.56 298 ASP A N 1
ATOM 2430 C CA . ASP A 1 298 ? 5.179 -6.357 12.801 1.00 94.56 298 ASP A CA 1
ATOM 2431 C C . ASP A 1 298 ? 4.465 -5.453 11.775 1.00 94.56 298 ASP A C 1
ATOM 2433 O O . ASP A 1 298 ? 5.120 -4.819 10.948 1.00 94.56 298 ASP A O 1
ATOM 2437 N N . ALA A 1 299 ? 3.132 -5.375 11.814 1.00 96.19 299 ALA A N 1
ATOM 2438 C CA . ALA A 1 299 ? 2.360 -4.509 10.936 1.00 96.19 299 ALA A CA 1
ATOM 2439 C C . ALA A 1 299 ? 2.734 -3.034 11.136 1.00 96.19 299 ALA A C 1
ATOM 2441 O O . ALA A 1 299 ? 2.887 -2.548 12.265 1.00 96.19 299 ALA A O 1
ATOM 2442 N N . TYR A 1 300 ? 2.803 -2.306 10.024 1.00 96.81 300 TYR A N 1
ATOM 2443 C CA . TYR A 1 300 ? 3.038 -0.872 10.011 1.00 96.81 300 TYR A CA 1
ATOM 2444 C C . TYR A 1 300 ? 1.936 -0.131 10.753 1.00 96.81 300 TYR A C 1
ATOM 2446 O O . TYR A 1 300 ? 0.746 -0.443 10.666 1.00 96.81 300 TYR A O 1
ATOM 2454 N N . THR A 1 301 ? 2.360 0.865 11.514 1.00 96.00 301 THR A N 1
ATOM 2455 C CA . THR A 1 301 ? 1.506 1.558 12.467 1.00 96.00 301 THR A CA 1
ATOM 2456 C C . THR A 1 301 ? 0.962 2.828 11.828 1.00 96.00 301 THR A C 1
ATOM 2458 O O . THR A 1 301 ? 1.737 3.725 11.502 1.00 96.00 301 THR A O 1
ATOM 2461 N N . LEU A 1 302 ? -0.356 2.919 11.657 1.00 97.50 302 LEU A N 1
ATOM 2462 C CA . LEU A 1 302 ? -1.023 4.106 11.123 1.00 97.50 302 LEU A CA 1
ATOM 2463 C C . LEU A 1 302 ? -1.609 4.975 12.239 1.00 97.50 302 LEU A C 1
ATOM 2465 O O . LEU A 1 302 ? -2.167 4.449 13.206 1.00 97.50 302 LEU A O 1
ATOM 2469 N N . PHE A 1 303 ? -1.536 6.297 12.086 1.00 96.75 303 PHE A N 1
ATOM 2470 C CA . PHE A 1 303 ? -2.263 7.244 12.933 1.00 96.75 303 PHE A CA 1
ATOM 2471 C C . PHE A 1 303 ? -3.475 7.856 12.216 1.00 96.75 303 PHE A C 1
ATOM 2473 O O . PHE A 1 303 ? -3.519 7.955 10.989 1.00 96.75 303 PHE A O 1
ATOM 2480 N N . ALA A 1 304 ? -4.432 8.349 12.998 1.00 96.31 304 ALA A N 1
ATOM 2481 C CA . ALA A 1 304 ? -5.495 9.232 12.532 1.00 96.31 304 ALA A CA 1
ATOM 2482 C C . ALA A 1 304 ? -5.553 10.491 13.402 1.00 96.31 304 ALA A C 1
ATOM 2484 O O . ALA A 1 304 ? -5.527 10.393 14.625 1.00 96.31 304 ALA A O 1
ATOM 2485 N N . ILE A 1 305 ? -5.651 11.669 12.787 1.00 97.00 305 ILE A N 1
ATOM 2486 C CA . ILE A 1 305 ? -6.016 12.912 13.479 1.00 97.00 305 ILE A CA 1
ATOM 2487 C C . ILE A 1 305 ? -7.393 13.313 12.973 1.00 97.00 305 ILE A C 1
ATOM 2489 O O . ILE A 1 305 ? -7.527 13.670 11.809 1.00 97.00 305 ILE A O 1
ATOM 2493 N N . CYS A 1 306 ? -8.417 13.267 13.811 1.00 95.69 306 CYS A N 1
ATOM 2494 C CA . CYS A 1 306 ? -9.793 13.532 13.402 1.00 95.69 306 CYS A CA 1
ATOM 2495 C C . CYS A 1 306 ? -10.404 14.682 14.198 1.00 95.69 306 CYS A C 1
ATOM 2497 O O . CYS A 1 306 ? -10.200 14.808 15.406 1.00 95.69 306 CYS A O 1
ATOM 2499 N N . GLU A 1 307 ? -11.175 15.528 13.519 1.00 97.25 307 GLU A N 1
ATOM 2500 C CA . GLU A 1 307 ? -11.988 16.531 14.204 1.00 97.25 307 GLU A CA 1
ATOM 2501 C C . GLU A 1 307 ? -13.184 15.881 14.910 1.00 97.25 307 GLU A C 1
ATOM 2503 O O . GLU A 1 307 ? -13.759 14.916 14.407 1.00 97.25 307 GLU A O 1
ATOM 2508 N N . LYS A 1 308 ? -13.623 16.442 16.042 1.00 95.00 308 LYS A N 1
ATOM 2509 C CA . LYS A 1 308 ? -14.846 15.983 16.726 1.00 95.00 308 LYS A CA 1
ATOM 2510 C C . LYS A 1 308 ? -16.057 15.966 15.788 1.00 95.00 308 LYS A C 1
ATOM 2512 O O . LYS A 1 308 ? -16.740 14.949 15.697 1.00 95.00 308 LYS A O 1
ATOM 2517 N N . GLY A 1 309 ? -16.246 17.035 15.010 1.00 90.62 309 GLY A N 1
ATOM 2518 C CA . GLY A 1 309 ? -17.344 17.140 14.043 1.00 90.62 309 GLY A CA 1
ATOM 2519 C C . GLY A 1 309 ? -17.291 16.101 12.915 1.00 90.62 309 GLY A C 1
ATOM 2520 O O . GLY A 1 309 ? -18.335 15.746 12.373 1.00 90.62 309 GLY A O 1
ATOM 2521 N N . MET A 1 310 ? -16.107 15.571 12.584 1.00 90.50 310 MET A N 1
ATOM 2522 C CA . MET A 1 310 ? -15.977 14.410 11.698 1.00 90.50 310 MET A CA 1
ATOM 2523 C C . MET A 1 310 ? -16.507 13.150 12.384 1.00 90.50 310 MET A C 1
ATOM 2525 O O . MET A 1 310 ? -17.353 12.453 11.826 1.00 90.50 310 MET A O 1
ATOM 2529 N N . THR A 1 311 ? -16.013 12.858 13.593 1.00 90.25 311 THR A N 1
ATOM 2530 C CA . THR A 1 311 ? -16.391 11.638 14.323 1.00 90.25 311 THR A CA 1
ATOM 2531 C C . THR A 1 311 ? -17.890 11.585 14.596 1.00 90.25 311 THR A C 1
ATOM 2533 O O . THR A 1 311 ? -18.501 10.551 14.376 1.00 90.25 311 THR A O 1
ATOM 2536 N N . GLU A 1 312 ? -18.513 12.710 14.956 1.00 86.75 312 GLU A N 1
ATOM 2537 C CA . GLU A 1 312 ? -19.959 12.802 15.197 1.00 86.75 312 GLU A CA 1
ATOM 2538 C C . GLU A 1 312 ? -20.794 12.440 13.962 1.00 86.75 312 GLU A C 1
ATOM 2540 O O . GLU A 1 312 ? -21.841 11.808 14.088 1.00 86.75 312 GLU A O 1
ATOM 2545 N N . GLN A 1 313 ? -20.334 12.819 12.768 1.00 79.50 313 GLN A N 1
ATOM 2546 C CA . GLN A 1 313 ? -21.044 12.531 11.523 1.00 79.50 313 GLN A CA 1
ATOM 2547 C C . GLN A 1 313 ? -20.859 11.082 11.080 1.00 79.50 313 GLN A C 1
ATOM 2549 O O . GLN A 1 313 ? -21.835 10.426 10.725 1.00 79.50 313 GLN A O 1
ATOM 2554 N N . VAL A 1 314 ? -19.634 10.555 11.151 1.00 78.94 314 VAL A N 1
ATOM 2555 C CA . VAL A 1 314 ? -19.368 9.149 10.805 1.00 78.94 314 VAL A CA 1
ATOM 2556 C C . VAL A 1 314 ? -20.037 8.202 11.807 1.00 78.94 314 VAL A C 1
ATOM 2558 O O . VAL A 1 314 ? -20.592 7.185 11.405 1.00 78.94 314 VAL A O 1
ATOM 2561 N N . ASP A 1 315 ? -20.085 8.565 13.092 1.00 83.81 315 ASP A N 1
ATOM 2562 C CA . ASP A 1 315 ? -20.789 7.814 14.139 1.00 83.81 315 ASP A CA 1
ATOM 2563 C C . ASP A 1 315 ? -22.311 7.749 13.912 1.00 83.81 315 ASP A C 1
ATOM 2565 O O . ASP A 1 315 ? -22.986 6.923 14.526 1.00 83.81 315 ASP A O 1
ATOM 2569 N N . ALA A 1 316 ? -22.877 8.594 13.045 1.00 74.69 316 ALA A N 1
ATOM 2570 C CA . ALA A 1 316 ? -24.291 8.543 12.679 1.00 74.69 316 ALA A CA 1
ATOM 2571 C C . ALA A 1 316 ? -24.585 7.548 11.541 1.00 74.69 316 ALA A C 1
ATOM 2573 O O . ALA A 1 316 ? -25.752 7.246 11.281 1.00 74.69 316 ALA A O 1
ATOM 2574 N N . VAL A 1 317 ? -23.550 7.021 10.878 1.00 68.38 317 VAL A N 1
ATOM 2575 C CA . VAL A 1 317 ? -23.668 6.158 9.700 1.00 68.38 317 VAL A CA 1
ATOM 2576 C C . VAL A 1 317 ? -23.194 4.746 10.028 1.00 68.38 317 VAL A C 1
ATOM 2578 O O . VAL A 1 317 ? -22.207 4.533 10.728 1.00 68.38 317 VAL A O 1
ATOM 2581 N N . ASN A 1 318 ? -23.915 3.755 9.507 1.00 71.44 318 ASN A N 1
ATOM 2582 C CA . ASN A 1 318 ? -23.510 2.363 9.627 1.00 71.44 318 ASN A CA 1
ATOM 2583 C C . ASN A 1 318 ? -22.296 2.082 8.745 1.00 71.44 318 ASN A C 1
ATOM 2585 O O . ASN A 1 318 ? -22.334 2.384 7.553 1.00 71.44 318 ASN A O 1
ATOM 2589 N N . ASN A 1 319 ? -21.252 1.490 9.311 1.00 73.62 319 ASN A N 1
ATOM 2590 C CA . ASN A 1 319 ? -20.047 1.127 8.567 1.00 73.62 319 ASN A CA 1
ATOM 2591 C C . ASN A 1 319 ? -20.015 -0.369 8.204 1.00 73.62 319 ASN A C 1
ATOM 2593 O O . ASN A 1 319 ? -20.894 -1.137 8.585 1.00 73.62 319 ASN A O 1
ATOM 2597 N N . ILE A 1 320 ? -18.952 -0.799 7.519 1.00 70.31 320 ILE A N 1
ATOM 2598 C CA . ILE A 1 320 ? -18.754 -2.180 7.043 1.00 70.31 320 ILE A CA 1
ATOM 2599 C C . ILE A 1 320 ? -18.846 -3.277 8.129 1.00 70.31 320 ILE A C 1
ATOM 2601 O O . ILE A 1 320 ? -19.125 -4.437 7.815 1.00 70.31 320 ILE A O 1
ATOM 2605 N N . TYR A 1 321 ? -18.654 -2.946 9.410 1.00 73.50 321 TYR A N 1
ATOM 2606 C CA . TYR A 1 321 ? -18.860 -3.890 10.517 1.00 73.50 321 TYR A CA 1
ATOM 2607 C C . TYR A 1 321 ? -20.309 -3.970 10.996 1.00 73.50 321 TYR A C 1
ATOM 2609 O O . TYR A 1 321 ? -20.629 -4.810 11.838 1.00 73.50 321 TYR A O 1
ATOM 2617 N N . GLY A 1 322 ? -21.197 -3.129 10.477 1.00 71.69 322 GLY A N 1
ATOM 2618 C CA . GLY A 1 322 ? -22.546 -2.961 10.990 1.00 71.69 322 GLY A CA 1
ATOM 2619 C C . GLY A 1 322 ? -22.605 -2.121 12.267 1.00 71.69 322 GLY A C 1
ATOM 2620 O O . GLY A 1 322 ? -23.647 -2.132 12.919 1.00 71.69 322 GLY A O 1
ATOM 2621 N N . SER A 1 323 ? -21.534 -1.400 12.624 1.00 81.69 323 SER A N 1
ATOM 2622 C CA . SER A 1 323 ? -21.463 -0.548 13.818 1.00 81.69 323 SER A CA 1
ATOM 2623 C C . SER A 1 323 ? -21.562 0.945 13.483 1.00 81.69 323 SER A C 1
ATOM 2625 O O . SER A 1 323 ? -21.680 1.335 12.320 1.00 81.69 323 SER A O 1
ATOM 2627 N N . PHE A 1 324 ? -21.527 1.778 14.525 1.00 84.06 324 PHE A N 1
ATOM 2628 C CA . PHE A 1 324 ? -21.684 3.235 14.468 1.00 84.06 324 PHE A CA 1
ATOM 2629 C C . PHE A 1 324 ? -20.510 3.931 15.148 1.00 84.06 324 PHE A C 1
ATOM 2631 O O . PHE A 1 324 ? -20.645 4.527 16.219 1.00 84.06 324 PHE A O 1
ATOM 2638 N N . SER A 1 325 ? -19.321 3.785 14.581 1.00 89.56 325 SER A N 1
ATOM 2639 C CA . SER A 1 325 ? -18.099 4.350 15.145 1.00 89.56 325 SER A CA 1
ATOM 2640 C C . SER A 1 325 ? -17.106 4.704 14.049 1.00 89.56 325 SER A C 1
ATOM 2642 O O . SER A 1 325 ? -16.888 3.920 13.121 1.00 89.56 325 SER A O 1
ATOM 2644 N N . PHE A 1 326 ? -16.479 5.869 14.190 1.00 92.31 326 PHE A N 1
ATOM 2645 C CA . PHE A 1 326 ? -15.354 6.299 13.374 1.00 92.31 326 PHE A CA 1
ATOM 2646 C C . PHE A 1 326 ? -14.179 5.319 13.457 1.00 92.31 326 PHE A C 1
ATOM 2648 O O . PHE A 1 326 ? -13.550 5.033 12.444 1.00 92.31 326 PHE A O 1
ATOM 2655 N N . GLU A 1 327 ? -13.883 4.776 14.639 1.00 95.31 327 GLU A N 1
ATOM 2656 C CA . GLU A 1 327 ? -12.789 3.818 14.813 1.00 95.31 327 GLU A CA 1
ATOM 2657 C C . GLU A 1 327 ? -13.036 2.519 14.034 1.00 95.31 327 GLU A C 1
ATOM 2659 O O . GLU A 1 327 ? -12.139 2.022 13.351 1.00 95.31 327 GLU A O 1
ATOM 2664 N N . ASP A 1 328 ? -14.264 1.999 14.083 1.00 92.00 328 ASP A N 1
ATOM 2665 C CA . ASP A 1 328 ? -14.661 0.831 13.295 1.00 92.00 328 ASP A CA 1
ATOM 2666 C C . ASP A 1 328 ? -14.677 1.135 11.792 1.00 92.00 328 ASP A C 1
ATOM 2668 O O . ASP A 1 328 ? -14.225 0.312 10.995 1.00 92.00 328 ASP A O 1
ATOM 2672 N N . TRP A 1 329 ? -15.138 2.324 11.395 1.00 88.06 329 TRP A N 1
ATOM 2673 C CA . TRP A 1 329 ? -15.064 2.776 10.007 1.00 88.06 329 TRP A CA 1
ATOM 2674 C C . TRP A 1 329 ? -13.614 2.798 9.506 1.00 88.06 329 TRP A C 1
ATOM 2676 O O . TRP A 1 329 ? -13.305 2.173 8.492 1.00 88.06 329 TRP A O 1
ATOM 2686 N N . LEU A 1 330 ? -12.712 3.439 10.253 1.00 93.06 330 LEU A N 1
ATOM 2687 C CA . LEU A 1 330 ? -11.291 3.544 9.927 1.00 93.06 330 LEU A CA 1
ATOM 2688 C C . LEU A 1 330 ? -10.639 2.160 9.829 1.00 93.06 330 LEU A C 1
ATOM 2690 O O . LEU A 1 330 ? -9.867 1.890 8.905 1.00 93.06 330 LEU A O 1
ATOM 2694 N N . ARG A 1 331 ? -10.954 1.257 10.765 1.00 91.75 331 ARG A N 1
ATOM 2695 C CA . ARG A 1 331 ? -10.446 -0.117 10.726 1.00 91.75 331 ARG A CA 1
ATOM 2696 C C . ARG A 1 331 ? -10.926 -0.838 9.466 1.00 91.75 331 ARG A C 1
ATOM 2698 O O . ARG A 1 331 ? -10.117 -1.441 8.775 1.00 91.75 331 ARG A O 1
ATOM 2705 N N . GLY A 1 332 ? -12.209 -0.746 9.136 1.00 83.75 332 GLY A N 1
ATOM 2706 C CA . GLY A 1 332 ? -12.817 -1.526 8.060 1.00 83.75 332 GLY A CA 1
ATOM 2707 C C . GLY A 1 332 ? -12.534 -0.983 6.656 1.00 83.75 332 GLY A C 1
ATOM 2708 O O . GLY A 1 332 ? -11.998 -1.689 5.795 1.00 83.75 332 GLY A O 1
ATOM 2709 N N . ALA A 1 333 ? -12.884 0.284 6.424 1.00 78.44 333 ALA A N 1
ATOM 2710 C CA . ALA A 1 333 ? -12.776 0.941 5.121 1.00 78.44 333 ALA A CA 1
ATOM 2711 C C . ALA A 1 333 ? -11.316 1.160 4.694 1.00 78.44 333 ALA A C 1
ATOM 2713 O O . ALA A 1 333 ? -11.010 1.120 3.501 1.00 78.44 333 ALA A O 1
ATOM 2714 N N . THR A 1 334 ? -10.411 1.329 5.663 1.00 89.62 334 THR A N 1
ATOM 2715 C CA . THR A 1 334 ? -8.995 1.608 5.399 1.00 89.62 334 THR A CA 1
ATOM 2716 C C . THR A 1 334 ? -8.125 0.394 5.708 1.00 89.62 334 THR A C 1
ATOM 2718 O O . THR A 1 334 ? -7.657 -0.278 4.792 1.00 89.62 334 THR A O 1
ATOM 2721 N N . VAL A 1 335 ? -7.921 0.058 6.985 1.00 94.44 335 VAL A N 1
ATOM 2722 C CA . VAL A 1 335 ? -6.887 -0.909 7.406 1.00 94.44 335 VAL A CA 1
ATOM 2723 C C . VAL A 1 335 ? -7.157 -2.331 6.911 1.00 94.44 335 VAL A C 1
ATOM 2725 O O . VAL A 1 335 ? -6.292 -2.948 6.286 1.00 94.44 335 VAL A O 1
ATOM 2728 N N . ASP A 1 336 ? -8.354 -2.855 7.149 1.00 89.00 336 ASP A N 1
ATOM 2729 C CA . ASP A 1 336 ? -8.739 -4.205 6.742 1.00 89.00 336 ASP A CA 1
ATOM 2730 C C . ASP A 1 336 ? -8.806 -4.327 5.223 1.00 89.00 336 ASP A C 1
ATOM 2732 O O . ASP A 1 336 ? -8.402 -5.354 4.670 1.00 89.00 336 ASP A O 1
ATOM 2736 N N . THR A 1 337 ? -9.247 -3.269 4.538 1.00 86.38 337 THR A N 1
ATOM 2737 C CA . THR A 1 337 ? -9.240 -3.221 3.075 1.00 86.38 337 THR A CA 1
ATOM 2738 C C . THR A 1 337 ? -7.816 -3.232 2.532 1.00 86.38 337 THR A C 1
ATOM 2740 O O . THR A 1 337 ? -7.521 -4.086 1.701 1.00 86.38 337 THR A O 1
ATOM 2743 N N . MET A 1 338 ? -6.916 -2.364 3.002 1.00 94.31 338 MET A N 1
ATOM 2744 C CA . MET A 1 338 ? -5.511 -2.366 2.570 1.00 94.31 338 MET A CA 1
ATOM 2745 C C . MET A 1 338 ? -4.878 -3.742 2.797 1.00 94.31 338 MET A C 1
ATOM 2747 O O . MET A 1 338 ? -4.362 -4.353 1.867 1.00 94.31 338 MET A O 1
ATOM 2751 N N . ASN A 1 339 ? -5.037 -4.304 3.997 1.00 95.50 339 ASN A N 1
ATOM 2752 C CA . ASN A 1 339 ? -4.550 -5.643 4.329 1.00 95.50 339 ASN A CA 1
ATOM 2753 C C . ASN A 1 339 ? -5.156 -6.745 3.444 1.00 95.50 339 ASN A C 1
ATOM 2755 O O . ASN A 1 339 ? -4.478 -7.718 3.105 1.00 95.50 339 ASN A O 1
ATOM 2759 N N . ARG A 1 340 ? -6.437 -6.630 3.075 1.00 91.44 340 ARG A N 1
ATOM 2760 C CA . ARG A 1 340 ? -7.086 -7.540 2.125 1.00 91.44 340 ARG A CA 1
ATOM 2761 C C . ARG A 1 340 ? -6.422 -7.417 0.759 1.00 91.44 340 ARG A C 1
ATOM 2763 O O . ARG A 1 340 ? -6.014 -8.440 0.219 1.00 91.44 340 ARG A O 1
ATOM 2770 N N . LEU A 1 341 ? -6.273 -6.207 0.235 1.00 89.88 341 LEU A N 1
ATOM 2771 C CA . LEU A 1 341 ? -5.689 -5.950 -1.081 1.00 89.88 341 LEU A CA 1
ATOM 2772 C C . LEU A 1 341 ? -4.229 -6.400 -1.166 1.00 89.88 341 LEU A C 1
ATOM 2774 O O . LEU A 1 341 ? -3.869 -7.068 -2.133 1.00 89.88 341 LEU A O 1
ATOM 2778 N N . PHE A 1 342 ? -3.429 -6.157 -0.126 1.00 96.00 342 PHE A N 1
ATOM 2779 C CA . PHE A 1 342 ? -2.061 -6.668 -0.015 1.00 96.00 342 PHE A CA 1
ATOM 2780 C C . PHE A 1 342 ? -1.995 -8.186 -0.196 1.00 96.00 342 PHE A C 1
ATOM 2782 O O . PHE A 1 342 ? -1.180 -8.674 -0.970 1.00 96.00 342 PHE A O 1
ATOM 2789 N N . ARG A 1 343 ? -2.879 -8.943 0.468 1.00 92.12 343 ARG A N 1
ATOM 2790 C CA . ARG A 1 343 ? -2.915 -10.415 0.370 1.00 92.12 343 ARG A CA 1
ATOM 2791 C C . ARG A 1 343 ? -3.500 -10.938 -0.941 1.00 92.12 343 ARG A C 1
ATOM 2793 O O . ARG A 1 343 ? -3.197 -12.064 -1.335 1.00 92.12 343 ARG A O 1
ATOM 2800 N N . HIS A 1 344 ? -4.409 -10.185 -1.559 1.00 89.50 344 HIS A N 1
ATOM 2801 C CA . HIS A 1 344 ? -5.088 -10.613 -2.785 1.00 89.50 344 HIS A CA 1
ATOM 2802 C C . HIS A 1 344 ? -4.271 -10.316 -4.039 1.00 89.50 344 HIS A C 1
ATOM 2804 O O . HIS A 1 344 ? -4.418 -11.053 -5.003 1.00 89.50 344 HIS A O 1
ATOM 2810 N N . SER A 1 345 ? -3.404 -9.304 -4.002 1.00 95.81 345 SER A N 1
ATOM 2811 C CA . SER A 1 345 ? -2.533 -8.923 -5.117 1.00 95.81 345 SER A CA 1
ATOM 2812 C C . SER A 1 345 ? -1.348 -9.882 -5.193 1.00 95.81 345 SER A C 1
ATOM 2814 O O . SER A 1 345 ? -0.354 -9.709 -4.488 1.00 95.81 345 SER A O 1
ATOM 2816 N N . LYS A 1 346 ? -1.494 -10.949 -5.980 1.00 96.56 346 LYS A N 1
ATOM 2817 C CA . LYS A 1 346 ? -0.554 -12.075 -6.036 1.00 96.56 346 LYS A CA 1
ATOM 2818 C C . LYS A 1 346 ? 0.177 -12.124 -7.365 1.00 96.56 346 LYS A C 1
ATOM 2820 O O . LYS A 1 346 ? -0.421 -11.927 -8.421 1.00 96.56 346 LYS A O 1
ATOM 2825 N N . TYR A 1 347 ? 1.450 -12.488 -7.280 1.00 97.38 347 TYR A N 1
ATOM 2826 C CA . TYR A 1 347 ? 2.364 -12.623 -8.410 1.00 97.38 347 TYR A CA 1
ATOM 2827 C C . TYR A 1 347 ? 3.218 -13.879 -8.226 1.00 97.38 347 TYR A C 1
ATOM 2829 O O . TYR A 1 347 ? 3.243 -14.469 -7.147 1.00 97.38 347 TYR A O 1
ATOM 2837 N N . ASP A 1 348 ? 3.926 -14.306 -9.263 1.00 96.88 348 ASP A N 1
ATOM 2838 C CA . ASP A 1 348 ? 4.794 -15.488 -9.213 1.00 96.88 348 ASP A CA 1
ATOM 2839 C C . ASP A 1 348 ? 5.922 -15.362 -8.172 1.00 96.88 348 ASP A C 1
ATOM 2841 O O . ASP A 1 348 ? 6.191 -16.314 -7.440 1.00 96.88 348 ASP A O 1
ATOM 2845 N N . PHE A 1 349 ? 6.503 -14.170 -8.012 1.00 96.56 349 PHE A N 1
ATOM 2846 C CA . PHE A 1 349 ? 7.459 -13.860 -6.938 1.00 96.56 349 PHE A CA 1
ATOM 2847 C C . PHE A 1 349 ? 6.800 -13.591 -5.570 1.00 96.56 349 PHE A C 1
ATOM 2849 O O . PHE A 1 349 ? 7.483 -13.510 -4.546 1.00 96.56 349 PHE A O 1
ATOM 2856 N N . ALA A 1 350 ? 5.473 -13.436 -5.526 1.00 97.62 350 ALA A N 1
ATOM 2857 C CA . ALA A 1 350 ? 4.700 -13.110 -4.329 1.00 97.62 350 ALA A CA 1
ATOM 2858 C C . ALA A 1 350 ? 3.375 -13.901 -4.279 1.00 97.62 350 ALA A C 1
ATOM 2860 O O . ALA A 1 350 ? 2.291 -13.310 -4.332 1.00 97.62 350 ALA A O 1
ATOM 2861 N N . PRO A 1 351 ? 3.417 -15.243 -4.141 1.00 96.75 351 PRO A N 1
ATOM 2862 C CA . PRO A 1 351 ? 2.219 -16.092 -4.224 1.00 96.75 351 PRO A CA 1
ATOM 2863 C C . PRO A 1 351 ? 1.215 -15.860 -3.081 1.00 96.75 351 PRO A C 1
ATOM 2865 O O . PRO A 1 351 ? 0.040 -16.217 -3.186 1.00 96.75 351 PRO A O 1
ATOM 2868 N N . ASN A 1 352 ? 1.668 -15.237 -1.989 1.00 95.38 352 ASN A N 1
ATOM 2869 C CA . ASN A 1 352 ? 0.849 -14.854 -0.837 1.00 95.38 352 ASN A CA 1
ATOM 2870 C C . ASN A 1 352 ? 0.564 -13.339 -0.779 1.00 95.38 352 ASN A C 1
ATOM 2872 O O . ASN A 1 352 ? 0.027 -12.865 0.221 1.00 95.38 352 ASN A O 1
ATOM 2876 N N . GLY A 1 353 ? 0.918 -12.600 -1.834 1.00 96.94 353 GLY A N 1
ATOM 2877 C CA . GLY A 1 353 ? 0.834 -11.146 -1.906 1.00 96.94 353 GLY A CA 1
ATOM 2878 C C . GLY A 1 353 ? 1.916 -10.430 -1.097 1.00 96.94 353 GLY A C 1
ATOM 2879 O O . GLY A 1 353 ? 3.027 -10.948 -0.924 1.00 96.94 353 GLY A O 1
ATOM 2880 N N . ALA A 1 354 ? 1.610 -9.223 -0.621 1.00 97.06 354 ALA A N 1
ATOM 2881 C CA . ALA A 1 354 ? 2.533 -8.454 0.206 1.00 97.06 354 ALA A CA 1
ATOM 2882 C C . ALA A 1 354 ? 2.759 -9.135 1.568 1.00 97.06 354 ALA A C 1
ATOM 2884 O O . ALA A 1 354 ? 1.824 -9.605 2.217 1.00 97.06 354 ALA A O 1
ATOM 2885 N N . LYS A 1 355 ? 4.012 -9.138 2.031 1.00 95.62 355 LYS A N 1
ATOM 2886 C CA . LYS A 1 355 ? 4.428 -9.601 3.366 1.00 95.62 355 LYS A CA 1
ATOM 2887 C C . LYS A 1 355 ? 4.050 -8.613 4.467 1.00 95.62 355 LYS A C 1
ATOM 2889 O O . LYS A 1 355 ? 4.037 -8.974 5.639 1.00 95.62 355 LYS A O 1
ATOM 2894 N N . ILE A 1 356 ? 3.791 -7.364 4.090 1.00 95.06 356 ILE A N 1
ATOM 2895 C CA . ILE A 1 356 ? 3.452 -6.288 5.012 1.00 95.06 356 ILE A CA 1
ATOM 2896 C C . ILE A 1 356 ? 1.973 -6.349 5.408 1.00 95.06 356 ILE A C 1
ATOM 2898 O O . ILE A 1 356 ? 1.122 -6.860 4.681 1.00 95.06 356 ILE A O 1
ATOM 2902 N N . GLY A 1 357 ? 1.666 -5.747 6.549 1.00 96.25 357 GLY A N 1
ATOM 2903 C CA . GLY A 1 357 ? 0.314 -5.360 6.923 1.00 96.25 357 GLY A CA 1
ATOM 2904 C C . GLY A 1 357 ? 0.329 -3.981 7.566 1.00 96.25 357 GLY A C 1
ATOM 2905 O O . GLY A 1 357 ? 1.388 -3.470 7.925 1.00 96.25 357 GLY A O 1
ATOM 2906 N N . VAL A 1 358 ? -0.845 -3.389 7.729 1.00 97.50 358 VAL A N 1
ATOM 2907 C CA . VAL A 1 358 ? -1.064 -2.138 8.459 1.00 97.50 358 VAL A CA 1
ATOM 2908 C C . VAL A 1 358 ? -2.003 -2.369 9.640 1.00 97.50 358 VAL A C 1
ATOM 2910 O O . VAL A 1 358 ? -2.806 -3.304 9.639 1.00 97.50 358 VAL A O 1
ATOM 2913 N N . ARG A 1 359 ? -1.918 -1.514 10.657 1.00 97.25 359 ARG A N 1
ATOM 2914 C CA . ARG A 1 359 ? -2.846 -1.471 11.795 1.00 97.25 359 ARG A CA 1
ATOM 2915 C C . ARG A 1 359 ? -3.076 -0.034 12.244 1.00 97.25 359 ARG A C 1
ATOM 2917 O O . ARG A 1 359 ? -2.179 0.798 12.115 1.00 97.25 359 ARG A O 1
ATOM 2924 N N . VAL A 1 360 ? -4.236 0.246 12.837 1.00 97.00 360 VAL A N 1
ATOM 2925 C CA . VAL A 1 360 ? -4.432 1.510 13.559 1.00 97.00 360 VAL A CA 1
ATOM 2926 C C . VAL A 1 360 ? -3.639 1.440 14.857 1.00 97.00 360 VAL A C 1
ATOM 2928 O O . VAL A 1 360 ? -3.850 0.550 15.682 1.00 97.00 360 VAL A O 1
ATOM 2931 N N . GLY A 1 361 ? -2.698 2.363 14.997 1.00 95.75 361 GLY A N 1
ATOM 2932 C CA . GLY A 1 361 ? -1.833 2.476 16.156 1.00 95.75 361 GLY A CA 1
ATOM 2933 C C . GLY A 1 361 ? -2.180 3.611 17.087 1.00 95.75 361 GLY A C 1
ATOM 2934 O O . GLY A 1 361 ? -1.847 3.493 18.255 1.00 95.75 361 GLY A O 1
ATOM 2935 N N . ARG A 1 362 ? -2.775 4.696 16.569 1.00 95.06 362 ARG A N 1
ATOM 2936 C CA . ARG A 1 362 ? -3.138 5.895 17.334 1.00 95.06 362 ARG A CA 1
ATOM 2937 C C . ARG A 1 362 ? -4.289 6.655 16.691 1.00 95.06 362 ARG A C 1
ATOM 2939 O O . ARG A 1 362 ? -4.303 6.840 15.474 1.00 95.06 362 ARG A O 1
ATOM 2946 N N . ILE A 1 363 ? -5.196 7.169 17.514 1.00 96.00 363 ILE A N 1
ATOM 2947 C CA . ILE A 1 363 ? -6.265 8.077 17.088 1.00 96.00 363 ILE A CA 1
ATOM 2948 C C . ILE A 1 363 ? -6.230 9.325 17.972 1.00 96.00 363 ILE A C 1
ATOM 2950 O O . ILE A 1 363 ? -6.325 9.240 19.193 1.00 96.00 363 ILE A O 1
ATOM 2954 N N . TYR A 1 364 ? -6.103 10.491 17.346 1.00 95.75 364 TYR A N 1
ATOM 2955 C CA . TYR A 1 364 ? -6.107 11.793 17.998 1.00 95.75 364 TYR A CA 1
ATOM 2956 C C . TYR A 1 364 ? -7.384 12.543 17.640 1.00 95.75 364 TYR A C 1
ATOM 2958 O O . TYR A 1 364 ? -7.550 12.983 16.502 1.00 95.75 364 TYR A O 1
ATOM 2966 N N . VAL A 1 365 ? -8.268 12.731 18.618 1.00 94.88 365 VAL A N 1
ATOM 2967 C CA . VAL A 1 365 ? -9.473 13.549 18.447 1.00 94.88 365 VAL A CA 1
ATOM 2968 C C . VAL A 1 365 ? -9.166 14.990 18.848 1.00 94.88 365 VAL A C 1
ATOM 2970 O O . VAL A 1 365 ? -8.753 15.254 19.977 1.00 94.88 365 VAL A O 1
ATOM 2973 N N . VAL A 1 366 ? -9.372 15.932 17.931 1.00 96.31 366 VAL A N 1
ATOM 2974 C CA . VAL A 1 366 ? -9.131 17.368 18.142 1.00 96.31 366 VAL A CA 1
ATOM 2975 C C . VAL A 1 366 ? -10.390 18.182 17.860 1.00 96.31 366 VAL A C 1
ATOM 2977 O O . VAL A 1 366 ? -11.274 17.741 17.134 1.00 96.31 366 VAL A O 1
ATOM 2980 N N . ASP A 1 367 ? -10.489 19.394 18.406 1.00 94.94 367 ASP A N 1
ATOM 2981 C CA . ASP A 1 367 ? -11.617 20.283 18.084 1.00 94.94 367 ASP A CA 1
ATOM 2982 C C . ASP A 1 367 ? -11.556 20.778 16.635 1.00 94.94 367 ASP A C 1
ATOM 2984 O O . ASP A 1 367 ? -12.577 20.873 15.960 1.00 94.94 367 ASP A O 1
ATOM 2988 N N . LYS A 1 368 ? -10.347 21.095 16.159 1.00 94.75 368 LYS A N 1
ATOM 2989 C CA . LYS A 1 368 ? -10.102 21.605 14.811 1.00 94.75 368 LYS A CA 1
ATOM 2990 C C . LYS A 1 368 ? -8.690 21.271 14.341 1.00 94.75 368 LYS A C 1
ATOM 2992 O O . LYS A 1 368 ? -7.726 21.381 15.105 1.00 94.75 368 LYS A O 1
ATOM 2997 N N . ILE A 1 369 ? -8.560 20.911 13.073 1.00 95.38 369 ILE A N 1
ATOM 2998 C CA . ILE A 1 369 ? -7.287 20.709 12.392 1.00 95.38 369 ILE A CA 1
ATOM 2999 C C . ILE A 1 369 ? -6.824 22.053 11.819 1.00 95.38 369 ILE A C 1
ATOM 3001 O O . ILE A 1 369 ? -7.557 22.762 11.131 1.00 95.38 369 ILE A O 1
ATOM 3005 N N . THR A 1 370 ? -5.588 22.421 12.135 1.00 92.56 370 THR A N 1
ATOM 3006 C CA . THR A 1 370 ? -4.889 23.599 11.623 1.00 92.56 370 THR A CA 1
ATOM 3007 C C . THR A 1 370 ? -3.535 23.177 11.058 1.00 92.56 370 THR A C 1
ATOM 3009 O O . THR A 1 370 ? -3.100 22.038 11.245 1.00 92.56 370 THR A O 1
ATOM 3012 N N . ASN A 1 371 ? -2.830 24.110 10.416 1.00 87.81 371 ASN A N 1
ATOM 3013 C CA . ASN A 1 371 ? -1.505 23.856 9.841 1.00 87.81 371 ASN A CA 1
ATOM 3014 C C . ASN A 1 371 ? -0.469 23.364 10.872 1.00 87.81 371 ASN A C 1
ATOM 3016 O O . ASN A 1 371 ? 0.489 22.692 10.502 1.00 87.81 371 ASN A O 1
ATOM 3020 N N . ASP A 1 372 ? -0.666 23.654 12.162 1.00 90.31 372 ASP A N 1
ATOM 3021 C CA . ASP A 1 372 ? 0.238 23.227 13.235 1.00 90.31 372 ASP A CA 1
ATOM 3022 C C . ASP A 1 372 ? -0.240 21.976 13.981 1.00 90.31 372 ASP A C 1
ATOM 3024 O O . ASP A 1 372 ? 0.474 21.485 14.854 1.00 90.31 372 ASP A O 1
ATOM 3028 N N . THR A 1 373 ? -1.428 21.436 13.682 1.00 90.00 373 THR A N 1
ATOM 3029 C CA . THR A 1 373 ? -1.997 20.319 14.454 1.00 90.00 373 THR A CA 1
ATOM 3030 C C . THR A 1 373 ? -1.080 19.100 14.464 1.00 90.00 373 THR A C 1
ATOM 3032 O O . THR A 1 373 ? -0.835 18.540 15.528 1.00 90.00 373 THR A O 1
ATOM 3035 N N . GLN A 1 374 ? -0.511 18.722 13.317 1.00 88.06 374 GLN A N 1
ATOM 3036 C CA . GLN A 1 374 ? 0.391 17.568 13.234 1.00 88.06 374 GLN A CA 1
ATOM 3037 C C . GLN A 1 374 ? 1.662 17.740 14.079 1.00 88.06 374 GLN A C 1
ATOM 3039 O O . GLN A 1 374 ? 2.140 16.772 14.662 1.00 88.06 374 GLN A O 1
ATOM 3044 N N . ARG A 1 375 ? 2.174 18.972 14.220 1.00 88.38 375 ARG A N 1
ATOM 3045 C CA . ARG A 1 375 ? 3.390 19.276 14.999 1.00 88.38 375 ARG A CA 1
ATOM 3046 C C . ARG A 1 375 ? 3.211 19.071 16.506 1.00 88.38 375 ARG A C 1
ATOM 3048 O O . ARG A 1 375 ? 4.195 19.063 17.236 1.00 88.38 375 ARG A O 1
ATOM 3055 N N . LYS A 1 376 ? 1.968 18.929 16.977 1.00 91.12 376 LYS A N 1
ATOM 3056 C CA . LYS A 1 376 ? 1.635 18.711 18.393 1.00 91.12 376 LYS A CA 1
ATOM 3057 C C . LYS A 1 376 ? 1.717 17.242 18.809 1.00 91.12 376 LYS A C 1
ATOM 3059 O O . LYS A 1 376 ? 1.622 16.957 19.999 1.00 91.12 376 LYS A O 1
ATOM 3064 N N . PHE A 1 377 ? 1.861 16.325 17.854 1.00 92.19 377 PHE A N 1
ATOM 3065 C CA . PHE A 1 377 ? 1.836 14.890 18.102 1.00 92.19 377 PHE A CA 1
ATOM 3066 C C . PHE A 1 377 ? 3.156 14.234 17.708 1.00 92.19 377 PHE A C 1
ATOM 3068 O O . PHE A 1 377 ? 3.830 14.645 16.765 1.00 92.19 377 PHE A O 1
ATOM 3075 N N . ASP A 1 378 ? 3.498 13.161 18.415 1.00 89.38 378 ASP A N 1
ATOM 3076 C CA . ASP A 1 378 ? 4.644 12.309 18.109 1.00 89.38 378 ASP A CA 1
ATOM 3077 C C . ASP A 1 378 ? 4.326 11.372 16.929 1.00 89.38 378 ASP A C 1
ATOM 3079 O O . ASP A 1 378 ? 4.161 10.163 17.080 1.00 89.38 378 ASP A O 1
ATOM 3083 N N . LEU A 1 379 ? 4.165 11.944 15.735 1.00 92.50 379 LEU A N 1
ATOM 3084 C CA . LEU A 1 379 ? 3.784 11.185 14.539 1.00 92.50 379 LEU A CA 1
ATOM 3085 C C . LEU A 1 379 ? 4.926 10.321 13.996 1.00 92.50 379 LEU A C 1
ATOM 3087 O O . LEU A 1 379 ? 4.669 9.375 13.256 1.00 92.50 379 LEU A O 1
ATOM 3091 N N . ILE A 1 380 ? 6.179 10.605 14.375 1.00 91.81 380 ILE A N 1
ATOM 3092 C CA . ILE A 1 380 ? 7.333 9.812 13.937 1.00 91.81 380 ILE A CA 1
ATOM 3093 C C . ILE A 1 380 ? 7.296 8.391 14.515 1.00 91.81 380 ILE A C 1
ATOM 3095 O O . ILE A 1 380 ? 7.866 7.486 13.921 1.00 91.81 380 ILE A O 1
ATOM 3099 N N . ALA A 1 381 ? 6.575 8.153 15.613 1.00 93.06 381 ALA A N 1
ATOM 3100 C CA . ALA A 1 381 ? 6.323 6.810 16.135 1.00 93.06 381 ALA A CA 1
ATOM 3101 C C . ALA A 1 381 ? 5.462 5.925 15.209 1.00 93.06 381 ALA A C 1
ATOM 3103 O O . ALA A 1 381 ? 5.412 4.709 15.399 1.00 93.06 381 ALA A O 1
ATOM 3104 N N . CYS A 1 382 ? 4.786 6.512 14.219 1.00 95.81 382 CYS A N 1
ATOM 3105 C CA . CYS A 1 382 ? 3.938 5.823 13.250 1.00 95.81 382 CYS A CA 1
ATOM 3106 C C . CYS A 1 382 ? 4.607 5.791 11.869 1.00 95.81 382 CYS A C 1
ATOM 3108 O O . CYS A 1 382 ? 5.444 6.628 11.542 1.00 95.81 382 CYS A O 1
ATOM 3110 N N . ASP A 1 383 ? 4.242 4.807 11.056 1.00 96.50 383 ASP A N 1
ATOM 3111 C CA . ASP A 1 383 ? 4.752 4.617 9.696 1.00 96.50 383 ASP A CA 1
ATOM 3112 C C . ASP A 1 383 ? 4.024 5.494 8.670 1.00 96.50 383 ASP A C 1
ATOM 3114 O O . ASP A 1 383 ? 4.622 5.903 7.679 1.00 96.50 383 ASP A O 1
ATOM 3118 N N . GLY A 1 384 ? 2.767 5.839 8.950 1.00 95.31 384 GLY A N 1
ATOM 3119 C CA . GLY A 1 384 ? 1.965 6.767 8.162 1.00 95.31 384 GLY A CA 1
ATOM 3120 C C . GLY A 1 384 ? 0.678 7.156 8.885 1.00 95.31 384 GLY A C 1
ATOM 3121 O O . GLY A 1 384 ? 0.458 6.763 10.031 1.00 95.31 384 GLY A O 1
ATOM 3122 N N . GLY A 1 385 ? -0.184 7.925 8.235 1.00 94.75 385 GLY A N 1
ATOM 3123 C CA . GLY A 1 385 ? -1.482 8.304 8.777 1.00 94.75 385 GLY A CA 1
ATOM 3124 C C . GLY A 1 385 ? -2.168 9.414 7.999 1.00 94.75 385 GLY A C 1
ATOM 3125 O O . GLY A 1 385 ? -1.653 9.912 6.999 1.00 94.75 385 GLY A O 1
ATOM 3126 N N . TRP A 1 386 ? -3.355 9.799 8.456 1.00 95.19 386 TRP A N 1
ATOM 3127 C CA . TRP A 1 386 ? -4.170 10.796 7.765 1.00 95.19 386 TRP A CA 1
ATOM 3128 C C . TRP A 1 386 ? -4.882 11.746 8.726 1.00 95.19 386 TRP A C 1
ATOM 3130 O O . TRP A 1 386 ? -5.090 11.444 9.906 1.00 95.19 386 TRP A O 1
ATOM 3140 N N . SER A 1 387 ? -5.251 12.908 8.193 1.00 94.56 387 SER A N 1
ATOM 3141 C CA . SER A 1 387 ? -6.020 13.941 8.880 1.00 94.56 387 SER A CA 1
ATOM 3142 C C . SER A 1 387 ? -7.451 13.963 8.338 1.00 94.56 387 SER A C 1
ATOM 3144 O O . SER A 1 387 ? -7.656 14.046 7.132 1.00 94.56 387 SER A O 1
ATOM 3146 N N . TYR A 1 388 ? -8.442 13.950 9.226 1.00 93.88 388 TYR A N 1
ATOM 3147 C CA . TYR A 1 388 ? -9.864 13.841 8.906 1.00 93.88 388 TYR A CA 1
ATOM 3148 C C . TYR A 1 388 ? -10.617 15.101 9.374 1.00 93.88 388 TYR A C 1
ATOM 3150 O O . TYR A 1 388 ? -11.184 15.109 10.475 1.00 93.88 388 TYR A O 1
ATOM 3158 N N . PRO A 1 389 ? -10.593 16.198 8.589 1.00 94.19 389 PRO A N 1
ATOM 3159 C CA . PRO A 1 389 ? -11.317 17.425 8.914 1.00 94.19 389 PRO A CA 1
ATOM 3160 C C . PRO A 1 389 ? -12.823 17.262 8.693 1.00 94.19 389 PRO A C 1
ATOM 3162 O O . PRO A 1 389 ? -13.251 16.578 7.765 1.00 94.19 389 PRO A O 1
ATOM 3165 N N . THR A 1 390 ? -13.646 17.959 9.471 1.00 91.31 390 THR A N 1
ATOM 3166 C CA . THR A 1 390 ? -15.117 17.881 9.400 1.00 91.31 390 THR A CA 1
ATOM 3167 C C . THR A 1 390 ? -15.653 18.155 7.994 1.00 91.31 390 THR A C 1
ATOM 3169 O O . THR A 1 390 ? -16.643 17.567 7.591 1.00 91.31 390 THR A O 1
ATOM 3172 N N . THR A 1 391 ? -14.983 18.991 7.198 1.00 88.00 391 THR A N 1
ATOM 3173 C CA . THR A 1 391 ? -15.392 19.303 5.815 1.00 88.00 391 THR A CA 1
ATOM 3174 C C . THR A 1 391 ? -15.357 18.108 4.862 1.00 88.00 391 THR A C 1
ATOM 3176 O O . THR A 1 391 ? -15.995 18.151 3.815 1.00 88.00 391 THR A O 1
ATOM 3179 N N . SER A 1 392 ? -14.621 17.052 5.209 1.00 83.06 392 SER A N 1
ATOM 3180 C CA . SER A 1 392 ? -14.504 15.830 4.405 1.00 83.06 392 SER A CA 1
ATOM 3181 C C . SER A 1 392 ? -15.480 14.726 4.826 1.00 83.06 392 SER A C 1
ATOM 3183 O O . SER A 1 392 ? -15.546 13.685 4.178 1.00 83.06 392 SER A O 1
ATOM 3185 N N . SER A 1 393 ? -16.285 14.949 5.871 1.00 76.31 393 SER A N 1
ATOM 3186 C CA . SER A 1 393 ? -17.237 13.954 6.373 1.00 76.31 393 SER A CA 1
ATOM 3187 C C . SER A 1 393 ? -18.247 13.446 5.339 1.00 76.31 393 SER A C 1
ATOM 3189 O O . SER A 1 393 ? -18.538 12.251 5.412 1.00 76.31 393 SER A O 1
ATOM 3191 N N . PRO A 1 394 ? -18.753 14.233 4.355 1.00 74.81 394 PRO A N 1
ATOM 3192 C CA . PRO A 1 394 ? -19.722 13.695 3.402 1.00 74.81 394 PRO A CA 1
ATOM 3193 C C . PRO A 1 394 ? -19.138 12.546 2.574 1.00 74.81 394 PRO A C 1
ATOM 3195 O O . PRO A 1 394 ? -19.817 11.553 2.333 1.00 74.81 394 PRO A O 1
ATOM 3198 N N . GLU A 1 395 ? -17.865 12.641 2.182 1.00 68.69 395 GLU A N 1
ATOM 3199 C CA . GLU A 1 395 ? -17.185 11.596 1.411 1.00 68.69 395 GLU A CA 1
ATOM 3200 C C . GLU A 1 395 ? -17.022 10.310 2.230 1.00 68.69 395 GLU A C 1
ATOM 3202 O O . GLU A 1 395 ? -17.379 9.227 1.765 1.00 68.69 395 GLU A O 1
ATOM 3207 N N . TYR A 1 396 ? -16.570 10.426 3.480 1.00 73.00 396 TYR A N 1
ATOM 3208 C CA . TYR A 1 396 ? -16.385 9.263 4.349 1.00 73.00 396 TYR A CA 1
ATOM 3209 C C . TYR A 1 396 ? -17.703 8.611 4.770 1.00 73.00 396 TYR A C 1
ATOM 3211 O O . TYR A 1 396 ? -17.772 7.386 4.852 1.00 73.00 396 TYR A O 1
ATOM 3219 N N . CYS A 1 397 ? -18.761 9.401 4.973 1.00 65.31 397 CYS A N 1
ATOM 3220 C CA . CYS A 1 397 ? -20.107 8.881 5.216 1.00 65.31 397 CYS A CA 1
ATOM 3221 C C . CYS A 1 397 ? -20.627 8.104 3.998 1.00 65.31 397 CYS A C 1
ATOM 3223 O O . CYS A 1 397 ? -21.119 6.986 4.148 1.00 65.31 397 CYS A O 1
ATOM 3225 N N . ASN A 1 398 ? -20.450 8.642 2.786 1.00 62.50 398 ASN A N 1
ATOM 3226 C CA . ASN A 1 398 ? -20.856 7.973 1.546 1.00 62.50 398 ASN A CA 1
ATOM 3227 C C . ASN A 1 398 ? -20.104 6.653 1.317 1.00 62.50 398 ASN A C 1
ATOM 3229 O O . ASN A 1 398 ? -20.660 5.699 0.774 1.00 62.50 398 ASN A O 1
ATOM 3233 N N . LEU A 1 399 ? -18.842 6.587 1.743 1.00 61.84 399 LEU A N 1
ATOM 3234 C CA . LEU A 1 399 ? -17.986 5.411 1.600 1.00 61.84 399 LEU A CA 1
ATOM 3235 C C . LEU A 1 399 ? -17.931 4.552 2.871 1.00 61.84 399 LEU A C 1
ATOM 3237 O O . LEU A 1 399 ? -17.073 3.680 2.972 1.00 61.84 399 LEU A O 1
ATOM 3241 N N . ALA A 1 400 ? -18.850 4.733 3.827 1.00 64.44 400 ALA A N 1
ATOM 3242 C CA . ALA A 1 400 ? -18.788 4.050 5.121 1.00 64.44 400 ALA A CA 1
ATOM 3243 C C . ALA A 1 400 ? -18.872 2.513 5.034 1.00 64.44 400 ALA A C 1
ATOM 3245 O O . ALA A 1 400 ? -18.326 1.803 5.881 1.00 64.44 400 ALA A O 1
ATOM 3246 N N . ASN A 1 401 ? -19.528 2.007 3.988 1.00 58.44 401 ASN A N 1
ATOM 3247 C CA . ASN A 1 401 ? -19.664 0.580 3.674 1.00 58.44 401 ASN A CA 1
ATOM 3248 C C . ASN A 1 401 ? -18.811 0.141 2.475 1.00 58.44 401 ASN A C 1
ATOM 3250 O O . ASN A 1 401 ? -18.993 -0.956 1.949 1.00 58.44 401 ASN A O 1
ATOM 3254 N N . SER A 1 402 ? -17.910 1.010 2.025 1.00 60.69 402 SER A N 1
ATOM 3255 C CA . SER A 1 402 ? -16.978 0.763 0.932 1.00 60.69 402 SER A CA 1
ATOM 3256 C C . SER A 1 402 ? -15.557 1.072 1.409 1.00 60.69 402 SER A C 1
ATOM 3258 O O . SER A 1 402 ? -15.297 1.197 2.605 1.00 60.69 402 SER A O 1
ATOM 3260 N N . TYR A 1 403 ? -14.625 1.178 0.475 1.00 69.88 403 TYR A N 1
ATOM 3261 C CA . TYR A 1 403 ? -13.296 1.709 0.726 1.00 69.88 403 TYR A CA 1
ATOM 3262 C C . TYR A 1 403 ? -13.069 2.969 -0.106 1.00 69.88 403 TYR A C 1
ATOM 3264 O O . TYR A 1 403 ? -13.696 3.169 -1.149 1.00 69.88 403 TYR A O 1
ATOM 3272 N N . MET A 1 404 ? -12.147 3.812 0.347 1.00 73.25 404 MET A N 1
ATOM 3273 C CA . MET A 1 404 ? -11.782 5.042 -0.346 1.00 73.25 404 MET A CA 1
ATOM 3274 C C . MET A 1 404 ? -10.476 4.829 -1.104 1.00 73.25 404 MET A C 1
ATOM 3276 O O . MET A 1 404 ? -9.405 4.775 -0.504 1.00 73.25 404 MET A O 1
ATOM 3280 N N . TRP A 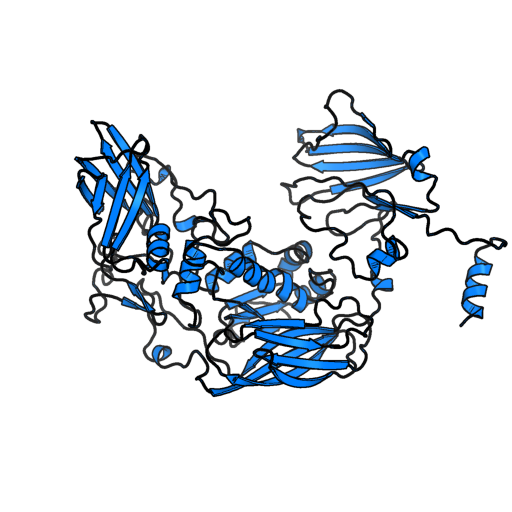1 405 ? -10.570 4.687 -2.430 1.00 80.75 405 TRP A N 1
ATOM 3281 C CA . TRP A 1 405 ? -9.403 4.423 -3.279 1.00 80.75 405 TRP A CA 1
ATOM 3282 C C . TRP A 1 405 ? -8.329 5.501 -3.111 1.00 80.75 405 TRP A C 1
ATOM 3284 O O . TRP A 1 405 ? -7.186 5.159 -2.836 1.00 80.75 405 TRP A O 1
ATOM 3294 N N . ALA A 1 406 ? -8.716 6.782 -3.156 1.00 84.06 406 ALA A N 1
ATOM 3295 C CA . ALA A 1 406 ? -7.785 7.897 -2.987 1.00 84.06 406 ALA A CA 1
ATOM 3296 C C . ALA A 1 406 ? -7.095 7.874 -1.613 1.00 84.06 406 ALA A C 1
ATOM 3298 O O . ALA A 1 406 ? -5.890 8.046 -1.532 1.00 84.06 406 ALA A O 1
ATOM 3299 N N . LEU A 1 407 ? -7.818 7.574 -0.528 1.00 88.19 407 LEU A N 1
ATOM 3300 C CA . LEU A 1 407 ? -7.199 7.460 0.797 1.00 88.19 407 LEU A CA 1
ATOM 3301 C C . LEU A 1 407 ? -6.160 6.343 0.839 1.00 88.19 407 LEU A C 1
ATOM 3303 O O . LEU A 1 407 ? -5.064 6.531 1.355 1.00 88.19 407 LEU A O 1
ATOM 3307 N N . ASN A 1 408 ? -6.522 5.169 0.323 1.00 89.88 408 ASN A N 1
ATOM 3308 C CA . ASN A 1 408 ? -5.637 4.014 0.350 1.00 89.88 408 ASN A CA 1
ATOM 3309 C C . ASN A 1 408 ? -4.409 4.251 -0.541 1.00 89.88 408 ASN A C 1
ATOM 3311 O O . ASN A 1 408 ? -3.310 3.881 -0.140 1.00 89.88 408 ASN A O 1
ATOM 3315 N N . HIS A 1 409 ? -4.573 4.924 -1.681 1.00 93.12 409 HIS A N 1
ATOM 3316 C CA . HIS A 1 409 ? -3.489 5.397 -2.543 1.00 93.12 409 HIS A CA 1
ATOM 3317 C C . HIS A 1 409 ? -2.516 6.308 -1.771 1.00 93.12 409 HIS A C 1
ATOM 3319 O O . HIS A 1 409 ? -1.346 5.965 -1.595 1.00 93.12 409 HIS A O 1
ATOM 3325 N N . GLU A 1 410 ? -3.022 7.381 -1.158 1.00 93.88 410 GLU A N 1
ATOM 3326 C CA . GLU A 1 410 ? -2.208 8.341 -0.395 1.00 93.88 410 GLU A CA 1
ATOM 3327 C C . GLU A 1 410 ? -1.537 7.726 0.845 1.00 93.88 410 GLU A C 1
ATOM 3329 O O . GLU A 1 410 ? -0.408 8.063 1.215 1.00 93.88 410 GLU A O 1
ATOM 3334 N N . LEU A 1 411 ? -2.207 6.788 1.517 1.00 95.56 411 LEU A N 1
ATOM 3335 C CA . LEU A 1 411 ? -1.604 6.044 2.622 1.00 95.56 411 LEU A CA 1
ATOM 3336 C C . LEU A 1 411 ? -0.506 5.096 2.136 1.00 95.56 411 LEU A C 1
ATOM 3338 O O . LEU A 1 411 ? 0.461 4.877 2.865 1.00 95.56 411 LEU A O 1
ATOM 3342 N N . THR A 1 412 ? -0.613 4.564 0.917 1.00 96.06 412 THR A N 1
ATOM 3343 C CA . THR A 1 412 ? 0.409 3.682 0.334 1.00 96.06 412 THR A CA 1
ATOM 3344 C C . THR A 1 412 ? 1.690 4.452 0.009 1.00 96.06 412 THR A C 1
ATOM 3346 O O . THR A 1 412 ? 2.778 3.922 0.246 1.00 96.06 412 THR A O 1
ATOM 3349 N N . HIS A 1 413 ? 1.607 5.731 -0.374 1.00 95.94 413 HIS A N 1
ATOM 3350 C CA . HIS A 1 413 ? 2.795 6.591 -0.472 1.00 95.94 413 HIS A CA 1
ATOM 3351 C C . HIS A 1 413 ? 3.602 6.637 0.821 1.00 95.94 413 HIS A C 1
ATOM 3353 O O . HIS A 1 413 ? 4.830 6.551 0.812 1.00 95.94 413 HIS A O 1
ATOM 3359 N N . GLN A 1 414 ? 2.923 6.692 1.965 1.00 95.00 414 GLN A N 1
ATOM 3360 C CA . GLN A 1 414 ? 3.589 6.701 3.267 1.00 95.00 414 GLN A CA 1
ATOM 3361 C C . GLN A 1 414 ? 4.231 5.348 3.610 1.00 95.00 414 GLN A C 1
ATOM 3363 O O . GLN A 1 414 ? 5.125 5.287 4.454 1.00 95.00 414 GLN A O 1
ATOM 3368 N N . LEU A 1 415 ? 3.840 4.274 2.915 1.00 95.81 415 LEU A N 1
ATOM 3369 C CA . LEU A 1 415 ? 4.493 2.964 2.976 1.00 95.81 415 LEU A CA 1
ATOM 3370 C C . LEU A 1 415 ? 5.713 2.847 2.043 1.00 95.81 415 LEU A C 1
ATOM 3372 O O . LEU A 1 415 ? 6.401 1.821 2.070 1.00 95.81 415 LEU A O 1
ATOM 3376 N N . GLY A 1 416 ? 6.019 3.910 1.296 1.00 95.31 416 GLY A N 1
ATOM 3377 C CA . GLY A 1 416 ? 7.209 4.054 0.460 1.00 95.31 416 GLY A CA 1
ATOM 3378 C C . GLY A 1 416 ? 6.999 3.732 -1.017 1.00 95.31 416 GLY A C 1
ATOM 3379 O O . GLY A 1 416 ? 7.990 3.597 -1.733 1.00 95.31 416 GLY A O 1
ATOM 3380 N N . ILE A 1 417 ? 5.749 3.595 -1.465 1.00 97.38 417 ILE A N 1
ATOM 3381 C CA . ILE A 1 417 ? 5.390 3.243 -2.845 1.00 97.38 417 ILE A CA 1
ATOM 3382 C C . ILE A 1 417 ? 5.102 4.500 -3.669 1.00 97.38 417 ILE A C 1
ATOM 3384 O O . ILE A 1 417 ? 4.494 5.442 -3.159 1.00 97.38 417 ILE A O 1
ATOM 3388 N N . ILE A 1 418 ? 5.574 4.540 -4.914 1.00 96.06 418 ILE A N 1
ATOM 3389 C CA . ILE A 1 418 ? 5.459 5.726 -5.771 1.00 96.06 418 ILE A CA 1
ATOM 3390 C C . ILE A 1 418 ? 4.109 5.786 -6.488 1.00 96.06 418 ILE A C 1
ATOM 3392 O O . ILE A 1 418 ? 3.328 4.844 -6.456 1.00 96.06 418 ILE A O 1
ATOM 3396 N N . ASP A 1 419 ? 3.857 6.908 -7.152 1.00 95.19 419 ASP A N 1
ATOM 3397 C CA . ASP A 1 419 ? 2.865 6.988 -8.218 1.00 95.19 419 ASP A CA 1
ATOM 3398 C C . ASP A 1 419 ? 3.388 6.260 -9.457 1.00 95.19 419 ASP A C 1
ATOM 3400 O O . ASP A 1 419 ? 4.277 6.767 -10.143 1.00 95.19 419 ASP A O 1
ATOM 3404 N N . ASP A 1 420 ? 2.843 5.096 -9.790 1.00 94.31 420 ASP A N 1
ATOM 3405 C CA . ASP A 1 420 ? 3.328 4.346 -10.953 1.00 94.31 420 ASP A CA 1
ATOM 3406 C C . ASP A 1 420 ? 2.929 5.009 -12.277 1.00 94.31 420 ASP A C 1
ATOM 3408 O O . ASP A 1 420 ? 3.642 4.877 -13.270 1.00 94.31 420 ASP A O 1
ATOM 3412 N N . TYR A 1 421 ? 1.877 5.839 -12.292 1.00 91.50 421 TYR A N 1
ATOM 3413 C CA . TYR A 1 421 ? 1.547 6.671 -13.458 1.00 91.50 421 TYR A CA 1
ATOM 3414 C C . TYR A 1 421 ? 2.634 7.720 -13.777 1.00 91.50 421 TYR A C 1
ATOM 3416 O O . TYR A 1 421 ? 2.586 8.368 -14.822 1.00 91.50 421 TYR A O 1
ATOM 3424 N N . GLN A 1 422 ? 3.671 7.877 -12.940 1.00 91.38 422 GLN A N 1
ATOM 3425 C CA . GLN A 1 422 ? 4.895 8.596 -13.322 1.00 91.38 422 GLN A CA 1
ATOM 3426 C C . GLN A 1 422 ? 5.628 7.919 -14.487 1.00 91.38 422 GLN A C 1
ATOM 3428 O O . GLN A 1 422 ? 6.449 8.564 -15.146 1.00 91.38 422 GLN A O 1
ATOM 3433 N N . LEU A 1 423 ? 5.343 6.646 -14.764 1.00 92.69 423 LEU A N 1
ATOM 3434 C CA . LEU A 1 423 ? 5.873 5.892 -15.896 1.00 92.69 423 LEU A CA 1
ATOM 3435 C C . LEU A 1 423 ? 5.071 6.139 -17.178 1.00 92.69 423 LEU A C 1
ATOM 3437 O O . LEU A 1 423 ? 5.637 5.994 -18.261 1.00 92.69 423 LEU A O 1
ATOM 3441 N N . ASP A 1 424 ? 3.823 6.609 -17.083 1.00 91.88 424 ASP A N 1
ATOM 3442 C CA . ASP A 1 424 ? 3.036 6.995 -18.253 1.00 91.88 424 ASP A CA 1
ATOM 3443 C C . ASP A 1 424 ? 3.740 8.102 -19.051 1.00 91.88 424 ASP A C 1
ATOM 3445 O O . ASP A 1 424 ? 4.491 8.954 -18.541 1.00 91.88 424 ASP A O 1
ATOM 3449 N N . PHE A 1 425 ? 3.508 8.087 -20.360 1.00 95.12 425 PHE A N 1
ATOM 3450 C CA . PHE A 1 425 ? 4.208 8.954 -21.287 1.00 95.12 425 PHE A CA 1
ATOM 3451 C C . PHE A 1 425 ? 3.311 9.397 -22.437 1.00 95.12 425 PHE A C 1
ATOM 3453 O O . PHE A 1 425 ? 2.954 8.632 -23.330 1.00 95.12 425 PHE A O 1
ATOM 3460 N N . GLY A 1 426 ? 2.961 10.681 -22.436 1.00 95.00 426 GLY A N 1
ATOM 3461 C CA . GLY A 1 426 ? 2.169 11.274 -23.505 1.00 95.00 426 GLY A CA 1
ATOM 3462 C C . GLY A 1 426 ? 2.935 11.347 -24.828 1.00 95.00 426 GLY A C 1
ATOM 3463 O O . GLY A 1 426 ? 4.082 11.793 -24.866 1.00 95.00 426 GLY A O 1
ATOM 3464 N N . ALA A 1 427 ? 2.264 10.993 -25.926 1.00 96.00 427 ALA A N 1
ATOM 3465 C CA . ALA A 1 427 ? 2.769 11.074 -27.301 1.00 96.00 427 ALA A CA 1
ATOM 3466 C C . ALA A 1 427 ? 3.431 12.425 -27.637 1.00 96.00 427 ALA A C 1
ATOM 3468 O O . ALA A 1 427 ? 4.471 12.483 -28.286 1.00 96.00 427 ALA A O 1
ATOM 3469 N N . GLN A 1 428 ? 2.871 13.525 -27.128 1.00 95.88 428 GLN A N 1
ATOM 3470 C CA . GLN A 1 428 ? 3.382 14.882 -27.313 1.00 95.88 428 GLN A CA 1
ATOM 3471 C C . GLN A 1 428 ? 4.777 15.117 -26.711 1.00 95.88 428 GLN A C 1
ATOM 3473 O O . GLN A 1 428 ? 5.491 16.020 -27.157 1.00 95.88 428 GLN A O 1
ATOM 3478 N N . ASN A 1 429 ? 5.173 14.328 -25.710 1.00 96.19 429 ASN A N 1
ATOM 3479 C CA . ASN A 1 429 ? 6.469 14.426 -25.034 1.00 96.19 429 ASN A CA 1
ATOM 3480 C C . ASN A 1 429 ? 7.526 13.507 -25.665 1.00 96.19 429 ASN A C 1
ATOM 3482 O O . ASN A 1 429 ? 8.716 13.651 -25.375 1.00 96.19 429 ASN A O 1
ATOM 3486 N N . ASN A 1 430 ? 7.113 12.609 -26.563 1.00 97.56 430 ASN A N 1
ATOM 3487 C CA . ASN A 1 430 ? 7.999 11.763 -27.345 1.00 97.56 430 ASN A CA 1
ATOM 3488 C C . ASN A 1 430 ? 8.467 12.501 -28.606 1.00 97.56 430 ASN A C 1
ATOM 3490 O O . ASN A 1 430 ? 7.759 12.549 -29.611 1.00 97.56 430 ASN A O 1
ATOM 3494 N N . LYS A 1 431 ? 9.671 13.078 -28.570 1.00 97.38 431 LYS A N 1
ATOM 3495 C CA . LYS A 1 431 ? 10.254 13.785 -29.722 1.00 97.38 431 LYS A CA 1
ATOM 3496 C C . LYS A 1 431 ? 11.000 12.858 -30.683 1.00 97.38 431 LYS A C 1
ATOM 3498 O O . LYS A 1 431 ? 11.568 13.348 -31.652 1.00 97.38 431 LYS A O 1
ATOM 3503 N N . ILE A 1 432 ? 11.003 11.550 -30.421 1.00 96.88 432 ILE A N 1
ATOM 3504 C CA . ILE A 1 432 ? 11.674 10.557 -31.260 1.00 96.88 432 ILE A CA 1
ATOM 3505 C C . ILE A 1 432 ? 10.727 10.036 -32.342 1.00 96.88 432 ILE A C 1
ATOM 3507 O O . ILE A 1 432 ? 11.037 10.147 -33.523 1.00 96.88 432 ILE A O 1
ATOM 3511 N N . ASN A 1 433 ? 9.560 9.507 -31.954 1.00 95.19 433 ASN A N 1
ATOM 3512 C CA . ASN A 1 433 ? 8.579 8.954 -32.903 1.00 95.19 433 ASN A CA 1
ATOM 3513 C C . ASN A 1 433 ? 7.118 9.344 -32.602 1.00 95.19 433 ASN A C 1
ATOM 3515 O O . ASN A 1 433 ? 6.199 8.868 -33.268 1.00 95.19 433 ASN A O 1
ATOM 3519 N N . GLY A 1 434 ? 6.878 10.201 -31.601 1.00 96.62 434 GLY A N 1
ATOM 3520 C CA . GLY A 1 434 ? 5.536 10.685 -31.265 1.00 96.62 434 GLY A CA 1
ATOM 3521 C C . GLY A 1 434 ? 4.589 9.634 -30.677 1.00 96.62 434 GLY A C 1
ATOM 3522 O O . GLY A 1 434 ? 3.387 9.882 -30.622 1.00 96.62 434 GLY A O 1
ATOM 3523 N N . LYS A 1 435 ? 5.076 8.460 -30.251 1.00 96.31 435 LYS A N 1
ATOM 3524 C CA . LYS A 1 435 ? 4.240 7.413 -29.635 1.00 96.31 435 LYS A CA 1
ATOM 3525 C C . LYS A 1 435 ? 4.127 7.604 -28.128 1.00 96.31 435 LYS A C 1
ATOM 3527 O O . LYS A 1 435 ? 5.092 7.993 -27.473 1.00 96.31 435 LYS A O 1
ATOM 3532 N N . GLY A 1 436 ? 2.943 7.331 -27.589 1.00 95.38 436 GLY A N 1
ATOM 3533 C CA . GLY A 1 436 ? 2.696 7.345 -26.150 1.00 95.38 436 GLY A CA 1
ATOM 3534 C C . GLY A 1 436 ? 2.825 5.959 -25.521 1.00 95.38 436 GLY A C 1
ATOM 3535 O O . GLY A 1 436 ? 2.733 4.945 -26.214 1.00 95.38 436 GLY A O 1
ATOM 3536 N N . PHE A 1 437 ? 2.983 5.950 -24.205 1.00 94.44 437 PHE A N 1
ATOM 3537 C CA . PHE A 1 437 ? 2.919 4.780 -23.342 1.00 94.44 437 PHE A CA 1
ATOM 3538 C C . PHE A 1 437 ? 1.924 5.055 -22.215 1.00 94.44 437 PHE A C 1
ATOM 3540 O O . PHE A 1 437 ? 1.885 6.163 -21.676 1.00 94.44 437 PHE A O 1
ATOM 3547 N N . GLY A 1 438 ? 1.117 4.057 -21.887 1.00 88.75 438 GLY A N 1
ATOM 3548 C CA . GLY A 1 438 ? 0.200 4.093 -20.758 1.00 88.75 438 GLY A CA 1
ATOM 3549 C C . GLY A 1 438 ? -0.055 2.678 -20.262 1.00 88.75 438 GLY A C 1
ATOM 3550 O O . GLY A 1 438 ? 0.029 1.736 -21.054 1.00 88.75 438 GLY A O 1
ATOM 3551 N N . GLN A 1 439 ? -0.371 2.543 -18.978 1.00 83.12 439 GLN A N 1
ATOM 3552 C CA . GLN A 1 439 ? -0.594 1.255 -18.313 1.00 83.12 439 GLN A CA 1
ATOM 3553 C C . GLN A 1 439 ? -2.098 1.056 -18.022 1.00 83.12 439 GLN A C 1
ATOM 3555 O O . GLN A 1 439 ? -2.576 1.375 -16.932 1.00 83.12 439 GLN A O 1
ATOM 3560 N N . PRO A 1 440 ? -2.902 0.585 -19.001 1.00 72.88 440 PRO A N 1
ATOM 3561 C CA . PRO A 1 440 ? -4.362 0.526 -18.876 1.00 72.88 440 PRO A CA 1
ATOM 3562 C C . PRO A 1 440 ? -4.859 -0.481 -17.828 1.00 72.88 440 PRO A C 1
ATOM 3564 O O . PRO A 1 440 ? -6.009 -0.391 -17.401 1.00 72.88 440 PRO A O 1
ATOM 3567 N N . ASP A 1 441 ? -4.022 -1.436 -17.423 1.00 82.94 441 ASP A N 1
ATOM 3568 C CA . ASP A 1 441 ? -4.272 -2.403 -16.355 1.00 82.94 441 ASP A CA 1
ATOM 3569 C C . ASP A 1 441 ? -3.594 -2.014 -15.028 1.00 82.94 441 ASP A C 1
ATOM 3571 O O . ASP A 1 441 ? -3.376 -2.874 -14.177 1.00 82.94 441 ASP A O 1
ATOM 3575 N N . GLY A 1 442 ? -3.299 -0.725 -14.829 1.00 86.69 442 GLY A N 1
ATOM 3576 C CA . GLY A 1 442 ? -2.645 -0.209 -13.629 1.00 86.69 442 GLY A CA 1
ATOM 3577 C C . GLY A 1 442 ? -3.365 -0.529 -12.314 1.00 86.69 442 GLY A C 1
ATOM 3578 O O . GLY A 1 442 ? -4.592 -0.657 -12.242 1.00 86.69 442 GLY A O 1
ATOM 3579 N N . GLY A 1 443 ? -2.582 -0.673 -11.247 1.00 91.12 443 GLY A N 1
ATOM 3580 C CA . GLY A 1 443 ? -3.054 -0.989 -9.903 1.00 91.12 443 GLY A CA 1
ATOM 3581 C C . GLY A 1 443 ? -3.496 0.229 -9.090 1.00 91.12 443 GLY A C 1
ATOM 3582 O O . GLY A 1 443 ? -3.777 1.312 -9.602 1.00 91.12 443 GLY A O 1
ATOM 3583 N N . MET A 1 444 ? -3.542 0.052 -7.769 1.00 91.19 444 MET A N 1
ATOM 3584 C CA . MET A 1 444 ? -3.897 1.090 -6.796 1.00 91.19 444 MET A CA 1
ATOM 3585 C C . MET A 1 444 ? -3.009 2.336 -6.881 1.00 91.19 444 MET A C 1
ATOM 3587 O O . MET A 1 444 ? -3.460 3.410 -6.498 1.00 91.19 444 MET A O 1
ATOM 3591 N N . MET A 1 445 ? -1.793 2.216 -7.412 1.00 94.19 445 MET A N 1
ATOM 3592 C CA . MET A 1 445 ? -0.872 3.339 -7.609 1.00 94.19 445 MET A CA 1
ATOM 3593 C C . MET A 1 445 ? -0.948 3.957 -9.013 1.00 94.19 445 MET A C 1
ATOM 3595 O O . MET A 1 445 ? -0.132 4.800 -9.376 1.00 94.19 445 MET A O 1
ATOM 3599 N N . GLY A 1 446 ? -1.970 3.582 -9.790 1.00 87.88 446 GLY A N 1
ATOM 3600 C CA . GLY A 1 446 ? -2.310 4.170 -11.087 1.00 87.88 446 GLY A CA 1
ATOM 3601 C C . GLY A 1 446 ? -1.466 3.685 -12.267 1.00 87.88 446 GLY A C 1
ATOM 3602 O O . GLY A 1 446 ? -1.703 4.137 -13.379 1.00 87.88 446 GLY A O 1
ATOM 3603 N N . GLY A 1 447 ? -0.537 2.756 -12.041 1.00 89.69 447 GLY A N 1
ATOM 3604 C CA . GLY A 1 447 ? 0.297 2.126 -13.064 1.00 89.69 447 GLY A CA 1
ATOM 3605 C C . GLY A 1 447 ? 0.726 0.711 -12.657 1.00 89.69 447 GLY A C 1
ATOM 3606 O O . GLY A 1 447 ? 0.083 0.092 -11.807 1.00 89.69 447 GLY A O 1
ATOM 3607 N N . GLY A 1 448 ? 1.776 0.191 -13.291 1.00 90.62 448 GLY A N 1
ATOM 3608 C CA . GLY A 1 448 ? 2.229 -1.199 -13.187 1.00 90.62 448 GLY A CA 1
ATOM 3609 C C . GLY A 1 448 ? 1.252 -2.200 -13.819 1.00 90.62 448 GLY A C 1
ATOM 3610 O O . GLY A 1 448 ? 0.324 -1.803 -14.522 1.00 90.62 448 GLY A O 1
ATOM 3611 N N . HIS A 1 449 ? 1.450 -3.498 -13.565 1.00 92.62 449 HIS A N 1
ATOM 3612 C CA . HIS A 1 449 ? 0.584 -4.552 -14.107 1.00 92.62 449 HIS A CA 1
ATOM 3613 C C . HIS A 1 449 ? -0.123 -5.313 -12.989 1.00 92.62 449 HIS A C 1
ATOM 3615 O O . HIS A 1 449 ? 0.521 -5.922 -12.130 1.00 92.62 449 HIS A O 1
ATOM 3621 N N . VAL A 1 450 ? -1.459 -5.350 -13.017 1.00 92.38 450 VAL A N 1
ATOM 3622 C CA . VAL A 1 450 ? -2.231 -6.193 -12.081 1.00 92.38 450 VAL A CA 1
ATOM 3623 C C . VAL A 1 450 ? -2.351 -7.645 -12.540 1.00 92.38 450 VAL A C 1
ATOM 3625 O O . VAL A 1 450 ? -2.759 -8.513 -11.761 1.00 92.38 450 VAL A O 1
ATOM 3628 N N . GLY A 1 451 ? -2.002 -7.942 -13.796 1.00 89.00 451 GLY A N 1
ATOM 3629 C CA . GLY A 1 451 ? -2.075 -9.286 -14.365 1.00 89.00 451 GLY A CA 1
ATOM 3630 C C . GLY A 1 451 ? -3.478 -9.892 -14.246 1.00 89.00 451 GLY A C 1
ATOM 3631 O O . GLY A 1 451 ? -4.466 -9.305 -14.675 1.00 89.00 451 GLY A O 1
ATOM 3632 N N . ASN A 1 452 ? -3.577 -11.077 -13.635 1.00 88.81 452 ASN A N 1
ATOM 3633 C CA . ASN A 1 452 ? -4.853 -11.783 -13.445 1.00 88.81 452 ASN A CA 1
ATOM 3634 C C . ASN A 1 452 ? -5.592 -11.399 -12.148 1.00 88.81 452 ASN A C 1
ATOM 3636 O O . ASN A 1 452 ? -6.596 -12.031 -11.803 1.00 88.81 452 ASN A O 1
ATOM 3640 N N . ASN A 1 453 ? -5.094 -10.421 -11.386 1.00 84.50 453 ASN A N 1
ATOM 3641 C CA . ASN A 1 453 ? -5.742 -10.006 -10.147 1.00 84.50 453 ASN A CA 1
ATOM 3642 C C . ASN A 1 453 ? -7.055 -9.271 -10.450 1.00 84.50 453 ASN A C 1
ATOM 3644 O O . ASN A 1 453 ? -7.148 -8.444 -11.354 1.00 84.50 453 ASN A O 1
ATOM 3648 N N . THR A 1 454 ? -8.098 -9.569 -9.672 1.00 82.88 454 THR A N 1
ATOM 3649 C CA . THR A 1 454 ? -9.370 -8.847 -9.778 1.00 82.88 454 THR A CA 1
ATOM 3650 C C . THR A 1 454 ? -9.214 -7.459 -9.173 1.00 82.88 454 THR A C 1
ATOM 3652 O O . THR A 1 454 ? -8.872 -7.338 -7.999 1.00 82.88 454 THR A O 1
ATOM 3655 N N . GLN A 1 455 ? -9.499 -6.428 -9.965 1.00 79.31 455 GLN A N 1
ATOM 3656 C CA . GLN A 1 455 ? -9.503 -5.046 -9.497 1.00 79.31 455 GLN A CA 1
ATOM 3657 C C . GLN A 1 455 ? -10.599 -4.820 -8.433 1.00 79.31 455 GLN A C 1
ATOM 3659 O O . GLN A 1 455 ? -11.695 -5.380 -8.555 1.00 79.31 455 GLN A O 1
ATOM 3664 N N . PRO A 1 456 ? -10.357 -3.978 -7.412 1.00 83.38 456 PRO A N 1
ATOM 3665 C CA . PRO A 1 456 ? -9.107 -3.258 -7.137 1.00 83.38 456 PRO A CA 1
ATOM 3666 C C . PRO A 1 456 ? -7.959 -4.178 -6.689 1.00 83.38 456 PRO A C 1
ATOM 3668 O O . PRO A 1 456 ? -8.174 -5.080 -5.880 1.00 83.38 456 PRO A O 1
ATOM 3671 N N . ALA A 1 457 ? -6.740 -3.905 -7.158 1.00 87.75 457 ALA A N 1
ATOM 3672 C CA . ALA A 1 457 ? -5.515 -4.604 -6.761 1.00 87.75 457 ALA A CA 1
ATOM 3673 C C . ALA A 1 457 ? -4.298 -3.661 -6.759 1.00 87.75 457 ALA A C 1
ATOM 3675 O O . ALA A 1 457 ? -4.319 -2.614 -7.399 1.00 87.75 457 ALA A O 1
ATOM 3676 N N . TYR A 1 458 ? -3.240 -4.031 -6.038 1.00 96.75 458 TYR A N 1
ATOM 3677 C CA . TYR A 1 458 ? -1.911 -3.429 -6.191 1.00 96.75 458 TYR A CA 1
ATOM 3678 C C . TYR A 1 458 ? -1.184 -4.092 -7.356 1.00 96.75 458 TYR A C 1
ATOM 3680 O O . TYR A 1 458 ? -1.341 -5.300 -7.556 1.00 96.75 458 TYR A O 1
ATOM 3688 N N . ALA A 1 459 ? -0.395 -3.322 -8.100 1.00 97.06 459 ALA A N 1
ATOM 3689 C CA . ALA A 1 459 ? 0.381 -3.829 -9.221 1.00 97.06 459 ALA A CA 1
ATOM 3690 C C . ALA A 1 459 ? 1.558 -4.705 -8.758 1.00 97.06 459 ALA A C 1
ATOM 3692 O O . ALA A 1 459 ? 1.901 -4.776 -7.574 1.00 97.06 459 ALA A O 1
ATOM 3693 N N . ASP A 1 460 ? 2.167 -5.415 -9.699 1.00 97.38 460 ASP A N 1
ATOM 3694 C CA . ASP A 1 460 ? 3.356 -6.234 -9.478 1.00 97.38 460 ASP A CA 1
ATOM 3695 C C . ASP A 1 460 ? 4.504 -5.441 -8.839 1.00 97.38 460 ASP A C 1
ATOM 3697 O O . ASP A 1 460 ? 5.039 -5.850 -7.802 1.00 97.38 460 ASP A O 1
ATOM 3701 N N . ILE A 1 461 ? 4.823 -4.276 -9.397 1.00 97.31 461 ILE A N 1
ATOM 3702 C CA . ILE A 1 461 ? 5.882 -3.393 -8.910 1.00 97.31 461 ILE A CA 1
ATOM 3703 C C . ILE A 1 461 ? 5.625 -2.906 -7.470 1.00 97.31 461 ILE A C 1
ATOM 3705 O O . ILE A 1 461 ? 6.556 -2.897 -6.657 1.00 97.31 461 ILE A O 1
ATOM 3709 N N . ASP A 1 462 ? 4.370 -2.610 -7.110 1.00 98.00 462 ASP A N 1
ATOM 3710 C CA . ASP A 1 462 ? 3.969 -2.242 -5.745 1.00 98.00 462 ASP A CA 1
ATOM 3711 C C . ASP A 1 462 ? 4.313 -3.364 -4.757 1.00 98.00 462 ASP A C 1
ATOM 3713 O O . ASP A 1 462 ? 4.975 -3.157 -3.734 1.00 98.00 462 ASP A O 1
ATOM 3717 N N . ILE A 1 463 ? 3.875 -4.590 -5.072 1.00 98.44 463 ILE A N 1
ATOM 3718 C CA . ILE A 1 463 ? 4.069 -5.762 -4.213 1.00 98.44 463 ILE A CA 1
ATOM 3719 C C . ILE A 1 463 ? 5.549 -6.137 -4.129 1.00 98.44 463 ILE A C 1
ATOM 3721 O O . ILE A 1 463 ? 6.022 -6.523 -3.054 1.00 98.44 463 ILE A O 1
ATOM 3725 N N . ALA A 1 464 ? 6.300 -5.986 -5.221 1.00 98.25 464 ALA A N 1
ATOM 3726 C CA . ALA A 1 464 ? 7.746 -6.139 -5.218 1.00 98.25 464 ALA A CA 1
ATOM 3727 C C . ALA A 1 464 ? 8.398 -5.142 -4.244 1.00 98.25 464 ALA A C 1
ATOM 3729 O O . ALA A 1 464 ? 9.130 -5.562 -3.342 1.00 98.25 464 ALA A O 1
ATOM 3730 N N . GLY A 1 465 ? 8.067 -3.851 -4.340 1.00 97.62 465 GLY A N 1
ATOM 3731 C CA . GLY A 1 465 ? 8.615 -2.806 -3.472 1.00 97.62 465 GLY A CA 1
ATOM 3732 C C . GLY A 1 465 ? 8.285 -2.996 -1.989 1.00 97.62 465 GLY A C 1
ATOM 3733 O O . GLY A 1 465 ? 9.172 -2.927 -1.126 1.00 97.62 465 GLY A O 1
ATOM 3734 N N . MET A 1 466 ? 7.029 -3.334 -1.680 1.00 97.75 466 MET A N 1
ATOM 3735 C CA . MET A 1 466 ? 6.594 -3.655 -0.315 1.00 97.75 466 MET A CA 1
ATOM 3736 C C . MET A 1 466 ? 7.355 -4.855 0.265 1.00 97.75 466 MET A C 1
ATOM 3738 O O . MET A 1 466 ? 7.711 -4.857 1.445 1.00 97.75 466 MET A O 1
ATOM 3742 N N . ASN A 1 467 ? 7.628 -5.874 -0.556 1.00 97.75 467 ASN A N 1
ATOM 3743 C CA . ASN A 1 467 ? 8.304 -7.095 -0.124 1.00 97.75 467 ASN A CA 1
ATOM 3744 C C . ASN A 1 467 ? 9.820 -6.940 0.015 1.00 97.75 467 ASN A C 1
ATOM 3746 O O . ASN A 1 467 ? 10.399 -7.572 0.900 1.00 97.75 467 ASN A O 1
ATOM 3750 N N . MET A 1 468 ? 10.458 -6.123 -0.826 1.00 97.00 468 MET A N 1
ATOM 3751 C CA . MET A 1 468 ? 11.898 -5.846 -0.749 1.00 97.00 468 MET A CA 1
ATOM 3752 C C . MET A 1 468 ? 12.261 -5.064 0.509 1.00 97.00 468 MET A C 1
ATOM 3754 O O . MET A 1 468 ? 13.295 -5.315 1.116 1.00 97.00 468 MET A O 1
ATOM 3758 N N . THR A 1 469 ? 11.389 -4.144 0.917 1.00 95.62 469 THR A N 1
ATOM 3759 C CA . THR A 1 469 ? 11.623 -3.276 2.078 1.00 95.62 469 THR A CA 1
ATOM 3760 C C . THR A 1 469 ? 10.988 -3.814 3.366 1.00 95.62 469 THR A C 1
ATOM 3762 O O . THR A 1 469 ? 11.031 -3.146 4.400 1.00 95.62 469 THR A O 1
ATOM 3765 N N . TYR A 1 470 ? 10.378 -5.004 3.336 1.00 94.94 470 TYR A N 1
ATOM 3766 C CA . TYR A 1 470 ? 9.717 -5.626 4.486 1.00 94.94 470 TYR A CA 1
ATOM 3767 C C . TYR A 1 470 ? 10.665 -5.802 5.687 1.00 94.94 470 TYR A C 1
ATOM 3769 O O . TYR A 1 470 ? 11.841 -6.124 5.541 1.00 94.94 470 TYR A O 1
ATOM 3777 N N . GLY A 1 471 ? 10.135 -5.618 6.900 1.00 91.75 471 GLY A N 1
ATOM 3778 C CA . GLY A 1 471 ? 10.894 -5.742 8.151 1.00 91.75 471 GLY A CA 1
ATOM 3779 C C . GLY A 1 471 ? 11.626 -4.466 8.581 1.00 91.75 471 GLY A C 1
ATOM 3780 O O . GLY A 1 471 ? 12.279 -4.457 9.624 1.00 91.75 471 GLY A O 1
ATOM 3781 N N . HIS A 1 472 ? 11.481 -3.377 7.826 1.00 93.75 472 HIS A N 1
ATOM 3782 C CA . HIS A 1 472 ? 12.025 -2.058 8.147 1.00 93.75 472 HIS A CA 1
ATOM 3783 C C . HIS A 1 472 ? 10.899 -1.051 8.390 1.00 93.75 472 HIS A C 1
ATOM 3785 O O . HIS A 1 472 ? 9.837 -1.142 7.771 1.00 93.75 472 HIS A O 1
ATOM 3791 N N . ARG A 1 473 ? 11.111 -0.074 9.279 1.00 94.94 473 ARG A N 1
ATOM 3792 C CA . ARG A 1 473 ? 10.160 1.039 9.419 1.00 94.94 473 ARG A CA 1
ATOM 3793 C C . ARG A 1 473 ? 10.120 1.884 8.150 1.00 94.94 473 ARG A C 1
ATOM 3795 O O . ARG A 1 473 ? 11.040 1.823 7.339 1.00 94.94 473 ARG A O 1
ATOM 3802 N N . ARG A 1 474 ? 9.039 2.642 7.964 1.00 94.94 474 ARG A N 1
ATOM 3803 C CA . ARG A 1 474 ? 8.860 3.494 6.775 1.00 94.94 474 ARG A CA 1
ATOM 3804 C C . ARG A 1 474 ? 9.679 4.789 6.861 1.00 94.94 474 ARG A C 1
ATOM 3806 O O . ARG A 1 474 ? 10.447 4.979 7.799 1.00 94.94 474 ARG A O 1
ATOM 3813 N N . GLY A 1 475 ? 9.540 5.666 5.868 1.00 92.94 475 GLY A N 1
ATOM 3814 C CA . GLY A 1 475 ? 10.256 6.947 5.762 1.00 92.94 475 GLY A CA 1
ATOM 3815 C C . GLY A 1 475 ? 11.015 7.100 4.444 1.00 92.94 475 GLY A C 1
ATOM 3816 O O . GLY A 1 475 ? 11.132 8.207 3.921 1.00 92.94 475 GLY A O 1
ATOM 3817 N N . PHE A 1 476 ? 11.466 5.983 3.876 1.00 94.62 476 PHE A N 1
ATOM 3818 C CA . PHE A 1 476 ? 11.959 5.927 2.504 1.00 94.62 476 PHE A CA 1
ATOM 3819 C C . PHE A 1 476 ? 10.800 5.928 1.500 1.00 94.62 476 PHE A C 1
ATOM 3821 O O . PHE A 1 476 ? 9.695 5.489 1.819 1.00 94.62 476 PHE A O 1
ATOM 3828 N N . PHE A 1 477 ? 11.073 6.416 0.292 1.00 91.88 477 PHE A N 1
ATOM 3829 C CA . PHE A 1 477 ? 10.134 6.550 -0.814 1.00 91.88 477 PHE A CA 1
ATOM 3830 C C . PHE A 1 477 ? 10.815 6.073 -2.102 1.00 91.88 477 PHE A C 1
ATOM 3832 O O . PHE A 1 477 ? 11.923 6.518 -2.397 1.00 91.88 477 PHE A O 1
ATOM 3839 N N . GLY A 1 478 ? 10.202 5.114 -2.805 1.00 95.44 478 GLY A N 1
ATOM 3840 C CA . GLY A 1 478 ? 10.620 4.594 -4.116 1.00 95.44 478 GLY A CA 1
ATOM 3841 C C . GLY A 1 478 ? 12.012 3.964 -4.225 1.00 95.44 478 GLY A C 1
ATOM 3842 O O . GLY A 1 478 ? 12.443 3.593 -5.310 1.00 95.44 478 GLY A O 1
ATOM 3843 N N . GLU A 1 479 ? 12.722 3.773 -3.114 1.00 95.88 479 GLU A N 1
ATOM 3844 C CA . GLU A 1 479 ? 14.060 3.163 -3.087 1.00 95.88 479 GLU A CA 1
ATOM 3845 C C . GLU A 1 479 ? 14.119 1.745 -3.679 1.00 95.88 479 GLU A C 1
ATOM 3847 O O . GLU A 1 479 ? 15.175 1.306 -4.129 1.00 95.88 479 GLU A O 1
ATOM 3852 N N . TYR A 1 480 ? 12.993 1.028 -3.716 1.00 97.56 480 TYR A N 1
ATOM 3853 C CA . TYR A 1 480 ? 12.916 -0.303 -4.316 1.00 97.56 480 TYR A CA 1
ATOM 3854 C C . TYR A 1 480 ? 13.196 -0.283 -5.822 1.00 97.56 480 TYR A C 1
ATOM 3856 O O . TYR A 1 480 ? 13.656 -1.288 -6.359 1.00 97.56 480 TYR A O 1
ATOM 3864 N N . LEU A 1 481 ? 13.002 0.861 -6.488 1.00 97.94 481 LEU A N 1
ATOM 3865 C CA . LEU A 1 481 ? 13.350 1.053 -7.896 1.00 97.94 481 LEU A CA 1
ATOM 3866 C C . LEU A 1 481 ? 14.849 0.871 -8.152 1.00 97.94 481 LEU A C 1
ATOM 3868 O O . LEU A 1 481 ? 15.253 0.562 -9.266 1.00 97.94 481 LEU A O 1
ATOM 3872 N N . PHE A 1 482 ? 15.689 1.025 -7.125 1.00 97.50 482 PHE A N 1
ATOM 3873 C CA . PHE A 1 482 ? 17.132 0.826 -7.242 1.00 97.50 482 PHE A CA 1
ATOM 3874 C C . PHE A 1 482 ? 17.512 -0.640 -7.473 1.00 97.50 482 PHE A C 1
ATOM 3876 O O . PHE A 1 482 ? 18.586 -0.932 -8.001 1.00 97.50 482 PHE A O 1
ATOM 3883 N N . ASN A 1 483 ? 16.639 -1.573 -7.092 1.00 97.75 483 ASN A N 1
ATOM 3884 C CA . ASN A 1 483 ? 16.904 -3.001 -7.168 1.00 97.75 483 ASN A CA 1
ATOM 3885 C C . ASN A 1 483 ? 16.676 -3.529 -8.587 1.00 97.75 483 ASN A C 1
ATOM 3887 O O . ASN A 1 483 ? 15.669 -4.160 -8.894 1.00 97.75 483 ASN A O 1
ATOM 3891 N N . VAL A 1 484 ? 17.669 -3.278 -9.437 1.00 98.19 484 VAL A N 1
ATOM 3892 C CA . VAL A 1 484 ? 17.758 -3.762 -10.818 1.00 98.19 484 VAL A CA 1
ATOM 3893 C C . VAL A 1 484 ? 18.812 -4.887 -10.906 1.00 98.19 484 VAL A C 1
ATOM 3895 O O . VAL A 1 484 ? 19.841 -4.822 -10.205 1.00 98.19 484 VAL A O 1
ATOM 3898 N N . PRO A 1 485 ? 18.592 -5.937 -11.725 1.00 98.56 485 PRO A N 1
ATOM 3899 C CA . PRO A 1 485 ? 19.582 -6.991 -11.965 1.00 98.56 485 PRO A CA 1
ATOM 3900 C C . PRO A 1 485 ? 20.939 -6.444 -12.437 1.00 98.56 485 PRO A C 1
ATOM 3902 O O . PRO A 1 485 ? 20.996 -5.396 -13.079 1.00 98.56 485 PRO A O 1
ATOM 3905 N N . ASP A 1 486 ? 22.043 -7.135 -12.121 1.00 97.94 486 ASP A N 1
ATOM 3906 C CA . ASP A 1 486 ? 23.402 -6.698 -12.503 1.00 97.94 486 ASP A CA 1
ATOM 3907 C C . ASP A 1 486 ? 23.566 -6.622 -14.036 1.00 97.94 486 ASP A C 1
ATOM 3909 O O . ASP A 1 486 ? 24.191 -5.688 -14.544 1.00 97.94 486 ASP A O 1
ATOM 3913 N N . LYS A 1 487 ? 22.980 -7.584 -14.760 1.00 98.56 487 LYS A N 1
ATOM 3914 C CA . LYS A 1 487 ? 22.994 -7.689 -16.222 1.00 98.56 487 LYS A CA 1
ATOM 3915 C C . LYS A 1 487 ? 21.573 -7.793 -16.772 1.00 98.56 487 LYS A C 1
ATOM 3917 O O . LYS A 1 487 ? 20.762 -8.561 -16.260 1.00 98.56 487 LYS A O 1
ATOM 3922 N N . ASN A 1 488 ? 21.273 -7.023 -17.815 1.00 98.81 488 ASN A N 1
ATOM 3923 C CA . ASN A 1 488 ? 19.915 -6.867 -18.330 1.00 98.81 488 ASN A CA 1
ATOM 3924 C C . ASN A 1 488 ? 19.897 -7.020 -19.847 1.00 98.81 488 ASN A C 1
ATOM 3926 O O . ASN A 1 488 ? 20.547 -6.252 -20.557 1.00 98.81 488 ASN A O 1
ATOM 3930 N N . ILE A 1 489 ? 19.156 -8.011 -20.334 1.00 98.81 489 ILE A N 1
ATOM 3931 C CA . ILE A 1 489 ? 19.163 -8.403 -21.743 1.00 98.81 489 ILE A CA 1
ATOM 3932 C C . ILE A 1 489 ? 17.744 -8.304 -22.295 1.00 98.81 489 ILE A C 1
ATOM 3934 O O . ILE A 1 489 ? 16.837 -8.993 -21.836 1.00 98.81 489 ILE A O 1
ATOM 3938 N N . LEU A 1 490 ? 17.547 -7.458 -23.300 1.00 98.81 490 LEU A N 1
ATOM 3939 C CA . LEU A 1 490 ? 16.308 -7.422 -24.069 1.00 98.81 490 LEU A CA 1
ATOM 3940 C C . LEU A 1 490 ? 16.313 -8.563 -25.089 1.00 98.81 490 LEU A C 1
ATOM 3942 O O . LEU A 1 490 ? 17.342 -8.826 -25.701 1.00 98.81 490 LEU A O 1
ATOM 3946 N N . ILE A 1 491 ? 15.175 -9.215 -25.300 1.00 98.62 491 ILE A N 1
ATOM 3947 C CA . ILE A 1 491 ? 14.943 -10.197 -26.362 1.00 98.62 491 ILE A CA 1
ATOM 3948 C C . ILE A 1 491 ? 13.884 -9.605 -27.284 1.00 98.62 491 ILE A C 1
ATOM 3950 O O . ILE A 1 491 ? 12.700 -9.590 -26.946 1.00 98.62 491 ILE A O 1
ATOM 3954 N N . LEU A 1 492 ? 14.311 -9.091 -28.433 1.00 98.31 492 LEU A N 1
ATOM 3955 C CA . LEU A 1 492 ? 13.430 -8.420 -29.381 1.00 98.31 492 LEU A CA 1
ATOM 3956 C C . LEU A 1 492 ? 12.815 -9.441 -30.335 1.00 98.31 492 LEU A C 1
ATOM 3958 O O . LEU A 1 492 ? 13.527 -10.245 -30.947 1.00 98.31 492 LEU A O 1
ATOM 3962 N N . LYS A 1 493 ? 11.490 -9.398 -30.472 1.00 97.69 493 LYS A N 1
ATOM 3963 C CA . LYS A 1 493 ? 10.727 -10.279 -31.354 1.00 97.69 493 LYS A CA 1
ATOM 3964 C C . LYS A 1 493 ? 9.844 -9.503 -32.318 1.00 97.69 493 LYS A C 1
ATOM 3966 O O . LYS A 1 493 ? 9.416 -8.395 -32.016 1.00 97.69 493 LYS A O 1
ATOM 3971 N N . ILE A 1 494 ? 9.588 -10.108 -33.471 1.00 94.38 494 ILE A N 1
ATOM 3972 C CA . ILE A 1 494 ? 8.599 -9.664 -34.447 1.00 94.38 494 ILE A CA 1
ATOM 3973 C C . ILE A 1 494 ? 7.808 -10.874 -34.940 1.00 94.38 494 ILE A C 1
ATOM 3975 O O . ILE A 1 494 ? 8.386 -11.882 -35.359 1.00 94.38 494 ILE A O 1
ATOM 3979 N N . ASP A 1 495 ? 6.486 -10.799 -34.834 1.00 91.06 495 ASP A N 1
ATOM 3980 C CA . ASP A 1 495 ? 5.568 -11.907 -35.094 1.00 91.06 495 ASP A CA 1
ATOM 3981 C C . ASP A 1 495 ? 6.011 -13.203 -34.379 1.00 91.06 495 ASP A C 1
ATOM 3983 O O . ASP A 1 495 ? 6.006 -14.304 -34.943 1.00 91.06 495 ASP A O 1
ATOM 3987 N N . GLY A 1 496 ? 6.476 -13.059 -33.131 1.00 92.44 496 GLY A N 1
ATOM 3988 C CA . GLY A 1 496 ? 6.974 -14.147 -32.286 1.00 92.44 496 GLY A CA 1
ATOM 3989 C C . GLY A 1 496 ? 8.351 -14.718 -32.661 1.00 92.44 496 GLY A C 1
ATOM 3990 O O . GLY A 1 496 ? 8.832 -15.627 -31.974 1.00 92.44 496 GLY A O 1
ATOM 3991 N N . LYS A 1 497 ? 9.015 -14.207 -33.708 1.00 94.94 497 LYS A N 1
ATOM 3992 C CA . LYS A 1 497 ? 10.360 -14.632 -34.138 1.00 94.94 497 LYS A CA 1
ATOM 3993 C C . LYS A 1 497 ? 11.441 -13.673 -33.638 1.00 94.94 497 LYS A C 1
ATOM 3995 O O . LYS A 1 497 ? 11.184 -12.476 -33.575 1.00 94.94 497 LYS A O 1
ATOM 4000 N N . PRO A 1 498 ? 12.661 -14.154 -33.339 1.00 97.31 498 PRO A N 1
ATOM 4001 C CA . PRO A 1 498 ? 13.778 -13.282 -32.991 1.00 97.31 498 PRO A CA 1
ATOM 4002 C C . PRO A 1 498 ? 14.093 -12.236 -34.067 1.00 97.31 498 PRO A C 1
ATOM 4004 O O . PRO A 1 498 ? 14.287 -12.581 -35.233 1.00 97.31 498 PRO A O 1
ATOM 4007 N N . ALA A 1 499 ? 14.206 -10.970 -33.668 1.00 96.75 499 ALA A N 1
ATOM 4008 C CA . ALA A 1 499 ? 14.677 -9.891 -34.530 1.00 96.75 499 ALA A CA 1
ATOM 4009 C C . ALA A 1 499 ? 16.211 -9.923 -34.607 1.00 96.75 499 ALA A C 1
ATOM 4011 O O . ALA A 1 499 ? 16.882 -9.173 -33.904 1.00 96.75 499 ALA A O 1
ATOM 4012 N N . ALA A 1 500 ? 16.774 -10.839 -35.397 1.00 96.56 500 ALA A N 1
ATOM 4013 C CA . ALA A 1 500 ? 18.218 -11.069 -35.473 1.00 96.56 500 ALA A CA 1
ATOM 4014 C C . ALA A 1 500 ? 18.978 -9.976 -36.249 1.00 96.56 500 ALA A C 1
ATOM 4016 O O . ALA A 1 500 ? 18.522 -9.539 -37.304 1.00 96.56 500 ALA A O 1
ATOM 4017 N N . ASN A 1 501 ? 20.170 -9.587 -35.769 1.00 96.31 501 ASN A N 1
ATOM 4018 C CA . ASN A 1 501 ? 21.050 -8.580 -36.394 1.00 96.31 501 ASN A CA 1
ATOM 4019 C C . ASN A 1 501 ? 20.365 -7.223 -36.683 1.00 96.31 501 ASN A C 1
ATOM 4021 O O . ASN A 1 501 ? 20.787 -6.473 -37.568 1.00 96.31 501 ASN A O 1
ATOM 4025 N N . ALA A 1 502 ? 19.310 -6.909 -35.933 1.00 97.44 502 ALA A N 1
ATOM 4026 C CA . ALA A 1 502 ? 18.567 -5.664 -36.023 1.00 97.44 502 ALA A CA 1
ATOM 4027 C C . ALA A 1 502 ? 19.369 -4.531 -35.379 1.00 97.44 502 ALA A C 1
ATOM 4029 O O . ALA A 1 502 ? 19.985 -4.727 -34.331 1.00 97.44 502 ALA A O 1
ATOM 4030 N N . GLU A 1 503 ? 19.359 -3.345 -35.983 1.00 98.12 503 GLU A N 1
ATOM 4031 C CA . GLU A 1 503 ? 19.990 -2.165 -35.381 1.00 98.12 503 GLU A CA 1
ATOM 4032 C C . GLU A 1 503 ? 19.098 -1.622 -34.272 1.00 98.12 503 GLU A C 1
ATOM 4034 O O . GLU A 1 503 ? 17.929 -1.350 -34.520 1.00 98.12 503 GLU A O 1
ATOM 4039 N N . VAL A 1 504 ? 19.636 -1.466 -33.063 1.00 98.44 504 VAL A N 1
ATOM 4040 C CA . VAL A 1 504 ? 18.871 -1.080 -31.872 1.00 98.44 504 VAL A CA 1
ATOM 4041 C C . VAL A 1 504 ? 19.261 0.315 -31.402 1.00 98.44 504 VAL A C 1
ATOM 4043 O O . VAL A 1 504 ? 20.447 0.637 -31.294 1.00 98.44 504 VAL A O 1
ATOM 4046 N N . GLU A 1 505 ? 18.255 1.113 -31.049 1.00 98.62 505 GLU A N 1
ATOM 4047 C CA . GLU A 1 505 ? 18.387 2.387 -30.341 1.00 98.62 505 GLU A CA 1
ATOM 4048 C C . GLU A 1 505 ? 17.467 2.386 -29.117 1.00 98.62 505 GLU A C 1
ATOM 4050 O O . GLU A 1 505 ? 16.280 2.092 -29.231 1.00 98.62 505 GLU A O 1
ATOM 4055 N N . VAL A 1 506 ? 17.985 2.741 -27.941 1.00 98.69 506 VAL A N 1
ATOM 4056 C CA . VAL A 1 506 ? 17.176 2.835 -26.717 1.00 98.69 506 VAL A CA 1
ATOM 4057 C C . VAL A 1 506 ? 17.206 4.253 -26.179 1.00 98.69 506 VAL A C 1
ATOM 4059 O O . VAL A 1 506 ? 18.266 4.777 -25.836 1.00 98.69 506 VAL A O 1
ATOM 4062 N N . TYR A 1 507 ? 16.035 4.860 -26.064 1.00 98.38 507 TYR A N 1
ATOM 4063 C CA . TYR A 1 507 ? 15.832 6.203 -25.538 1.00 98.38 507 TYR A CA 1
ATOM 4064 C C . TYR A 1 507 ? 15.208 6.132 -24.148 1.00 98.38 507 TYR A C 1
ATOM 4066 O O . TYR A 1 507 ? 14.441 5.221 -23.861 1.00 98.38 507 TYR A O 1
ATOM 4074 N N . GLN A 1 508 ? 15.520 7.097 -23.284 1.00 97.44 508 GLN A N 1
ATOM 4075 C CA . GLN A 1 508 ? 15.026 7.147 -21.907 1.00 97.44 508 GLN A CA 1
ATOM 4076 C C . GLN A 1 508 ? 14.244 8.433 -21.668 1.00 97.44 508 GLN A C 1
ATOM 4078 O O . GLN A 1 508 ? 14.664 9.502 -22.114 1.00 97.44 508 GLN A O 1
ATOM 4083 N N . LYS A 1 509 ? 13.135 8.333 -20.934 1.00 96.38 509 LYS A N 1
ATOM 4084 C CA . LYS A 1 509 ? 12.385 9.495 -20.453 1.00 96.38 509 LYS A CA 1
ATOM 4085 C C . LYS A 1 509 ? 13.265 10.327 -19.512 1.00 96.38 509 LYS A C 1
ATOM 4087 O O . LYS A 1 509 ? 13.888 9.799 -18.594 1.00 96.38 509 LYS A O 1
ATOM 4092 N N . SER A 1 510 ? 13.331 11.632 -19.741 1.00 92.88 510 SER A N 1
ATOM 4093 C CA . SER A 1 510 ? 14.067 12.576 -18.900 1.00 92.88 510 SER A CA 1
ATOM 4094 C C . SER A 1 510 ? 13.287 12.879 -17.622 1.00 92.88 510 SER A C 1
ATOM 4096 O O . SER A 1 510 ? 12.120 13.265 -17.676 1.00 92.88 510 SER A O 1
ATOM 4098 N N . MET A 1 511 ? 13.944 12.783 -16.462 1.00 90.06 511 MET A N 1
ATOM 4099 C CA . MET A 1 511 ? 13.334 13.178 -15.183 1.00 90.06 511 MET A CA 1
ATOM 4100 C C . MET A 1 511 ? 13.181 14.695 -15.005 1.00 90.06 511 MET A C 1
ATOM 4102 O O . MET A 1 511 ? 12.501 15.137 -14.079 1.00 90.06 511 MET A O 1
ATOM 4106 N N . TRP A 1 512 ? 13.844 15.492 -15.849 1.00 87.81 512 TRP A N 1
ATOM 4107 C CA . TRP A 1 512 ? 13.940 16.943 -15.688 1.00 87.81 512 TRP A CA 1
ATOM 4108 C C . TRP A 1 512 ? 12.812 17.692 -16.385 1.00 87.81 512 TRP A C 1
ATOM 4110 O O . TRP A 1 512 ? 12.252 18.627 -15.820 1.00 87.81 512 TRP A O 1
ATOM 4120 N N . ASP A 1 513 ? 12.488 17.277 -17.605 1.00 90.50 513 ASP A N 1
ATOM 4121 C CA . ASP A 1 513 ? 11.470 17.911 -18.446 1.00 90.50 513 ASP A CA 1
ATOM 4122 C C . ASP A 1 513 ? 10.347 16.945 -18.852 1.00 90.50 513 ASP A C 1
ATOM 4124 O O . ASP A 1 513 ? 9.378 17.359 -19.484 1.00 90.50 513 ASP A O 1
ATOM 4128 N N . GLY A 1 514 ? 10.452 15.663 -18.479 1.00 92.44 514 GLY A N 1
ATOM 4129 C CA . GLY A 1 514 ? 9.454 14.647 -18.796 1.00 92.44 514 GLY A CA 1
ATOM 4130 C C . GLY A 1 514 ? 9.383 14.289 -20.279 1.00 92.44 514 GLY A C 1
ATOM 4131 O O . GLY A 1 514 ? 8.390 13.690 -20.685 1.00 92.44 514 GLY A O 1
ATOM 4132 N N . THR A 1 515 ? 10.384 14.657 -21.089 1.00 95.88 515 THR A N 1
ATOM 4133 C CA . THR A 1 515 ? 10.438 14.376 -22.533 1.00 95.88 515 THR A CA 1
ATOM 4134 C C . THR A 1 515 ? 11.379 13.221 -22.867 1.00 95.88 515 THR A C 1
ATOM 4136 O O . THR A 1 515 ? 12.202 12.802 -22.054 1.00 95.88 515 THR A O 1
ATOM 4139 N N . MET A 1 516 ? 11.269 12.698 -24.087 1.00 96.38 516 MET A N 1
ATOM 4140 C CA . MET A 1 516 ? 12.236 11.766 -24.664 1.00 96.38 516 MET A CA 1
ATOM 4141 C C . MET A 1 516 ? 12.746 12.367 -25.971 1.00 96.38 516 MET A C 1
ATOM 4143 O O . MET A 1 516 ? 11.982 12.524 -26.925 1.00 96.38 516 MET A O 1
ATOM 4147 N N . GLN A 1 517 ? 14.013 12.779 -25.975 1.00 94.19 517 GLN A N 1
ATOM 4148 C CA . GLN A 1 517 ? 14.649 13.527 -27.059 1.00 94.19 517 GLN A CA 1
ATOM 4149 C C . GLN A 1 517 ? 16.176 13.363 -27.026 1.00 94.19 517 GLN A C 1
ATOM 4151 O O . GLN A 1 517 ? 16.734 12.927 -26.018 1.00 94.19 517 GLN A O 1
ATOM 4156 N N . GLY A 1 518 ? 16.852 13.765 -28.105 1.00 92.44 518 GLY A N 1
ATOM 4157 C CA . GLY A 1 518 ? 18.314 13.730 -28.209 1.00 92.44 518 GLY A CA 1
ATOM 4158 C C . GLY A 1 518 ? 18.858 12.367 -28.637 1.00 92.44 518 GLY A C 1
ATOM 4159 O O . GLY A 1 518 ? 18.174 11.616 -29.324 1.00 92.44 518 GLY A O 1
ATOM 4160 N N . GLU A 1 519 ? 20.100 12.067 -28.255 1.00 94.56 519 GLU A N 1
ATOM 4161 C CA . GLU A 1 519 ? 20.766 10.806 -28.601 1.00 94.56 519 GLU A CA 1
ATOM 4162 C C . GLU A 1 519 ? 20.267 9.621 -27.748 1.00 94.56 519 GLU A C 1
ATOM 4164 O O . GLU A 1 519 ? 19.976 9.799 -26.557 1.00 94.56 519 GLU A O 1
ATOM 4169 N N . PRO A 1 520 ? 20.219 8.395 -28.308 1.00 97.12 520 PRO A N 1
ATOM 4170 C CA . PRO A 1 520 ? 19.923 7.185 -27.555 1.00 97.12 520 PRO A CA 1
ATOM 4171 C C . PRO A 1 520 ? 20.916 6.970 -26.419 1.00 97.12 520 PRO A C 1
ATOM 4173 O O . PRO A 1 520 ? 22.111 7.245 -26.535 1.00 97.12 520 PRO A O 1
ATOM 4176 N N . LYS A 1 521 ? 20.416 6.391 -25.331 1.00 96.44 521 LYS A N 1
ATOM 4177 C CA . LYS A 1 521 ? 21.216 5.970 -24.180 1.00 96.44 521 LYS A CA 1
ATOM 4178 C C . LYS A 1 521 ? 21.935 4.649 -24.416 1.00 96.44 521 LYS A C 1
ATOM 4180 O O . LYS A 1 521 ? 22.975 4.429 -23.806 1.00 96.44 521 LYS A O 1
ATOM 4185 N N . HIS A 1 522 ? 21.409 3.815 -25.315 1.00 98.31 522 HIS A N 1
ATOM 4186 C CA . HIS A 1 522 ? 22.041 2.573 -25.762 1.00 98.31 522 HIS A CA 1
ATOM 4187 C C . HIS A 1 522 ? 21.905 2.440 -27.280 1.00 98.31 522 HIS A C 1
ATOM 4189 O O . HIS A 1 522 ? 20.875 2.814 -27.844 1.00 98.31 522 HIS A O 1
ATOM 4195 N N . ARG A 1 523 ? 22.939 1.908 -27.939 1.00 98.12 523 ARG A N 1
ATOM 4196 C CA . ARG A 1 523 ? 22.957 1.606 -29.377 1.00 98.12 523 ARG A CA 1
ATOM 4197 C C . ARG A 1 523 ? 23.699 0.293 -29.612 1.00 98.12 523 ARG A C 1
ATOM 4199 O O . ARG A 1 523 ? 24.662 0.005 -28.905 1.00 98.12 523 ARG A O 1
ATOM 4206 N N . GLY A 1 524 ? 23.304 -0.468 -30.625 1.00 97.75 524 GLY A N 1
ATOM 4207 C CA . GLY A 1 524 ? 24.054 -1.647 -31.060 1.00 97.75 524 GLY A CA 1
ATOM 4208 C C . GLY A 1 524 ? 23.255 -2.526 -32.007 1.00 97.75 524 GLY A C 1
ATOM 4209 O O . GLY A 1 524 ? 22.403 -2.026 -32.738 1.00 97.75 524 GLY A O 1
ATOM 4210 N N . LYS A 1 525 ? 23.545 -3.829 -32.012 1.00 98.06 525 LYS A N 1
ATOM 4211 C CA . LYS A 1 525 ? 22.797 -4.819 -32.792 1.00 98.06 525 LYS A CA 1
ATOM 4212 C C . LYS A 1 525 ? 22.362 -5.983 -31.921 1.00 98.06 525 LYS A C 1
ATOM 4214 O O . LYS A 1 525 ? 23.069 -6.327 -30.974 1.00 98.06 525 LYS A O 1
ATOM 4219 N N . THR A 1 526 ? 21.229 -6.585 -32.252 1.00 98.38 526 THR A N 1
ATOM 4220 C CA . THR A 1 526 ? 20.837 -7.866 -31.661 1.00 98.38 526 THR A CA 1
ATOM 4221 C C . THR A 1 526 ? 21.694 -9.018 -32.187 1.00 98.38 526 THR A C 1
ATOM 4223 O O . THR A 1 526 ? 22.198 -8.976 -33.312 1.00 98.38 526 THR A O 1
ATOM 4226 N N . ASP A 1 527 ? 21.837 -10.077 -31.392 1.00 98.12 527 ASP A N 1
ATOM 4227 C CA . ASP A 1 527 ? 22.425 -11.340 -31.850 1.00 98.12 527 ASP A CA 1
ATOM 4228 C C . ASP A 1 527 ? 21.443 -12.183 -32.696 1.00 98.12 527 ASP A C 1
ATOM 4230 O O . ASP A 1 527 ? 20.349 -11.739 -33.050 1.00 98.12 527 ASP A O 1
ATOM 4234 N N . SER A 1 528 ? 21.826 -13.418 -33.044 1.00 97.12 528 SER A N 1
ATOM 4235 C CA . SER A 1 528 ? 20.984 -14.349 -33.815 1.00 97.12 528 SER A CA 1
ATOM 4236 C C . SER A 1 528 ? 19.691 -14.767 -33.108 1.00 97.12 528 SER A C 1
ATOM 4238 O O . SER A 1 528 ? 18.770 -15.255 -33.758 1.00 97.12 528 SER A O 1
ATOM 4240 N N . GLU A 1 529 ? 19.617 -14.600 -31.789 1.00 97.75 529 GLU A N 1
ATOM 4241 C CA . GLU A 1 529 ? 18.440 -14.884 -30.969 1.00 97.75 529 GLU A CA 1
ATOM 4242 C C . GLU A 1 529 ? 17.654 -13.614 -30.615 1.00 97.75 529 GLU A C 1
ATOM 4244 O O . GLU A 1 529 ? 16.734 -13.659 -29.795 1.00 97.75 529 GLU A O 1
ATOM 4249 N N . GLY A 1 530 ? 17.961 -12.482 -31.258 1.00 97.94 530 GLY A N 1
ATOM 4250 C CA . GLY A 1 530 ? 17.277 -11.214 -31.018 1.00 97.94 530 GLY A CA 1
ATOM 4251 C C . GLY A 1 530 ? 17.682 -10.549 -29.702 1.00 97.94 530 GLY A C 1
ATOM 4252 O O . GLY A 1 530 ? 16.981 -9.649 -29.241 1.00 97.94 530 GLY A O 1
ATOM 4253 N N . ARG A 1 531 ? 18.784 -10.977 -29.072 1.00 98.69 531 ARG A N 1
ATOM 4254 C CA . ARG A 1 531 ? 19.202 -10.468 -27.762 1.00 98.69 531 ARG A CA 1
ATOM 4255 C C . ARG A 1 531 ? 20.018 -9.190 -27.894 1.00 98.69 531 ARG A C 1
ATOM 4257 O O . ARG A 1 531 ? 20.930 -9.122 -28.713 1.00 98.69 531 ARG A O 1
ATOM 4264 N N . PHE A 1 532 ? 19.734 -8.208 -27.046 1.00 98.69 532 PHE A N 1
ATOM 4265 C CA . PHE A 1 532 ? 20.481 -6.959 -26.921 1.00 98.69 532 PHE A CA 1
ATOM 4266 C C . PHE A 1 532 ? 20.755 -6.659 -25.445 1.00 98.69 532 PHE A C 1
ATOM 4268 O O . PHE A 1 532 ? 19.830 -6.476 -24.654 1.00 98.69 532 PHE A O 1
ATOM 4275 N N . GLU A 1 533 ? 22.030 -6.625 -25.062 1.00 98.56 533 GLU A N 1
ATOM 4276 C CA . GLU A 1 533 ? 22.447 -6.311 -23.694 1.00 98.56 533 GLU A CA 1
ATOM 4277 C C . GLU A 1 533 ? 22.463 -4.796 -23.463 1.00 98.56 533 GLU A C 1
ATOM 4279 O O . GLU A 1 533 ? 23.109 -4.046 -24.196 1.00 98.56 533 GLU A O 1
ATOM 4284 N N . LEU A 1 534 ? 21.764 -4.345 -22.420 1.00 98.62 534 LEU A N 1
ATOM 4285 C CA . LEU A 1 534 ? 21.782 -2.951 -21.998 1.00 98.62 534 LEU A CA 1
ATOM 4286 C C . LEU A 1 534 ? 23.043 -2.675 -21.176 1.00 98.62 534 LEU A C 1
ATOM 4288 O O . LEU A 1 534 ? 23.270 -3.305 -20.143 1.00 98.62 534 LEU A O 1
ATOM 4292 N N . ALA A 1 535 ? 23.844 -1.699 -21.604 1.00 97.38 535 ALA A N 1
ATOM 4293 C CA . ALA A 1 535 ? 25.070 -1.340 -20.904 1.00 97.38 535 ALA A CA 1
ATOM 4294 C C . ALA A 1 535 ? 24.770 -0.641 -19.570 1.00 97.38 535 ALA A C 1
ATOM 4296 O O . ALA A 1 535 ? 23.905 0.229 -19.483 1.00 97.38 535 ALA A O 1
ATOM 4297 N N . ASN A 1 536 ? 25.531 -0.954 -18.522 1.00 96.56 536 ASN A N 1
ATOM 4298 C CA . ASN A 1 536 ? 25.403 -0.233 -17.260 1.00 96.56 536 ASN A CA 1
ATOM 4299 C C . ASN A 1 536 ? 26.009 1.168 -17.367 1.00 96.56 536 ASN A C 1
ATOM 4301 O O . ASN A 1 536 ? 27.121 1.362 -17.860 1.00 96.56 536 ASN A O 1
ATOM 4305 N N . ARG A 1 537 ? 25.275 2.150 -16.855 1.00 93.88 537 ARG A N 1
ATOM 4306 C CA . ARG A 1 537 ? 25.676 3.552 -16.779 1.00 93.88 537 ARG A CA 1
ATOM 4307 C C . ARG A 1 537 ? 25.950 3.949 -15.328 1.00 93.88 537 ARG A C 1
ATOM 4309 O O . ARG A 1 537 ? 25.413 3.314 -14.418 1.00 93.88 537 ARG A O 1
ATOM 4316 N N . PRO A 1 538 ? 26.750 5.004 -15.087 1.00 90.56 538 PRO A N 1
ATOM 4317 C CA . PRO A 1 538 ? 26.964 5.527 -13.742 1.00 90.56 538 PRO A CA 1
ATOM 4318 C C . PRO A 1 538 ? 25.643 5.858 -13.040 1.00 90.56 538 PRO A C 1
ATOM 4320 O O . PRO A 1 538 ? 24.719 6.390 -13.653 1.00 90.56 538 PRO A O 1
ATOM 4323 N N . TRP A 1 539 ? 25.564 5.542 -11.750 1.00 87.06 539 TRP A N 1
ATOM 4324 C CA . TRP A 1 539 ? 24.335 5.621 -10.953 1.00 87.06 539 TRP A CA 1
ATOM 4325 C C . TRP A 1 539 ? 24.041 7.006 -10.368 1.00 87.06 539 TRP A C 1
ATOM 4327 O O . TRP A 1 539 ? 23.080 7.169 -9.622 1.00 87.06 539 TRP A O 1
ATOM 4337 N N . TYR A 1 540 ? 24.853 8.002 -10.715 1.00 82.69 540 TYR A N 1
ATOM 4338 C CA . TYR A 1 540 ? 24.681 9.397 -10.327 1.00 82.69 540 TYR A CA 1
ATOM 4339 C C . TYR A 1 540 ? 24.302 10.266 -11.532 1.00 82.69 540 TYR A C 1
ATOM 4341 O O . TYR A 1 540 ? 24.644 9.912 -12.667 1.00 82.69 540 TYR A O 1
ATOM 4349 N N . PRO A 1 541 ? 23.546 11.368 -11.345 1.00 75.38 541 PRO A N 1
ATOM 4350 C CA . PRO A 1 541 ? 23.007 12.113 -12.466 1.00 75.38 541 PRO A CA 1
ATOM 4351 C C . PRO A 1 541 ? 24.143 12.882 -13.134 1.00 75.38 541 PRO A C 1
ATOM 4353 O O . PRO A 1 541 ? 24.723 13.784 -12.550 1.00 75.38 541 PRO A O 1
ATOM 4356 N N . ILE A 1 542 ? 24.482 12.519 -14.368 1.00 71.88 542 ILE A N 1
ATOM 4357 C CA . ILE A 1 542 ? 25.493 13.232 -15.165 1.00 71.88 542 ILE A CA 1
ATOM 4358 C C . ILE A 1 542 ? 24.824 14.332 -15.995 1.00 71.88 542 ILE A C 1
ATOM 4360 O O . ILE A 1 542 ? 25.319 15.452 -16.085 1.00 71.88 542 ILE A O 1
ATOM 4364 N N . GLU A 1 543 ? 23.675 14.019 -16.588 1.00 68.31 543 GLU A N 1
ATOM 4365 C CA . GLU A 1 543 ? 22.951 14.907 -17.492 1.00 68.31 543 GLU A CA 1
ATOM 4366 C C . GLU A 1 543 ? 21.898 15.729 -16.741 1.00 68.31 543 GLU A C 1
ATOM 4368 O O . GLU A 1 543 ? 21.107 15.184 -15.969 1.00 68.31 543 GLU A O 1
ATOM 4373 N N . GLY A 1 544 ? 21.875 17.045 -16.974 1.00 66.62 544 GLY A N 1
ATOM 4374 C CA . GLY A 1 544 ? 20.905 17.966 -16.364 1.00 66.62 544 GLY A CA 1
ATOM 4375 C C . GLY A 1 544 ? 21.097 18.218 -14.861 1.00 66.62 544 GLY A C 1
ATOM 4376 O O . GLY A 1 544 ? 20.339 18.986 -14.272 1.00 66.62 544 GLY A O 1
ATOM 4377 N N . ALA A 1 545 ? 22.113 17.610 -14.242 1.00 68.19 545 ALA A N 1
ATOM 4378 C CA . ALA A 1 545 ? 22.447 17.805 -12.837 1.00 68.19 545 ALA A CA 1
ATOM 4379 C C . ALA A 1 545 ? 22.912 19.242 -12.555 1.00 68.19 545 ALA A C 1
ATOM 4381 O O . ALA A 1 545 ? 23.667 19.832 -13.333 1.00 68.19 545 ALA A O 1
ATOM 4382 N N . ARG A 1 546 ? 22.499 19.802 -11.409 1.00 69.38 546 ARG A N 1
ATOM 4383 C CA . ARG A 1 546 ? 23.036 21.084 -10.928 1.00 69.38 546 ARG A CA 1
ATOM 4384 C C . ARG A 1 546 ? 24.493 20.916 -10.488 1.00 69.38 546 ARG A C 1
ATOM 4386 O O . ARG A 1 546 ? 24.955 19.806 -10.216 1.00 69.38 546 ARG A O 1
ATOM 4393 N N . GLU A 1 547 ? 25.217 22.028 -10.379 1.00 63.91 547 GLU A N 1
ATOM 4394 C CA . GLU A 1 547 ? 26.588 22.035 -9.859 1.00 63.91 547 GLU A CA 1
ATOM 4395 C C . GLU A 1 547 ? 26.654 21.332 -8.488 1.00 63.91 547 GLU A C 1
ATOM 4397 O O . GLU A 1 547 ? 25.884 21.643 -7.581 1.00 63.91 547 GLU A O 1
ATOM 4402 N N . GLY A 1 548 ? 27.529 20.327 -8.364 1.00 62.94 548 GLY A N 1
ATOM 4403 C CA . GLY A 1 548 ? 27.664 19.491 -7.162 1.00 62.94 548 GLY A CA 1
ATOM 4404 C C . GLY A 1 548 ? 26.829 18.202 -7.144 1.00 62.94 548 GLY A C 1
ATOM 4405 O O . GLY A 1 548 ? 27.140 17.318 -6.354 1.00 62.94 548 GLY A O 1
ATOM 4406 N N . GLN A 1 549 ? 25.841 18.044 -8.035 1.00 67.00 549 GLN A N 1
ATOM 4407 C CA . GLN A 1 549 ? 25.029 16.817 -8.163 1.00 67.00 549 GLN A CA 1
ATOM 4408 C C . GLN A 1 549 ? 25.586 15.834 -9.208 1.00 67.00 549 GLN A C 1
ATOM 4410 O O . GLN A 1 549 ? 25.214 14.665 -9.215 1.00 67.00 549 GLN A O 1
ATOM 4415 N N . SER A 1 550 ? 26.509 16.292 -10.060 1.00 59.22 550 SER A N 1
ATOM 4416 C CA . SER A 1 550 ? 27.137 15.515 -11.141 1.00 59.22 550 SER A CA 1
ATOM 4417 C C . SER A 1 550 ? 28.335 14.659 -10.725 1.00 59.22 550 SER A C 1
ATOM 4419 O O . SER A 1 550 ? 29.103 14.196 -11.570 1.00 59.22 550 SER A O 1
ATOM 4421 N N . LYS A 1 551 ? 28.519 14.452 -9.420 1.00 63.41 551 LYS A N 1
ATOM 4422 C CA . LYS A 1 551 ? 29.576 13.612 -8.854 1.00 63.41 551 LYS A CA 1
ATOM 4423 C C . LYS A 1 551 ? 28.946 12.530 -7.977 1.00 63.41 551 LYS A C 1
ATOM 4425 O O . LYS A 1 551 ? 27.911 12.795 -7.362 1.00 63.41 551 LYS A O 1
ATOM 4430 N N . PRO A 1 552 ? 29.557 11.334 -7.885 1.00 64.94 552 PRO A N 1
ATOM 4431 C CA . PRO A 1 552 ? 29.165 10.380 -6.858 1.00 64.94 552 PRO A CA 1
ATOM 4432 C C . PRO A 1 552 ? 29.300 11.049 -5.478 1.00 64.94 552 PRO A C 1
ATOM 4434 O O . PRO A 1 552 ? 30.161 11.927 -5.317 1.00 64.94 552 PRO A O 1
ATOM 4437 N N . PRO A 1 553 ? 28.482 10.666 -4.480 1.00 63.50 553 PRO A N 1
ATOM 4438 C CA . PRO A 1 553 ? 28.651 11.147 -3.116 1.00 63.50 553 PRO A CA 1
ATOM 4439 C C . PRO A 1 553 ? 30.115 11.008 -2.684 1.00 63.50 553 PRO A C 1
ATOM 4441 O O . PRO A 1 553 ? 30.789 10.038 -3.041 1.00 63.50 553 PRO A O 1
ATOM 4444 N N . ALA A 1 554 ? 30.617 11.958 -1.891 1.00 55.41 554 ALA A N 1
ATOM 4445 C CA . ALA A 1 554 ? 32.019 12.009 -1.447 1.00 55.41 554 ALA A CA 1
ATOM 4446 C C . ALA A 1 554 ? 32.458 10.800 -0.583 1.00 55.41 554 ALA A C 1
ATOM 4448 O O . ALA A 1 554 ? 33.567 10.778 -0.057 1.00 55.41 554 ALA A O 1
ATOM 4449 N N . THR A 1 555 ? 31.593 9.794 -0.437 1.00 54.34 555 THR A N 1
ATOM 4450 C CA . THR A 1 555 ? 31.816 8.536 0.273 1.00 54.34 555 THR A CA 1
ATOM 4451 C C . THR A 1 555 ? 32.759 7.582 -0.467 1.00 54.34 555 THR A C 1
ATOM 4453 O O . THR A 1 555 ? 33.222 6.625 0.144 1.00 54.34 555 THR A O 1
ATOM 4456 N N . GLY A 1 556 ? 33.063 7.822 -1.752 1.00 56.19 556 GLY A N 1
ATOM 4457 C CA . GLY A 1 556 ? 34.004 6.998 -2.528 1.00 56.19 556 GLY A CA 1
ATOM 4458 C C . GLY A 1 556 ? 33.505 5.575 -2.804 1.00 56.19 556 GLY A C 1
ATOM 4459 O O . GLY A 1 556 ? 34.309 4.666 -2.979 1.00 56.19 556 GLY A O 1
ATOM 4460 N N . THR A 1 557 ? 32.186 5.371 -2.793 1.00 62.66 557 THR A N 1
ATOM 4461 C CA . THR A 1 557 ? 31.552 4.060 -2.983 1.00 62.66 557 THR A CA 1
ATOM 4462 C C . THR A 1 557 ? 31.017 3.901 -4.407 1.00 62.66 557 THR A C 1
ATOM 4464 O O . THR A 1 557 ? 30.455 4.836 -4.975 1.00 62.66 557 THR A O 1
ATOM 4467 N N . ASP A 1 558 ? 31.139 2.697 -4.975 1.00 81.44 558 ASP A N 1
ATOM 4468 C CA . ASP A 1 558 ? 30.602 2.363 -6.306 1.00 81.44 558 ASP A CA 1
ATOM 4469 C C . ASP A 1 558 ? 29.078 2.141 -6.306 1.00 81.44 558 ASP A C 1
ATOM 4471 O O . ASP A 1 558 ? 28.502 1.815 -7.341 1.00 81.44 558 ASP A O 1
ATOM 4475 N N . GLN A 1 559 ? 28.408 2.315 -5.162 1.00 88.12 559 GLN A N 1
ATOM 4476 C CA . GLN A 1 559 ? 26.962 2.151 -4.994 1.00 88.12 559 GLN A CA 1
ATOM 4477 C C . GLN A 1 559 ? 26.453 2.896 -3.749 1.00 88.12 559 GLN A C 1
ATOM 4479 O O . GLN A 1 559 ? 27.169 3.020 -2.756 1.00 88.12 559 GLN A O 1
ATOM 4484 N N . LEU A 1 560 ? 25.176 3.269 -3.750 1.00 88.56 560 LEU A N 1
ATOM 4485 C CA . LEU A 1 560 ? 24.407 3.661 -2.569 1.00 88.56 560 LEU A CA 1
ATOM 4486 C C . LEU A 1 560 ? 23.616 2.450 -2.053 1.00 88.56 560 LEU A C 1
ATOM 4488 O O . LEU A 1 560 ? 22.977 1.746 -2.830 1.00 88.56 560 LEU A O 1
ATOM 4492 N N . THR A 1 561 ? 23.635 2.204 -0.741 1.00 92.56 561 THR A N 1
ATOM 4493 C CA . THR A 1 561 ? 22.771 1.205 -0.084 1.00 92.56 561 THR A CA 1
ATOM 4494 C C . THR A 1 561 ? 21.929 1.894 0.977 1.00 92.56 561 THR A C 1
ATOM 4496 O O . THR A 1 561 ? 22.475 2.532 1.876 1.00 92.56 561 THR A O 1
ATOM 4499 N N . THR A 1 562 ? 20.610 1.775 0.877 1.00 94.00 562 THR A N 1
ATOM 4500 C CA . THR A 1 562 ? 19.689 2.361 1.851 1.00 94.00 562 THR A CA 1
ATOM 4501 C C . THR A 1 562 ? 19.618 1.523 3.128 1.00 94.00 562 THR A C 1
ATOM 4503 O O . THR A 1 562 ? 20.045 0.366 3.164 1.00 94.00 562 THR A O 1
ATOM 4506 N N . ALA A 1 563 ? 19.046 2.081 4.199 1.00 93.81 563 ALA A N 1
ATOM 4507 C CA . ALA A 1 563 ? 18.900 1.361 5.468 1.00 93.81 563 ALA A CA 1
ATOM 4508 C C . ALA A 1 563 ? 17.935 0.162 5.390 1.00 93.81 563 ALA A C 1
ATOM 4510 O O . ALA A 1 563 ? 17.953 -0.693 6.276 1.00 93.81 563 ALA A O 1
ATOM 4511 N N . THR A 1 564 ? 17.113 0.084 4.339 1.00 94.38 564 THR A N 1
ATOM 4512 C CA . THR A 1 564 ? 16.242 -1.065 4.045 1.00 94.38 564 THR A CA 1
ATOM 4513 C C . THR A 1 564 ? 16.904 -2.086 3.114 1.00 94.38 564 THR A C 1
ATOM 4515 O O . THR A 1 564 ? 16.318 -3.123 2.817 1.00 94.38 564 THR A O 1
ATOM 4518 N N . GLY A 1 565 ? 18.141 -1.824 2.675 1.00 94.38 565 GLY A N 1
ATOM 4519 C CA . GLY A 1 565 ? 18.949 -2.743 1.877 1.00 94.38 565 GLY A CA 1
ATOM 4520 C C . GLY A 1 565 ? 18.825 -2.580 0.362 1.00 94.38 565 GLY A C 1
ATOM 4521 O O . GLY A 1 565 ? 19.455 -3.356 -0.360 1.00 94.38 565 GLY A O 1
ATOM 4522 N N . CYS A 1 566 ? 18.075 -1.589 -0.132 1.00 96.56 566 CYS A N 1
ATOM 4523 C CA . CYS A 1 566 ? 17.971 -1.309 -1.565 1.00 96.56 566 CYS A CA 1
ATOM 4524 C C . CYS A 1 566 ? 19.272 -0.694 -2.096 1.00 96.56 566 CYS A C 1
ATOM 4526 O O . CYS A 1 566 ? 19.899 0.119 -1.411 1.00 96.56 566 CYS A O 1
ATOM 4528 N N . LYS A 1 567 ? 19.704 -1.090 -3.301 1.00 94.50 567 LYS A N 1
ATOM 4529 C CA . LYS A 1 567 ? 21.048 -0.763 -3.812 1.00 94.50 567 LYS A CA 1
ATOM 4530 C C . LYS A 1 567 ? 21.020 -0.034 -5.144 1.00 94.50 567 LYS A C 1
ATOM 4532 O O . LYS A 1 567 ? 20.791 -0.660 -6.172 1.00 94.50 567 LYS A O 1
ATOM 4537 N N . LEU A 1 568 ? 21.364 1.250 -5.140 1.00 93.50 568 LEU A N 1
ATOM 4538 C CA . LEU A 1 568 ? 21.586 2.018 -6.362 1.00 93.50 568 LEU A CA 1
ATOM 4539 C C . LEU A 1 568 ? 23.056 1.894 -6.772 1.00 93.50 568 LEU A C 1
ATOM 4541 O O . LEU A 1 568 ? 23.951 2.404 -6.107 1.00 93.50 568 LEU A O 1
ATOM 4545 N N . LYS A 1 569 ? 23.296 1.180 -7.864 1.00 93.69 569 LYS A N 1
ATOM 4546 C CA . LYS A 1 569 ? 24.613 0.824 -8.421 1.00 93.69 569 LYS A CA 1
ATOM 4547 C C . LYS A 1 569 ? 24.594 1.069 -9.936 1.00 93.69 569 LYS A C 1
ATOM 4549 O O . LYS A 1 569 ? 23.505 1.320 -10.461 1.00 93.69 569 LYS A O 1
ATOM 4554 N N . PRO A 1 570 ? 25.727 0.991 -10.664 1.00 94.81 570 PRO A N 1
ATOM 4555 C CA . PRO A 1 570 ? 25.707 1.123 -12.115 1.00 94.81 570 PRO A CA 1
ATOM 4556 C C . PRO A 1 570 ? 24.681 0.172 -12.743 1.00 94.81 570 PRO A C 1
ATOM 4558 O O . PRO A 1 570 ? 24.673 -1.018 -12.438 1.00 94.81 570 PRO A O 1
ATOM 4561 N N . ASN A 1 571 ? 23.793 0.714 -13.571 1.00 97.06 571 ASN A N 1
ATOM 4562 C CA . ASN A 1 571 ? 22.634 0.008 -14.127 1.00 97.06 571 ASN A CA 1
ATOM 4563 C C . ASN A 1 571 ? 22.218 0.651 -15.471 1.00 97.06 571 ASN A C 1
ATOM 4565 O O . ASN A 1 571 ? 22.689 1.754 -15.774 1.00 97.06 571 ASN A O 1
ATOM 4569 N N . PRO A 1 572 ? 21.335 0.032 -16.277 1.00 97.94 572 PRO A N 1
ATOM 4570 C CA . PRO A 1 572 ? 20.948 0.558 -17.592 1.00 97.94 572 PRO A CA 1
ATOM 4571 C C . PRO A 1 572 ? 20.344 1.968 -17.602 1.00 97.94 572 PRO A C 1
ATOM 4573 O O . PRO A 1 572 ? 20.498 2.705 -18.582 1.00 97.94 572 PRO A O 1
ATOM 4576 N N . PHE A 1 573 ? 19.649 2.352 -16.531 1.00 96.50 573 PHE A N 1
ATOM 4577 C CA . PHE A 1 573 ? 18.989 3.653 -16.393 1.00 96.50 573 PHE A CA 1
ATOM 4578 C C . PHE A 1 573 ? 19.961 4.750 -15.936 1.00 96.50 573 PHE A C 1
ATOM 4580 O O . PHE A 1 573 ? 19.671 5.938 -16.098 1.00 96.50 573 PHE A O 1
ATOM 4587 N N . GLY A 1 574 ? 21.135 4.366 -15.422 1.00 93.88 574 GLY A N 1
ATOM 4588 C CA . GLY A 1 574 ? 22.068 5.263 -14.753 1.00 93.88 574 GLY A CA 1
ATOM 4589 C C . GLY A 1 574 ? 21.527 5.682 -13.388 1.00 93.88 574 GLY A C 1
ATOM 4590 O O . GLY A 1 574 ? 21.171 4.838 -12.569 1.00 93.88 574 GLY A O 1
ATOM 4591 N N . TYR A 1 575 ? 21.460 6.984 -13.122 1.00 91.69 575 TYR A N 1
ATOM 4592 C CA . TYR A 1 575 ? 20.717 7.477 -11.964 1.00 91.69 575 TYR A CA 1
ATOM 4593 C C . TYR A 1 575 ? 19.236 7.108 -12.087 1.00 91.69 575 TYR A C 1
ATOM 4595 O O . TYR A 1 575 ? 18.649 7.302 -13.147 1.00 91.69 575 TYR A O 1
ATOM 4603 N N . ILE A 1 576 ? 18.637 6.602 -11.013 1.00 94.38 576 ILE A N 1
ATOM 4604 C CA . ILE A 1 576 ? 17.208 6.291 -10.942 1.00 94.38 576 ILE A CA 1
ATOM 4605 C C . ILE A 1 576 ? 16.573 7.310 -10.007 1.00 94.38 576 ILE A C 1
ATOM 4607 O O . ILE A 1 576 ? 16.961 7.419 -8.845 1.00 94.38 576 ILE A O 1
ATOM 4611 N N . ASP A 1 577 ? 15.608 8.060 -10.524 1.00 92.94 577 ASP A N 1
ATOM 4612 C CA . ASP A 1 577 ? 14.824 8.984 -9.722 1.00 92.94 577 ASP A CA 1
ATOM 4613 C C . ASP A 1 577 ? 13.926 8.214 -8.747 1.00 92.94 577 ASP A C 1
ATOM 4615 O O . ASP A 1 577 ? 13.217 7.292 -9.147 1.00 92.94 577 ASP A O 1
ATOM 4619 N N . VAL A 1 578 ? 13.922 8.613 -7.473 1.00 91.81 578 VAL A N 1
ATOM 4620 C CA . VAL A 1 578 ? 13.153 7.935 -6.409 1.00 91.81 578 VAL A CA 1
ATOM 4621 C C . VAL A 1 578 ? 11.639 7.996 -6.606 1.00 91.81 578 VAL A C 1
ATOM 4623 O O . VAL A 1 578 ? 10.915 7.339 -5.876 1.00 91.81 578 VAL A O 1
ATOM 4626 N N . VAL A 1 579 ? 11.139 8.775 -7.566 1.00 92.88 579 VAL A N 1
ATOM 4627 C CA . VAL A 1 579 ? 9.719 8.782 -7.948 1.00 92.88 579 VAL A CA 1
ATOM 4628 C C . VAL A 1 579 ? 9.499 8.272 -9.379 1.00 92.88 579 VAL A C 1
ATOM 4630 O O . VAL A 1 579 ? 8.445 8.481 -9.964 1.00 92.88 579 VAL A O 1
ATOM 4633 N N . GLY A 1 580 ? 10.500 7.603 -9.962 1.00 94.50 580 GLY A N 1
ATOM 4634 C CA . GLY A 1 580 ? 10.381 6.866 -11.220 1.00 94.50 580 GLY A CA 1
ATOM 4635 C C . GLY A 1 580 ? 10.334 7.713 -12.493 1.00 94.50 580 GLY A C 1
ATOM 4636 O O . GLY A 1 580 ? 10.138 7.155 -13.571 1.00 94.50 580 GLY A O 1
ATOM 4637 N N . ARG A 1 581 ? 10.557 9.038 -12.442 1.00 94.06 581 ARG A N 1
ATOM 4638 C CA . ARG A 1 581 ? 10.350 9.932 -13.608 1.00 94.06 581 ARG A CA 1
ATOM 4639 C C . ARG A 1 581 ? 11.180 9.582 -14.844 1.00 94.06 581 ARG A C 1
ATOM 4641 O O . ARG A 1 581 ? 10.788 9.938 -15.954 1.00 94.06 581 ARG A O 1
ATOM 4648 N N . ASN A 1 582 ? 12.317 8.912 -14.669 1.00 95.12 582 ASN A N 1
ATOM 4649 C CA . ASN A 1 582 ? 13.169 8.426 -15.756 1.00 95.12 582 ASN A CA 1
ATOM 4650 C C . ASN A 1 582 ? 13.168 6.898 -15.916 1.00 95.12 582 ASN A C 1
ATOM 4652 O O . ASN A 1 582 ? 14.038 6.352 -16.596 1.00 95.12 582 ASN A O 1
ATOM 4656 N N . GLY A 1 583 ? 12.207 6.208 -15.305 1.00 96.62 583 GLY A N 1
ATOM 4657 C CA . GLY A 1 583 ? 12.080 4.754 -15.313 1.00 96.62 583 GLY A CA 1
ATOM 4658 C C . GLY A 1 583 ? 11.428 4.176 -16.569 1.00 96.62 583 GLY A C 1
ATOM 4659 O O . GLY A 1 583 ? 10.911 3.073 -16.499 1.00 96.62 583 GLY A O 1
ATOM 4660 N N . LEU A 1 584 ? 11.415 4.888 -17.700 1.00 97.94 584 LEU A N 1
ATOM 4661 C CA . LEU A 1 584 ? 10.816 4.412 -18.952 1.00 97.94 584 LEU A CA 1
ATOM 4662 C C . LEU A 1 584 ? 11.830 4.449 -20.095 1.00 97.94 584 LEU A C 1
ATOM 4664 O O . LEU A 1 584 ? 12.410 5.505 -20.382 1.00 97.94 584 LEU A O 1
ATOM 4668 N N . PHE A 1 585 ? 11.976 3.319 -20.785 1.00 98.56 585 PHE A N 1
ATOM 4669 C CA . PHE A 1 585 ? 12.671 3.226 -22.062 1.00 98.56 585 PHE A CA 1
ATOM 4670 C C . PHE A 1 585 ? 11.703 3.093 -23.236 1.00 98.56 585 PHE A C 1
ATOM 4672 O O . PHE A 1 585 ? 10.699 2.391 -23.148 1.00 98.56 585 PHE A O 1
ATOM 4679 N N . MET A 1 586 ? 12.064 3.710 -24.361 1.00 98.31 586 MET A N 1
ATOM 4680 C CA . MET A 1 586 ? 11.580 3.329 -25.685 1.00 98.31 586 MET A CA 1
ATOM 4681 C C . MET A 1 586 ? 12.711 2.626 -26.425 1.00 98.31 586 MET A C 1
ATOM 4683 O O . MET A 1 586 ? 13.781 3.202 -26.633 1.00 98.31 586 MET A O 1
ATOM 4687 N N . VAL A 1 587 ? 12.465 1.391 -26.829 1.00 98.62 587 VAL A N 1
ATOM 4688 C CA . VAL A 1 587 ? 13.380 0.569 -27.614 1.00 98.62 587 VAL A CA 1
ATOM 4689 C C . VAL A 1 587 ? 12.932 0.652 -29.062 1.00 98.62 587 VAL A C 1
ATOM 4691 O O . VAL A 1 587 ? 11.769 0.393 -29.351 1.00 98.62 587 VAL A O 1
ATOM 4694 N N . ARG A 1 588 ? 13.838 1.008 -29.969 1.00 98.06 588 ARG A N 1
ATOM 4695 C CA . ARG A 1 588 ? 13.623 0.986 -31.416 1.00 98.06 588 ARG A CA 1
ATOM 4696 C C . ARG A 1 588 ? 14.539 -0.042 -32.049 1.00 98.06 588 ARG A C 1
ATOM 4698 O O . ARG A 1 588 ? 15.697 -0.152 -31.649 1.00 98.06 588 ARG A O 1
ATOM 4705 N N . ALA A 1 589 ? 14.039 -0.753 -33.050 1.00 97.94 589 ALA A N 1
ATOM 4706 C CA . ALA A 1 589 ? 14.817 -1.702 -33.830 1.00 97.94 589 ALA A CA 1
ATOM 4707 C C . ALA A 1 589 ? 14.562 -1.526 -35.332 1.00 97.94 589 ALA A C 1
ATOM 4709 O O . ALA A 1 589 ? 13.410 -1.488 -35.767 1.00 97.94 589 ALA A O 1
ATOM 4710 N N . ASN A 1 590 ? 15.627 -1.449 -36.130 1.00 97.00 590 ASN A N 1
ATOM 4711 C CA . ASN A 1 590 ? 15.546 -1.525 -37.585 1.00 97.00 590 ASN A CA 1
ATOM 4712 C C . ASN A 1 590 ? 15.620 -2.991 -38.017 1.00 97.00 590 ASN A C 1
ATOM 4714 O O . ASN A 1 590 ? 16.653 -3.643 -37.855 1.00 97.00 590 ASN A O 1
ATOM 4718 N N . ILE A 1 591 ? 14.512 -3.492 -38.555 1.00 89.06 591 ILE A N 1
ATOM 4719 C CA . ILE A 1 591 ? 14.342 -4.871 -39.010 1.00 89.06 591 ILE A CA 1
ATOM 4720 C C . ILE A 1 591 ? 13.958 -4.798 -40.487 1.00 89.06 591 ILE A C 1
ATOM 4722 O O . ILE A 1 591 ? 12.950 -4.181 -40.835 1.00 89.06 591 ILE A O 1
ATOM 4726 N N . ASP A 1 592 ? 14.786 -5.373 -41.359 1.00 87.25 592 ASP A N 1
ATOM 4727 C CA . ASP A 1 592 ? 14.584 -5.383 -42.816 1.00 87.25 592 ASP A CA 1
ATOM 4728 C C . ASP A 1 592 ? 14.300 -3.992 -43.424 1.00 87.25 592 ASP A C 1
ATOM 4730 O O . ASP A 1 592 ? 13.463 -3.825 -44.314 1.00 87.25 592 ASP A O 1
ATOM 4734 N N . GLY A 1 593 ? 14.993 -2.961 -42.926 1.00 91.50 593 GLY A N 1
ATOM 4735 C CA . GLY A 1 593 ? 14.867 -1.585 -43.411 1.00 91.50 593 GLY A CA 1
ATOM 4736 C C . GLY A 1 593 ? 13.661 -0.820 -42.858 1.00 91.50 593 GLY A C 1
ATOM 4737 O O . GLY A 1 593 ? 13.395 0.292 -43.318 1.00 91.50 593 GLY A O 1
ATOM 4738 N N . LYS A 1 594 ? 12.930 -1.380 -41.886 1.00 94.94 594 LYS A N 1
ATOM 4739 C CA . LYS A 1 594 ? 11.776 -0.745 -41.237 1.00 94.94 594 LYS A CA 1
ATOM 4740 C C . LYS A 1 594 ? 11.992 -0.605 -39.737 1.00 94.94 594 LYS A C 1
ATOM 4742 O O . LYS A 1 594 ? 12.415 -1.546 -39.065 1.00 94.94 594 LYS A O 1
ATOM 4747 N N . TRP A 1 595 ? 11.646 0.564 -39.211 1.00 97.25 595 TRP A N 1
ATOM 4748 C CA . TRP A 1 595 ? 11.700 0.821 -37.779 1.00 97.25 595 TRP A CA 1
ATOM 4749 C C . TRP A 1 595 ? 10.476 0.255 -37.065 1.00 97.25 595 TRP A C 1
ATOM 4751 O O . TRP A 1 595 ? 9.337 0.424 -37.502 1.00 97.25 595 TRP A O 1
ATOM 4761 N N . HIS A 1 596 ? 10.752 -0.418 -35.957 1.00 98.00 596 HIS A N 1
ATOM 4762 C CA . HIS A 1 596 ? 9.779 -0.930 -35.008 1.00 98.00 596 HIS A CA 1
ATOM 4763 C C . HIS A 1 596 ? 10.135 -0.419 -33.616 1.00 98.00 596 HIS A C 1
ATOM 4765 O O . HIS A 1 596 ? 11.300 -0.114 -33.358 1.00 98.00 596 HIS A O 1
ATOM 4771 N N . TYR A 1 597 ? 9.164 -0.369 -32.712 1.00 97.94 597 TYR A N 1
ATOM 4772 C CA . TYR A 1 597 ? 9.348 0.116 -31.355 1.00 97.94 597 TYR A CA 1
ATOM 4773 C C . TYR A 1 597 ? 8.598 -0.720 -30.319 1.00 97.94 597 TYR A C 1
ATOM 4775 O O . TYR A 1 597 ? 7.607 -1.381 -30.625 1.00 97.94 597 TYR A O 1
ATOM 4783 N N . GLU A 1 598 ? 9.052 -0.639 -29.075 1.00 97.75 598 GLU A N 1
ATOM 4784 C CA . GLU A 1 598 ? 8.281 -1.019 -27.895 1.00 97.75 598 GLU A CA 1
ATOM 4785 C C . GLU A 1 598 ? 8.762 -0.211 -26.681 1.00 97.75 598 GLU A C 1
ATOM 4787 O O . GLU A 1 598 ? 9.891 0.291 -26.660 1.00 97.75 598 GLU A O 1
ATOM 4792 N N . PHE A 1 599 ? 7.907 -0.060 -25.675 1.00 97.56 599 PHE A N 1
ATOM 4793 C CA . PHE A 1 599 ? 8.270 0.529 -24.391 1.00 97.56 599 PHE A CA 1
ATOM 4794 C C . PHE A 1 599 ? 8.551 -0.547 -23.342 1.00 97.56 599 PHE A C 1
ATOM 4796 O O . PHE A 1 599 ? 7.919 -1.599 -23.323 1.00 97.56 599 PHE A O 1
ATOM 4803 N N . ILE A 1 600 ? 9.480 -0.260 -22.435 1.00 97.62 600 ILE A N 1
ATOM 4804 C CA . ILE A 1 600 ? 9.694 -1.063 -21.230 1.00 97.62 600 ILE A CA 1
ATOM 4805 C C . ILE A 1 600 ? 9.971 -0.137 -20.051 1.00 97.62 600 ILE A C 1
ATOM 4807 O O . ILE A 1 600 ? 10.844 0.735 -20.113 1.00 97.62 600 ILE A O 1
ATOM 4811 N N . ASP A 1 601 ? 9.203 -0.308 -18.982 1.00 96.94 601 ASP A N 1
ATOM 4812 C CA . ASP A 1 601 ? 9.367 0.443 -17.744 1.00 96.94 601 ASP A CA 1
ATOM 4813 C C . ASP A 1 601 ? 10.224 -0.312 -16.713 1.00 96.94 601 ASP A C 1
ATOM 4815 O O . ASP A 1 601 ? 10.425 -1.527 -16.784 1.00 96.94 601 ASP A O 1
ATOM 4819 N N . ILE A 1 602 ? 10.739 0.429 -15.736 1.00 97.94 602 ILE A N 1
ATOM 4820 C CA . ILE A 1 602 ? 11.600 -0.062 -14.658 1.00 97.94 602 ILE A CA 1
ATOM 4821 C C . ILE A 1 602 ? 10.912 -1.104 -13.765 1.00 97.94 602 ILE A C 1
ATOM 4823 O O . ILE A 1 602 ? 11.598 -1.922 -13.152 1.00 97.94 602 ILE A O 1
ATOM 4827 N N . GLY A 1 603 ? 9.577 -1.135 -13.720 1.00 97.00 603 GLY A N 1
ATOM 4828 C CA . GLY A 1 603 ? 8.812 -2.121 -12.966 1.00 97.00 603 GLY A CA 1
ATOM 4829 C C . GLY A 1 603 ? 9.101 -3.548 -13.406 1.00 97.00 603 GLY A C 1
ATOM 4830 O O . GLY A 1 603 ? 9.254 -4.425 -12.555 1.00 97.00 603 GLY A O 1
ATOM 4831 N N . HIS A 1 604 ? 9.327 -3.768 -14.704 1.00 97.19 604 HIS A N 1
ATOM 4832 C CA . HIS A 1 604 ? 9.757 -5.067 -15.226 1.00 97.19 604 HIS A CA 1
ATOM 4833 C C . HIS A 1 604 ? 11.082 -5.521 -14.595 1.00 97.19 604 HIS A C 1
ATOM 4835 O O . HIS A 1 604 ? 11.217 -6.668 -14.175 1.00 97.19 604 HIS A O 1
ATOM 4841 N N . PHE A 1 605 ? 12.046 -4.608 -14.464 1.00 98.62 605 PHE A N 1
ATOM 4842 C CA . PHE A 1 605 ? 13.369 -4.883 -13.899 1.00 98.62 605 PHE A CA 1
ATOM 4843 C C . PHE A 1 605 ? 13.294 -5.165 -12.395 1.00 98.62 605 PHE A C 1
ATOM 4845 O O . PHE A 1 605 ? 13.914 -6.109 -11.902 1.00 98.62 605 PHE A O 1
ATOM 4852 N N . VAL A 1 606 ? 12.492 -4.380 -11.672 1.00 98.44 606 VAL A N 1
ATOM 4853 C CA . VAL A 1 606 ? 12.224 -4.581 -10.241 1.00 98.44 606 VAL A CA 1
ATOM 4854 C C . VAL A 1 606 ? 11.550 -5.934 -9.999 1.00 98.44 606 VAL A C 1
ATOM 4856 O O . VAL A 1 606 ? 11.920 -6.650 -9.068 1.00 98.44 606 VAL A O 1
ATOM 4859 N N . CYS A 1 607 ? 10.594 -6.326 -10.843 1.00 98.19 607 CYS A N 1
ATOM 4860 C CA . CYS A 1 607 ? 9.908 -7.610 -10.717 1.00 98.19 607 CYS A CA 1
ATOM 4861 C C . CYS A 1 607 ? 10.841 -8.798 -10.996 1.00 98.19 607 CYS A C 1
ATOM 4863 O O . CYS A 1 607 ? 10.802 -9.782 -10.258 1.00 98.19 607 CYS A O 1
ATOM 4865 N N . GLU A 1 608 ? 11.741 -8.705 -11.980 1.00 98.50 608 GLU A N 1
ATOM 4866 C CA . GLU A 1 608 ? 12.780 -9.726 -12.192 1.00 98.50 608 GLU A CA 1
ATOM 4867 C C . GLU A 1 608 ? 13.726 -9.836 -10.988 1.00 98.50 608 GLU A C 1
ATOM 4869 O O . GLU A 1 608 ? 14.038 -10.936 -10.521 1.00 98.50 608 GLU A O 1
ATOM 4874 N N . TYR A 1 609 ? 14.120 -8.707 -10.394 1.00 98.56 609 TYR A N 1
ATOM 4875 C CA . TYR A 1 609 ? 14.883 -8.726 -9.148 1.00 98.56 609 TYR A CA 1
ATOM 4876 C C . TYR A 1 609 ? 14.094 -9.406 -8.016 1.00 98.56 609 TYR A C 1
ATOM 4878 O O . TYR A 1 609 ? 14.651 -10.220 -7.277 1.00 98.56 609 TYR A O 1
ATOM 4886 N N . ALA A 1 610 ? 12.789 -9.134 -7.897 1.00 98.19 610 ALA A N 1
ATOM 4887 C CA . ALA A 1 610 ? 11.912 -9.767 -6.911 1.00 98.19 610 ALA A CA 1
ATOM 4888 C C . ALA A 1 610 ? 11.776 -11.287 -7.115 1.00 98.19 610 ALA A C 1
ATOM 4890 O O . ALA A 1 610 ? 11.673 -12.022 -6.131 1.00 98.19 610 ALA A O 1
ATOM 4891 N N . ARG A 1 611 ? 11.849 -11.771 -8.365 1.00 97.94 611 ARG A N 1
ATOM 4892 C CA . ARG A 1 611 ? 11.932 -13.206 -8.710 1.00 97.94 611 ARG A CA 1
ATOM 4893 C C . ARG A 1 611 ? 13.248 -13.860 -8.279 1.00 97.94 611 ARG A C 1
ATOM 4895 O O . ARG A 1 611 ? 13.354 -15.083 -8.283 1.00 97.94 611 ARG A O 1
ATOM 4902 N N . GLY A 1 612 ? 14.241 -13.070 -7.870 1.00 97.88 612 GLY A N 1
ATOM 4903 C CA . GLY A 1 612 ? 15.567 -13.543 -7.482 1.00 97.88 612 GLY A CA 1
ATOM 4904 C C . GLY A 1 612 ? 16.588 -13.508 -8.620 1.00 97.88 612 GLY A C 1
ATOM 4905 O O . GLY A 1 612 ? 17.710 -13.985 -8.442 1.00 97.88 612 GLY A O 1
ATOM 4906 N N . HIS A 1 613 ? 16.254 -12.909 -9.766 1.00 98.19 613 HIS A N 1
ATOM 4907 C CA . HIS A 1 613 ? 17.166 -12.732 -10.897 1.00 98.19 613 HIS A CA 1
ATOM 4908 C C . HIS A 1 613 ? 18.125 -11.556 -10.655 1.00 98.19 613 HIS A C 1
ATOM 4910 O O . HIS A 1 613 ? 18.166 -10.578 -11.385 1.00 98.19 613 HIS A O 1
ATOM 4916 N N . ILE A 1 614 ? 18.918 -11.636 -9.583 1.00 97.81 614 ILE A N 1
ATOM 4917 C CA . ILE A 1 614 ? 19.774 -10.530 -9.118 1.00 97.81 614 ILE A CA 1
ATOM 4918 C C . ILE A 1 614 ? 20.962 -10.287 -10.057 1.00 97.81 614 ILE A C 1
ATOM 4920 O O . ILE A 1 614 ? 21.443 -9.162 -10.184 1.00 97.81 614 ILE A O 1
ATOM 4924 N N . LYS A 1 615 ? 21.478 -11.355 -10.673 1.00 98.31 615 LYS A N 1
ATOM 4925 C CA . LYS A 1 615 ? 22.706 -11.328 -11.480 1.00 98.31 615 LYS A CA 1
ATOM 4926 C C . LYS A 1 615 ? 22.454 -11.076 -12.956 1.00 98.31 615 LYS A C 1
ATOM 4928 O O . LYS A 1 615 ? 23.233 -10.376 -13.590 1.00 98.31 615 LYS A O 1
ATOM 4933 N N . GLU A 1 616 ? 21.386 -11.638 -13.490 1.00 98.44 616 GLU A N 1
ATOM 4934 C CA . GLU A 1 616 ? 21.062 -11.554 -14.905 1.00 98.44 616 GLU A CA 1
ATOM 4935 C C . GLU A 1 616 ? 19.558 -11.735 -15.069 1.00 98.44 616 GLU A C 1
ATOM 4937 O O . GLU A 1 616 ? 18.988 -12.614 -14.424 1.00 98.44 616 GLU A O 1
ATOM 4942 N N . ALA A 1 617 ? 18.943 -10.920 -15.921 1.00 98.56 617 ALA A N 1
ATOM 4943 C CA . ALA A 1 617 ? 17.534 -11.018 -16.271 1.00 98.56 617 ALA A CA 1
ATOM 4944 C C . ALA A 1 617 ? 17.307 -10.754 -17.764 1.00 98.56 617 ALA A C 1
ATOM 4946 O O . ALA A 1 617 ? 18.069 -10.024 -18.413 1.00 98.56 617 ALA A O 1
ATOM 4947 N N . PHE A 1 618 ? 16.234 -11.346 -18.288 1.00 98.44 618 PHE A N 1
ATOM 4948 C CA . PHE A 1 618 ? 15.854 -11.294 -19.694 1.00 98.44 618 PHE A CA 1
ATOM 4949 C C . PHE A 1 618 ? 14.453 -10.703 -19.845 1.00 98.44 618 PHE A C 1
ATOM 4951 O O . PHE A 1 618 ? 13.529 -11.120 -19.153 1.00 98.44 618 PHE A O 1
ATOM 4958 N N . TYR A 1 619 ? 14.281 -9.791 -20.799 1.00 98.31 619 TYR A N 1
ATOM 4959 C CA . TYR A 1 619 ? 13.024 -9.075 -21.020 1.00 98.31 619 TYR A CA 1
ATOM 4960 C C . TYR A 1 619 ? 12.589 -9.242 -22.471 1.00 98.31 619 TYR A C 1
ATOM 4962 O O . TYR A 1 619 ? 13.260 -8.753 -23.376 1.00 98.31 619 TYR A O 1
ATOM 4970 N N . THR A 1 620 ? 11.490 -9.952 -22.717 1.00 98.19 620 THR A N 1
ATOM 4971 C CA . THR A 1 620 ? 10.997 -10.152 -24.088 1.00 98.19 620 THR A CA 1
ATOM 4972 C C . THR A 1 620 ? 10.111 -8.988 -24.508 1.00 98.19 620 THR A C 1
ATOM 4974 O O . THR A 1 620 ? 9.137 -8.697 -23.822 1.00 98.19 620 THR A O 1
ATOM 4977 N N . LEU A 1 621 ? 10.426 -8.369 -25.646 1.00 97.81 621 LEU A N 1
ATOM 4978 C CA . LEU A 1 621 ? 9.659 -7.274 -26.237 1.00 97.81 621 LEU A CA 1
ATOM 4979 C C . LEU A 1 621 ? 9.147 -7.688 -27.615 1.00 97.81 621 LEU A C 1
ATOM 4981 O O . LEU A 1 621 ? 9.935 -8.077 -28.479 1.00 97.81 621 LEU A O 1
ATOM 4985 N N . GLU A 1 622 ? 7.835 -7.594 -27.814 1.00 96.69 622 GLU A N 1
ATOM 4986 C CA . GLU A 1 622 ? 7.213 -7.792 -29.121 1.00 96.69 622 GLU A CA 1
ATOM 4987 C C . GLU A 1 622 ? 7.153 -6.443 -29.842 1.00 96.69 622 GLU A C 1
ATOM 4989 O O . GLU A 1 622 ? 6.387 -5.553 -29.480 1.00 96.69 622 GLU A O 1
ATOM 4994 N N . MET A 1 623 ? 8.012 -6.274 -30.840 1.00 97.25 623 MET A N 1
ATOM 4995 C CA . MET A 1 623 ? 8.237 -4.997 -31.500 1.00 97.25 623 MET A CA 1
ATOM 4996 C C . MET A 1 623 ? 7.067 -4.650 -32.425 1.00 97.25 623 MET A C 1
ATOM 4998 O O . MET A 1 623 ? 6.670 -5.439 -33.283 1.00 97.25 623 MET A O 1
ATOM 5002 N N . LYS A 1 624 ? 6.541 -3.431 -32.293 1.00 95.50 624 LYS A N 1
ATOM 5003 C CA . LYS A 1 624 ? 5.427 -2.909 -33.096 1.00 95.50 624 LYS A CA 1
ATOM 5004 C C . LYS A 1 624 ? 5.950 -2.022 -34.224 1.00 95.50 624 LYS A C 1
ATOM 5006 O O . LYS A 1 624 ? 6.913 -1.296 -33.999 1.00 95.50 624 LYS A O 1
ATOM 5011 N N . PRO A 1 625 ? 5.332 -2.007 -35.415 1.00 94.94 625 PRO A N 1
ATOM 5012 C CA . PRO A 1 625 ? 5.694 -1.047 -36.457 1.00 94.94 625 PRO A CA 1
ATOM 5013 C C . PRO A 1 625 ? 5.564 0.401 -35.962 1.00 94.94 625 PRO A C 1
ATOM 5015 O O . PRO A 1 625 ? 4.582 0.729 -35.289 1.00 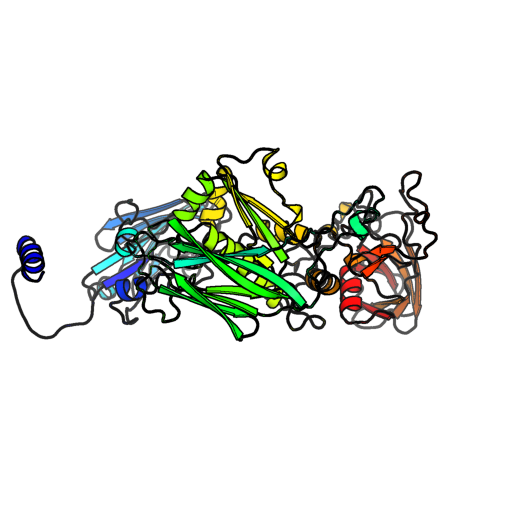94.94 625 PRO A O 1
ATOM 5018 N N . GLU A 1 626 ? 6.536 1.255 -36.296 1.00 92.75 626 GLU A N 1
ATOM 5019 C CA . GLU A 1 626 ? 6.482 2.696 -35.990 1.00 92.75 626 GLU A CA 1
ATOM 5020 C C . GLU A 1 626 ? 5.426 3.462 -36.787 1.00 92.75 626 GLU A C 1
ATOM 5022 O O . GLU A 1 626 ? 5.280 3.234 -38.008 1.00 92.75 626 GLU A O 1
#

pLDDT: mean 79.95, std 22.56, range [27.91, 98.81]

Secondary structure (DSSP, 8-state):
--HHHHHHHHTT------S-PPPP-EEEEE--EETT--S-TTTSS-TTHHHHHHTTS---------EE---SS---EEEEEEETTEEEEEEE-SS---SSS-TTSSEEE-SSEEEEEEEEEGGGTEEEEEEEE-HHHHTT-SEEEEEEE-SSSEEETTS-B-THHHHHT-S--EEEEEEEEES--PPP--B-TTSS-B--TTGGGS--SPPTT-EEEEEEEEEE-SSSPPPPEEEEEEETTEEEEEEEEPP--TT-EEEEEEEEE--SS-PEEEEEESTT--S--S-STTSEEEEETTPEEEEEEEEHHHHHHHTTS--TTS---HHHHIIIIIIIHHHHHHHH--BTTBTT--S--EEEEEEEEES---TTTGGGS-GGGSSEEEEE-GGGHHHHHHTTTS--HHHHHHHHHHTT---GGGG-B-GGGBTTT---B--TT--TTS-S--TTPPSS---HHHHHHHHHSTTS-S---SGGGG---SEEEEEEEETTEE-TT-EEEEEE--TTTS-B-SS-SEEEE--TT-EEEEPPB-SS--SSPPTTTSS--TT--SSEE-TT--EE-SBTTSS--TT-TT-EEEEEEEETTEEEEEEEEHHHHHHHHHTT--SEEEEEEEPEE-

Radius of gyration: 30.45 Å; chains: 1; bounding box: 96×46×76 Å

Sequence (626 aa):
MRKELADAIRSLGGECLSASCPASSSAFVFLCLPSHFTHDLFANAPEAAVPFWTGGTSRGDSVFFFQWAPLRKDVHVNAIKEAFKTYIVSFHTDTPFVAQARINDRKLESTAYTVELLAWDVKRGYYKARIRLKPEYYDRFQNVFVMWHDGVEFVSTDGKPVKWWLSSLNKPDLSVTWAEQFPHYPRYTVDYKNIYPELSPEEQKKKHWPDEGENIYYEVHVKNVGFKTSKKTDFVCTIDGKIVKKATIPALKPREETVVKVPWKWKKGPYPFIAKVDTSGKMDEITKKNNVLTFQTDAYTLFAICEKGMTEQVDAVNNIYGSFSFEDWLRGATVDTMNRLFRHSKYDFAPNGAKIGVRVGRIYVVDKITNDTQRKFDLIACDGGWSYPTTSSPEYCNLANSYMWALNHELTHQLGIIDDYQLDFGAQNNKINGKGFGQPDGGMMGGGHVGNNTQPAYADIDIAGMNMTYGHRRGFFGEYLFNVPDKNILILKIDGKPAANAEVEVYQKSMWDGTMQGEPKHRGKTDSEGRFELANRPWYPIEGAREGQSKPPATGTDQLTTATGCKLKPNPFGYIDVVGRNGLFMVRANIDGKWHYEFIDIGHFVCEYARGHIKEAFYTLEMKPE